Protein AF-A0A409W755-F1 (afdb_monomer_lite)

Sequence (444 aa):
MYPSQPAVRLSIVMVGGGIAGISTAYALGKAGHSVTVLDKGDGNPNAPRAIRSGPNMTKILRQWGLEPTLERISDACERIDWYSRYMDVPLGSMVLTQDVFRDFEADWRLMEQAELWFAIKNLAEEAGVVFRFKAEVSHVDSATGYVSLQDGEHIYGDIIIGADGYSSHLRSLVTGEEERQESEAKYLILSFTVRTDILQEDHDLKALVEKPFVTLPTFSANGSTNPSSTSSSLHYPQIKKNLKQLREGILEMEAKEGSSSEAAKLLRNQYDRMRGMLLEEERAEIPSLDPEPTASSSRSSSPDSIKQPIPTRPSVARDSLLSNPTFAPYTDDPEQGYGVEPPDSHTLLQSQQFIMQEQDQQLDRLSHSISRQHNLSVQINEELDVHHGLLQELDAEVDRIEGRLGRARRKLDQVAKGAKENGSVVAIGVLIFILLILIIRFKT

Secondary structure (DSSP, 8-state):
-PPSS-SS--EEEEE--SHHHHHHHHHHHHTT-EEEEE-SS-S---S--EEEE-HHHHHHHHHTT-HHHHHHHEEE--EEEEE-TT-SSEEEEEE--HHHHHHHTS--EEEEHHHHHHHHHHHHHHTT-EEESS--EEEEETTTTEEEETTS-EEE-SEEEE---TT-SSHHHHH-S--------S-PPP-----HHHHHHSTTTGGGTSS--EEEE---TT----TTS----TTHHHHHHHHHHHHHHHHHHHHHH-TT-HHHHHHHHHHHHHHHTS-HHHHHTS--SSPP---------------PPPPPPPPP---SS----PPPPP-S--------PPPPHHHHHHHHHHHHHHHHHHHHHHHHHHHHHHHHHHHHHHHHHHHHHHHHHHHHHHHHHHHHHHHHHHHHHHHHHHHHHHHHHHHHHHHHHHHHHHHHHHH-

pLDDT: mean 75.88, std 19.52, range [25.94, 98.44]

Radius of gyration: 37.89 Å; chains: 1; bounding box: 80×98×115 Å

Organism: NCBI:txid231916

InterPro domains:
  IPR000727 Target SNARE coiled-coil homology domain [PF05739] (390-440)
  IPR000727 Target SNARE coiled-coil homology domain [PS50192] (353-415)
  IPR000727 Target SNARE coiled-coil homology domain [SM00397] (348-415)
  IPR002938 FAD-binding domain [PF01494] (11-198)
  IPR036188 FAD/NAD(P)-binding domain superfamily [G3DSA:3.50.50.60] (11-275)
  IPR036188 FAD/NAD(P)-binding domain superfamily [SSF51905] (11-177)
  IPR050493 FAD-dependent Monooxygenases in Biosynthesis and Metabolism [PTHR13789] (5-211)

Foldseek 3Di:
DQDDEDPDAWEEEEEALAPVRLLVLLVSLLNPHAYEYFEQAPLFPPDFDKDKDDLVRQVVCVVLVCVVLQVVFKDFAQKEFEDDPVDPDTPDMDGCDVVNCVVSVHTMIMGTSRSSSVSSNVSSVVSVYHYDYSFAFPDADPVQAWTATPVGDIDHTPYYHYPHDDPTPCVCVVVVDDDDPDDPPPDDDDDDDDDLVVQCVDPVSVVVNVDRHDYDHDPPVPPPPPVPDPPCPPCLVVLLVVLQVLLVVLVVCCVVVNCVDPVSVVSLVVSVVSLVVDDPVSNVSRDHSDDDDDDDDDDDDDDDDDDDDDDDDDDDDDDDDDDDDDDDDDDPDPPDDDDDDDPDPVVVVVVVVVVVVVVVVVVVVVVVVVVVVVVVVVVVVVVVVVVVVVVVVVVVVVVVVVVVVVVVVVVVVVVVVVCVVCVVVVVVVVVVVVVVVVCVVVVD

Structure (mmCIF, N/CA/C/O backbone):
data_AF-A0A409W755-F1
#
_entry.id   AF-A0A409W755-F1
#
loop_
_atom_site.group_PDB
_atom_site.id
_atom_site.type_symbol
_atom_site.label_atom_id
_atom_site.label_alt_id
_atom_site.label_comp_id
_atom_site.label_asym_id
_atom_site.label_entity_id
_atom_site.label_seq_id
_atom_site.pdbx_PDB_ins_code
_atom_site.Cartn_x
_atom_site.Cartn_y
_atom_site.Cartn_z
_atom_site.occupancy
_atom_site.B_iso_or_equiv
_atom_site.auth_seq_id
_atom_site.auth_comp_id
_atom_site.auth_asym_id
_atom_site.auth_atom_id
_atom_site.pdbx_PDB_model_num
ATOM 1 N N . MET A 1 1 ? -18.054 2.298 -12.274 1.00 50.19 1 MET A N 1
ATOM 2 C CA . MET A 1 1 ? -18.977 3.361 -11.819 1.00 50.19 1 MET A CA 1
ATOM 3 C C . MET A 1 1 ? -19.516 2.906 -10.472 1.00 50.19 1 MET A C 1
ATOM 5 O O . MET A 1 1 ? -20.090 1.826 -10.432 1.00 50.19 1 MET A O 1
ATOM 9 N N . TYR A 1 2 ? -19.214 3.607 -9.374 1.00 56.06 2 TYR A N 1
ATOM 10 C CA . TYR A 1 2 ? -19.718 3.208 -8.052 1.00 56.06 2 TYR A CA 1
ATOM 11 C C . TYR A 1 2 ? -21.236 3.437 -8.012 1.00 56.06 2 TYR A C 1
ATOM 13 O O . TYR A 1 2 ? -21.684 4.457 -8.544 1.00 56.06 2 TYR A O 1
ATOM 21 N N . PRO A 1 3 ? -22.030 2.504 -7.462 1.00 55.50 3 PRO A N 1
ATOM 22 C CA . PRO A 1 3 ? -23.470 2.690 -7.363 1.00 55.50 3 PRO A CA 1
ATOM 23 C C . PRO A 1 3 ? -23.790 3.939 -6.533 1.00 55.50 3 PRO A C 1
ATOM 25 O O . PRO A 1 3 ? -23.117 4.246 -5.550 1.00 55.50 3 PRO A O 1
ATOM 28 N N . SER A 1 4 ? -24.819 4.672 -6.955 1.00 66.69 4 SER A N 1
ATOM 29 C CA . SER A 1 4 ? -25.429 5.748 -6.174 1.00 66.69 4 SER A CA 1
ATOM 30 C C . SER A 1 4 ? -25.937 5.194 -4.843 1.00 66.69 4 SER A C 1
ATOM 32 O O . SER A 1 4 ? -26.647 4.197 -4.887 1.00 66.69 4 SER A O 1
ATOM 34 N N . GLN A 1 5 ? -25.555 5.856 -3.739 1.00 69.19 5 GLN A N 1
ATOM 35 C CA . GLN A 1 5 ? -25.896 5.651 -2.315 1.00 69.19 5 GLN A CA 1
ATOM 36 C C . GLN A 1 5 ? -26.368 4.246 -1.875 1.00 69.19 5 GLN A C 1
ATOM 38 O O . GLN A 1 5 ? -27.356 3.717 -2.382 1.00 69.19 5 GLN A O 1
ATOM 43 N N . PRO A 1 6 ? -25.740 3.657 -0.842 1.00 78.69 6 PRO A N 1
ATOM 44 C CA . PRO A 1 6 ? -26.070 2.309 -0.421 1.00 78.69 6 PRO A CA 1
ATOM 45 C C . PRO A 1 6 ? -27.458 2.294 0.230 1.00 78.69 6 PRO A C 1
ATOM 47 O O . PRO A 1 6 ? -27.836 3.231 0.933 1.00 78.69 6 PRO A O 1
ATOM 50 N N . ALA A 1 7 ? -28.207 1.204 0.041 1.00 82.56 7 ALA A N 1
ATOM 51 C CA . ALA A 1 7 ? -29.516 1.026 0.678 1.00 82.56 7 ALA A CA 1
ATOM 52 C C . ALA A 1 7 ? -29.431 1.060 2.218 1.00 82.56 7 ALA A C 1
ATOM 54 O O . ALA A 1 7 ? -30.387 1.452 2.882 1.00 82.56 7 ALA A O 1
ATOM 55 N N . VAL A 1 8 ? -28.277 0.672 2.775 1.00 89.25 8 VAL A N 1
ATOM 56 C CA . VAL A 1 8 ? -27.956 0.758 4.203 1.00 89.25 8 VAL A CA 1
ATOM 57 C C . VAL A 1 8 ? -26.577 1.388 4.368 1.00 89.25 8 VAL A C 1
ATOM 59 O O . VAL A 1 8 ? -25.593 0.937 3.777 1.00 89.25 8 VAL A O 1
ATOM 62 N N . ARG A 1 9 ? -26.494 2.426 5.201 1.00 94.31 9 ARG A N 1
ATOM 63 C CA . ARG A 1 9 ? -25.231 3.078 5.545 1.00 94.31 9 ARG A CA 1
ATOM 64 C C . ARG A 1 9 ? -24.604 2.400 6.763 1.00 94.31 9 ARG A C 1
ATOM 66 O O . ARG A 1 9 ? -25.050 2.631 7.877 1.00 94.31 9 ARG A O 1
ATOM 73 N N . LEU A 1 10 ? -23.568 1.601 6.523 1.00 95.75 10 LEU A N 1
ATOM 74 C CA . LEU A 1 10 ? -22.755 0.965 7.565 1.00 95.75 10 LEU A CA 1
ATOM 75 C C . LEU A 1 10 ? -21.751 1.938 8.207 1.00 95.75 10 LEU A C 1
ATOM 77 O O . LEU A 1 10 ? -21.224 2.826 7.526 1.00 95.75 10 LEU A O 1
ATOM 81 N N . SER A 1 11 ? -21.470 1.721 9.491 1.00 96.56 11 SER A N 1
ATOM 82 C CA . SER A 1 11 ? -20.330 2.257 10.237 1.00 96.56 11 SER A CA 1
ATOM 83 C C . SER A 1 11 ? -19.158 1.282 10.151 1.00 96.56 11 SER A C 1
ATOM 85 O O . SER A 1 11 ? -19.260 0.141 10.592 1.00 96.56 11 SER A O 1
ATOM 87 N N . ILE A 1 12 ? -18.042 1.709 9.568 1.00 97.25 12 ILE A N 1
ATOM 88 C CA . ILE A 1 12 ? -16.880 0.862 9.302 1.00 97.25 12 ILE A CA 1
ATOM 89 C C . ILE A 1 12 ? -15.665 1.427 10.029 1.00 97.25 12 ILE A C 1
ATOM 91 O O . ILE A 1 12 ? -15.307 2.595 9.856 1.00 97.25 12 ILE A O 1
ATOM 95 N N . VAL A 1 13 ? -15.005 0.578 10.811 1.00 97.62 13 VAL A N 1
ATOM 96 C CA . VAL A 1 13 ? -13.760 0.901 11.508 1.00 97.62 13 VAL A CA 1
ATOM 97 C C . VAL A 1 13 ? -12.595 0.254 10.765 1.00 97.62 13 VAL A C 1
ATOM 99 O O . VAL A 1 13 ? -12.500 -0.965 10.657 1.00 97.62 13 VAL A O 1
ATOM 102 N N . MET A 1 14 ? -11.698 1.080 10.242 1.00 97.50 14 MET A N 1
ATOM 103 C CA . MET A 1 14 ? -10.464 0.655 9.588 1.00 97.50 14 MET A CA 1
ATOM 104 C C . MET A 1 14 ? -9.319 0.710 10.600 1.00 97.50 14 MET A C 1
ATOM 106 O O . MET A 1 14 ? -9.053 1.772 11.163 1.00 97.50 14 MET A O 1
ATOM 110 N N . VAL A 1 15 ? -8.614 -0.401 10.807 1.00 96.88 15 VAL A N 1
ATOM 111 C CA . VAL A 1 15 ? -7.428 -0.459 11.672 1.00 96.88 15 VAL A CA 1
ATOM 112 C C . VAL A 1 15 ? -6.179 -0.475 10.802 1.00 96.88 15 VAL A C 1
ATOM 114 O O . VAL A 1 15 ? -5.882 -1.478 10.163 1.00 96.88 15 VAL A O 1
ATOM 117 N N . GLY A 1 16 ? -5.452 0.637 10.772 1.00 95.69 16 GLY A N 1
ATOM 118 C CA . GLY A 1 16 ? -4.284 0.847 9.924 1.00 95.69 16 GLY A CA 1
ATOM 119 C C . GLY A 1 16 ? -4.552 1.851 8.803 1.00 95.69 16 GLY A C 1
ATOM 120 O O . GLY A 1 16 ? -5.389 1.653 7.923 1.00 95.69 16 GLY A O 1
ATOM 121 N N . GLY A 1 17 ? -3.782 2.931 8.816 1.00 95.19 17 GLY A N 1
ATOM 122 C CA . GLY A 1 17 ? -3.787 4.034 7.865 1.00 95.19 17 GLY A CA 1
ATOM 123 C C . GLY A 1 17 ? -2.644 3.959 6.856 1.00 95.19 17 GLY A C 1
ATOM 124 O O . GLY A 1 17 ? -2.209 4.991 6.361 1.00 95.19 17 GLY A O 1
ATOM 125 N N . GLY A 1 18 ? -2.132 2.770 6.525 1.00 93.94 18 GLY A N 1
ATOM 126 C CA . GLY A 1 18 ? -1.210 2.591 5.394 1.00 93.94 18 GLY A CA 1
ATOM 127 C C . GLY A 1 18 ? -1.908 2.769 4.035 1.00 93.94 18 GLY A C 1
ATOM 128 O O . GLY A 1 18 ? -3.129 2.891 3.981 1.00 93.94 18 GLY A O 1
ATOM 129 N N . ILE A 1 19 ? -1.160 2.716 2.920 1.00 94.25 19 ILE A N 1
ATOM 130 C CA . ILE A 1 19 ? -1.710 2.898 1.552 1.00 94.25 19 ILE A CA 1
ATOM 131 C C . ILE A 1 19 ? -2.950 2.026 1.307 1.00 94.25 19 ILE A C 1
ATOM 133 O O . ILE A 1 19 ? -3.956 2.527 0.811 1.00 94.25 19 ILE A O 1
ATOM 137 N N . ALA A 1 20 ? -2.901 0.742 1.673 1.00 94.38 20 ALA A N 1
ATOM 138 C CA . ALA A 1 20 ? -4.031 -0.170 1.497 1.00 94.38 20 ALA A CA 1
ATOM 139 C C . ALA A 1 20 ? -5.250 0.241 2.342 1.00 94.38 20 ALA A C 1
ATOM 141 O O . ALA A 1 20 ? -6.369 0.278 1.829 1.00 94.38 20 ALA A O 1
ATOM 142 N N . GLY A 1 21 ? -5.033 0.605 3.610 1.00 96.31 21 GLY A N 1
ATOM 143 C CA . GLY A 1 21 ? -6.088 1.039 4.525 1.00 96.31 21 GLY A CA 1
ATOM 144 C C . GLY A 1 21 ? -6.788 2.306 4.042 1.00 96.31 21 GLY A C 1
ATOM 145 O O . GLY A 1 21 ? -8.008 2.316 3.900 1.00 96.31 21 GLY A O 1
ATOM 146 N N . ILE A 1 22 ? -6.027 3.343 3.677 1.00 96.94 22 ILE A N 1
ATOM 147 C CA . ILE A 1 22 ? -6.601 4.610 3.193 1.00 96.94 22 ILE A CA 1
ATOM 148 C C . ILE A 1 22 ? -7.274 4.469 1.822 1.00 96.94 22 ILE A C 1
ATOM 150 O O . ILE A 1 22 ? -8.302 5.092 1.575 1.00 96.94 22 ILE A O 1
ATOM 154 N N . SER A 1 23 ? -6.745 3.602 0.951 1.00 97.38 23 SER A N 1
ATOM 155 C CA . SER A 1 23 ? -7.352 3.286 -0.349 1.00 97.38 23 SER A CA 1
ATOM 156 C C . SER A 1 23 ? -8.708 2.604 -0.175 1.00 97.38 23 SER A C 1
ATOM 158 O O . SER A 1 23 ? -9.682 2.951 -0.842 1.00 97.38 23 SER A O 1
ATOM 160 N N . THR A 1 24 ? -8.779 1.655 0.761 1.00 97.69 24 THR A N 1
ATOM 161 C CA . THR A 1 24 ? -10.020 0.956 1.115 1.00 97.69 24 THR A CA 1
ATOM 162 C C . THR A 1 24 ? -11.018 1.927 1.739 1.00 97.69 24 THR A C 1
ATOM 164 O O . THR A 1 24 ? -12.182 1.951 1.344 1.00 97.69 24 THR A O 1
ATOM 167 N N . ALA A 1 25 ? -10.552 2.786 2.649 1.00 98.06 25 ALA A N 1
ATOM 168 C CA . ALA A 1 25 ? -11.381 3.793 3.293 1.00 98.06 25 ALA A CA 1
ATOM 169 C C . ALA A 1 25 ? -11.986 4.775 2.280 1.00 98.06 25 ALA A C 1
ATOM 171 O O . ALA A 1 25 ? -13.189 5.018 2.324 1.00 98.06 25 ALA A O 1
ATOM 172 N N . TYR A 1 26 ? -11.192 5.268 1.320 1.00 97.81 26 TYR A N 1
ATOM 173 C CA . TYR A 1 26 ? -11.694 6.093 0.219 1.00 97.81 26 TYR A CA 1
ATOM 174 C C . TYR A 1 26 ? -12.782 5.374 -0.582 1.00 97.81 26 TYR A C 1
ATOM 176 O O . TYR A 1 26 ? -13.849 5.940 -0.811 1.00 97.81 26 TYR A O 1
ATOM 184 N N . ALA A 1 27 ? -12.541 4.126 -0.996 1.00 96.38 27 ALA A N 1
ATOM 185 C CA . ALA A 1 27 ? -13.507 3.376 -1.794 1.00 96.38 27 ALA A CA 1
ATOM 186 C C . ALA A 1 27 ? -14.840 3.175 -1.048 1.00 96.38 27 ALA A C 1
ATOM 188 O O . ALA A 1 27 ? -15.906 3.338 -1.643 1.00 96.38 27 ALA A O 1
ATOM 189 N N . LEU A 1 28 ? -14.784 2.875 0.252 1.00 96.31 28 LEU A N 1
ATOM 190 C CA . LEU A 1 28 ? -15.959 2.705 1.111 1.00 96.31 28 LEU A CA 1
ATOM 191 C C . LEU A 1 28 ? -16.681 4.031 1.392 1.00 96.31 28 LEU A C 1
ATOM 193 O O . LEU A 1 28 ? -17.909 4.087 1.322 1.00 96.31 28 LEU A O 1
ATOM 197 N N . GLY A 1 29 ? -15.935 5.107 1.654 1.00 96.31 29 GLY A N 1
ATOM 198 C CA . GLY A 1 29 ? -16.486 6.452 1.834 1.00 96.31 29 GLY A CA 1
ATOM 199 C C . GLY A 1 29 ? -17.179 6.949 0.565 1.00 96.31 29 GLY A C 1
ATOM 200 O O . GLY A 1 29 ? -18.329 7.382 0.604 1.00 96.31 29 GLY A O 1
ATOM 201 N N . LYS A 1 30 ? -16.545 6.760 -0.600 1.00 94.62 30 LYS A N 1
ATOM 202 C CA . LYS A 1 30 ? -17.124 7.073 -1.916 1.00 94.62 30 LYS A CA 1
ATOM 203 C C . LYS A 1 30 ? -18.373 6.246 -2.221 1.00 94.62 30 LYS A C 1
ATOM 205 O O . LYS A 1 30 ? -19.275 6.733 -2.899 1.00 94.62 30 LYS A O 1
ATOM 210 N N . ALA A 1 31 ? -18.443 5.017 -1.712 1.00 93.88 31 ALA A N 1
ATOM 211 C CA . ALA A 1 31 ? -19.637 4.181 -1.778 1.00 93.88 31 ALA A CA 1
ATOM 212 C C . ALA A 1 31 ? -20.747 4.619 -0.800 1.00 93.88 31 ALA A C 1
ATOM 214 O O . ALA A 1 31 ? -21.829 4.047 -0.838 1.00 93.88 31 ALA A O 1
ATOM 215 N N . GLY A 1 32 ? -20.518 5.638 0.040 1.00 94.81 32 GLY A N 1
ATOM 216 C CA . GLY A 1 32 ? -21.509 6.256 0.926 1.00 94.81 32 GLY A CA 1
ATOM 217 C C . GLY A 1 32 ? -21.520 5.735 2.367 1.00 94.81 32 GLY A C 1
ATOM 218 O O . GLY A 1 32 ? -22.416 6.100 3.133 1.00 94.81 32 GLY A O 1
ATOM 219 N N . HIS A 1 33 ? -20.558 4.900 2.762 1.00 96.69 33 HIS A N 1
ATOM 220 C CA . HIS A 1 33 ? -20.453 4.383 4.131 1.00 96.69 33 HIS A CA 1
ATOM 221 C C . HIS A 1 33 ? -19.845 5.413 5.096 1.00 96.69 33 HIS A C 1
ATOM 223 O O . HIS A 1 33 ? -19.205 6.378 4.685 1.00 96.69 33 HIS A O 1
ATOM 229 N N . SER A 1 34 ? -20.082 5.244 6.399 1.00 97.31 34 SER A N 1
ATOM 230 C CA . SER A 1 34 ? -19.401 6.024 7.437 1.00 97.31 34 SER A CA 1
ATOM 231 C C . SER A 1 34 ? -18.117 5.299 7.811 1.00 97.31 34 SER A C 1
ATOM 233 O O . SER A 1 34 ? -18.192 4.186 8.317 1.00 97.31 34 SER A O 1
ATOM 235 N N . VAL A 1 35 ? -16.954 5.892 7.547 1.00 98.38 35 VAL A N 1
ATOM 236 C CA . VAL A 1 35 ? -15.664 5.213 7.730 1.00 98.38 35 VAL A CA 1
ATOM 237 C C . VAL A 1 35 ? -14.775 6.006 8.678 1.00 98.38 35 VAL A C 1
ATOM 239 O O . VAL A 1 35 ? -14.534 7.192 8.452 1.00 98.38 35 VAL A O 1
ATOM 242 N N . THR A 1 36 ? -14.250 5.327 9.696 1.00 98.38 36 THR A N 1
ATOM 243 C CA . THR A 1 36 ? -13.246 5.866 10.620 1.00 98.38 36 THR A CA 1
ATOM 244 C C . THR A 1 36 ? -11.960 5.059 10.493 1.00 98.38 36 THR A C 1
ATOM 246 O O . THR A 1 36 ? -11.971 3.847 10.690 1.00 98.38 36 THR A O 1
ATOM 249 N N . VAL A 1 37 ? -10.848 5.722 10.183 1.00 98.44 37 VAL A N 1
ATOM 250 C CA . VAL A 1 37 ? -9.507 5.132 10.118 1.00 98.44 37 VAL A CA 1
ATOM 251 C C . VAL A 1 37 ? -8.762 5.414 11.410 1.00 98.44 37 VAL A C 1
ATOM 253 O O . VAL A 1 37 ? -8.592 6.571 11.788 1.00 98.44 37 VAL A O 1
ATOM 256 N N . LEU A 1 38 ? -8.304 4.354 12.067 1.00 97.88 38 LEU A N 1
ATOM 257 C CA . LEU A 1 38 ? -7.482 4.395 13.270 1.00 97.88 38 LEU A CA 1
ATOM 258 C C . LEU A 1 38 ? -6.056 4.016 12.887 1.00 97.88 38 LEU A C 1
ATOM 260 O O . LEU A 1 38 ? -5.830 2.937 12.338 1.00 97.88 38 LEU A O 1
ATOM 264 N N . ASP A 1 39 ? -5.097 4.892 13.155 1.00 96.06 39 ASP A N 1
ATOM 265 C CA . ASP A 1 39 ? -3.688 4.615 12.900 1.00 96.06 39 ASP A CA 1
ATOM 266 C C . ASP A 1 39 ? -2.828 5.019 14.098 1.00 96.06 39 ASP A C 1
ATOM 268 O O . ASP A 1 39 ? -3.023 6.075 14.705 1.00 96.06 39 ASP A O 1
ATOM 272 N N . LYS A 1 40 ? -1.856 4.168 14.433 1.00 94.50 40 LYS A N 1
ATOM 273 C CA . LYS A 1 40 ? -0.910 4.411 15.530 1.00 94.50 40 LYS A CA 1
ATOM 274 C C . LYS A 1 40 ? 0.100 5.518 15.216 1.00 94.50 40 LYS A C 1
ATOM 276 O O . LYS A 1 40 ? 0.643 6.130 16.131 1.00 94.50 40 LYS A O 1
ATOM 281 N N . GLY A 1 41 ? 0.371 5.759 13.936 1.00 92.56 41 GLY A N 1
ATOM 282 C CA . GLY A 1 41 ? 1.226 6.836 13.465 1.00 92.56 41 GLY A CA 1
ATOM 283 C C . GLY A 1 41 ? 0.600 8.207 13.694 1.00 92.56 41 GLY A C 1
ATOM 284 O O . GLY A 1 41 ? -0.565 8.347 14.058 1.00 92.56 41 GLY A O 1
ATOM 285 N N . ASP A 1 42 ? 1.390 9.249 13.473 1.00 92.69 42 ASP A N 1
ATOM 286 C CA . ASP A 1 42 ? 1.013 10.650 13.675 1.00 92.69 42 ASP A CA 1
ATOM 287 C C . ASP A 1 42 ? 0.359 11.302 12.444 1.00 92.69 42 ASP A C 1
ATOM 289 O O . ASP A 1 42 ? 0.065 12.496 12.466 1.00 92.69 42 ASP A O 1
ATOM 293 N N . GLY A 1 43 ? 0.119 10.525 11.385 1.00 89.94 43 GLY A N 1
ATOM 294 C CA . GLY A 1 43 ? -0.394 11.020 10.109 1.00 89.94 43 GLY A CA 1
ATOM 295 C C . GLY A 1 43 ? 0.678 11.598 9.189 1.00 89.94 43 GLY A C 1
ATOM 296 O O . GLY A 1 43 ? 0.329 12.222 8.188 1.00 89.94 43 GLY A O 1
ATOM 297 N N . ASN A 1 44 ? 1.961 11.376 9.497 1.00 87.88 44 ASN A N 1
ATOM 298 C CA . ASN A 1 44 ? 3.074 11.730 8.633 1.00 87.88 44 ASN A CA 1
ATOM 299 C C . ASN A 1 44 ? 3.916 10.485 8.282 1.00 87.88 44 ASN A C 1
ATOM 301 O O . ASN A 1 44 ? 4.590 9.918 9.147 1.00 87.88 44 ASN A O 1
ATOM 305 N N . PRO A 1 45 ? 3.901 10.009 7.024 1.00 82.88 45 PRO A N 1
ATOM 306 C CA . PRO A 1 45 ? 4.759 8.907 6.599 1.00 82.88 45 PRO A CA 1
ATOM 307 C C . PRO A 1 45 ? 6.240 9.342 6.591 1.00 82.88 45 PRO A C 1
ATOM 309 O O . PRO A 1 45 ? 6.773 9.799 5.588 1.00 82.88 45 PRO A O 1
ATOM 312 N N . ASN A 1 46 ? 6.919 9.168 7.730 1.00 63.88 46 ASN A N 1
ATOM 313 C CA . ASN A 1 46 ? 8.245 9.729 8.036 1.00 63.88 46 ASN A CA 1
ATOM 314 C C . ASN A 1 46 ? 9.447 9.132 7.263 1.00 63.88 46 ASN A C 1
ATOM 316 O O . ASN A 1 46 ? 10.577 9.565 7.483 1.00 63.88 46 ASN A O 1
ATOM 320 N N . ALA A 1 47 ? 9.259 8.135 6.391 1.00 68.44 47 ALA A N 1
ATOM 321 C CA . ALA A 1 47 ? 10.369 7.456 5.713 1.00 68.44 47 ALA A CA 1
ATOM 322 C C . ALA A 1 47 ? 10.400 7.775 4.206 1.00 68.44 47 ALA A C 1
ATOM 324 O O . ALA A 1 47 ? 9.452 7.396 3.509 1.00 68.44 47 ALA A O 1
ATOM 325 N N . PRO A 1 48 ? 11.484 8.384 3.674 1.00 69.38 48 PRO A N 1
ATOM 326 C CA . PRO A 1 48 ? 11.644 8.607 2.241 1.00 69.38 48 PRO A CA 1
ATOM 327 C C . PRO A 1 48 ? 11.774 7.255 1.540 1.00 69.38 48 PRO A C 1
ATOM 329 O O . PRO A 1 48 ? 12.812 6.589 1.553 1.00 69.38 48 PRO A O 1
ATOM 332 N N . ARG A 1 49 ? 10.663 6.818 0.961 1.00 82.62 49 ARG A N 1
ATOM 333 C CA . ARG A 1 49 ? 10.545 5.549 0.256 1.00 82.62 49 ARG A CA 1
ATOM 334 C C . ARG A 1 49 ? 10.017 5.817 -1.132 1.00 82.62 49 ARG A C 1
ATOM 336 O O . ARG A 1 49 ? 8.972 6.440 -1.278 1.00 82.62 49 ARG A O 1
ATOM 343 N N . ALA A 1 50 ? 10.690 5.281 -2.138 1.00 85.31 50 ALA A N 1
ATOM 344 C CA . ALA A 1 50 ? 10.120 5.226 -3.470 1.00 85.31 50 ALA A CA 1
ATOM 345 C C . ALA A 1 50 ? 9.036 4.140 -3.526 1.00 85.31 50 ALA A C 1
ATOM 347 O O . ALA A 1 50 ? 9.167 3.064 -2.930 1.00 85.31 50 ALA A O 1
ATOM 348 N N . ILE A 1 51 ? 7.971 4.407 -4.273 1.00 88.75 51 ILE A N 1
ATOM 349 C CA . ILE A 1 51 ? 6.990 3.409 -4.676 1.00 88.75 51 ILE A CA 1
ATOM 350 C C . ILE A 1 51 ? 6.906 3.362 -6.198 1.00 88.75 51 ILE A C 1
ATOM 352 O O . ILE A 1 51 ? 6.987 4.374 -6.893 1.00 88.75 51 ILE A O 1
ATOM 356 N N . ARG A 1 52 ? 6.754 2.144 -6.712 1.00 90.19 52 ARG A N 1
ATOM 357 C CA . ARG A 1 52 ? 6.548 1.877 -8.131 1.00 90.19 52 ARG A CA 1
ATOM 358 C C . ARG A 1 52 ? 5.079 1.557 -8.336 1.00 90.19 52 ARG A C 1
ATOM 360 O O . ARG A 1 52 ? 4.572 0.615 -7.730 1.00 90.19 52 ARG A O 1
ATOM 367 N N . SER A 1 53 ? 4.427 2.317 -9.199 1.00 92.38 53 SER A N 1
ATOM 368 C CA . SER A 1 53 ? 3.052 2.090 -9.609 1.00 92.38 53 SER A CA 1
ATOM 369 C C . SER A 1 53 ? 3.016 1.427 -10.966 1.00 92.38 53 SER A C 1
ATOM 371 O O . SER A 1 53 ? 3.205 2.082 -11.986 1.00 92.38 53 SER A O 1
ATOM 373 N N . GLY A 1 54 ? 2.785 0.115 -10.970 1.00 91.31 54 GLY A N 1
ATOM 374 C CA . GLY A 1 54 ? 2.484 -0.603 -12.202 1.00 91.31 54 GLY A CA 1
ATOM 375 C C . GLY A 1 54 ? 1.141 -0.164 -12.801 1.00 91.31 54 GLY A C 1
ATOM 376 O O . GLY A 1 54 ? 0.319 0.431 -12.093 1.00 91.31 54 GLY A O 1
ATOM 377 N N . PRO A 1 55 ? 0.878 -0.489 -14.080 1.00 91.56 55 PRO A N 1
ATOM 378 C CA . PRO A 1 55 ? -0.344 -0.081 -14.770 1.00 91.56 55 PRO A CA 1
ATOM 379 C C . PRO A 1 55 ? -1.633 -0.459 -14.035 1.00 91.56 55 PRO A C 1
ATOM 381 O O . PRO A 1 55 ? -2.589 0.310 -14.027 1.00 91.56 55 PRO A O 1
ATOM 384 N N . ASN A 1 56 ? -1.650 -1.605 -13.351 1.00 93.31 56 ASN A N 1
ATOM 385 C CA . ASN A 1 56 ? -2.783 -2.057 -12.545 1.00 93.31 56 ASN A CA 1
ATOM 386 C C . ASN A 1 56 ? -3.155 -1.070 -11.424 1.00 93.31 56 ASN A C 1
ATOM 388 O O . ASN A 1 56 ? -4.337 -0.807 -11.216 1.00 93.31 56 ASN A O 1
ATOM 392 N N . MET A 1 57 ? -2.168 -0.496 -10.731 1.00 95.00 57 MET A N 1
ATOM 393 C CA . MET A 1 57 ? -2.413 0.519 -9.707 1.00 95.00 57 MET A CA 1
ATOM 394 C C . MET A 1 57 ? -2.679 1.884 -10.345 1.00 95.00 57 MET A C 1
ATOM 396 O O . MET A 1 57 ? -3.658 2.541 -9.992 1.00 95.00 57 MET A O 1
ATOM 400 N N . THR A 1 58 ? -1.868 2.290 -11.326 1.00 94.62 58 THR A N 1
ATOM 401 C CA . THR A 1 58 ? -2.004 3.593 -11.993 1.00 94.62 58 THR A CA 1
ATOM 402 C C . THR A 1 58 ? -3.393 3.767 -12.610 1.00 94.62 58 THR A C 1
ATOM 404 O O . THR A 1 58 ? -4.014 4.817 -12.446 1.00 94.62 58 THR A O 1
ATOM 407 N N . LYS A 1 59 ? -3.928 2.722 -13.254 1.00 94.88 59 LYS A N 1
ATOM 408 C CA . LYS A 1 59 ? -5.277 2.715 -13.831 1.00 94.88 59 LYS A CA 1
ATOM 409 C C . LYS A 1 59 ? -6.350 3.040 -12.788 1.00 94.88 59 LYS A C 1
ATOM 411 O O . LYS A 1 59 ? -7.225 3.860 -13.052 1.00 94.88 59 LYS A O 1
ATOM 416 N N . ILE A 1 60 ? -6.270 2.441 -11.598 1.00 95.50 60 ILE A N 1
ATOM 417 C CA . ILE A 1 60 ? -7.225 2.683 -10.504 1.00 95.50 60 ILE A CA 1
ATOM 418 C C . ILE A 1 60 ? -7.111 4.126 -10.001 1.00 95.50 60 ILE A C 1
ATOM 420 O O . ILE A 1 60 ? -8.121 4.814 -9.869 1.00 95.50 60 ILE A O 1
ATOM 424 N N . LEU A 1 61 ? -5.888 4.614 -9.784 1.00 95.81 61 LEU A N 1
ATOM 425 C CA . LEU A 1 61 ? -5.654 5.979 -9.305 1.00 95.81 61 LEU A CA 1
ATOM 426 C C . LEU A 1 61 ? -6.186 7.029 -10.297 1.00 95.81 61 LEU A C 1
ATOM 428 O O . LEU A 1 61 ? -6.830 7.997 -9.889 1.00 95.81 61 LEU A O 1
ATOM 432 N N . ARG A 1 62 ? -6.007 6.814 -11.608 1.00 94.62 62 ARG A N 1
ATOM 433 C CA . ARG A 1 62 ? -6.592 7.679 -12.647 1.00 94.62 62 ARG A CA 1
ATOM 434 C C . ARG A 1 62 ? -8.119 7.644 -12.640 1.00 94.62 62 ARG A C 1
ATOM 436 O O . ARG A 1 62 ? -8.748 8.695 -12.695 1.00 94.62 62 ARG A O 1
ATOM 443 N N . GLN A 1 63 ? -8.730 6.468 -12.481 1.00 94.19 63 GLN A N 1
ATOM 444 C CA . GLN A 1 63 ? -10.191 6.342 -12.339 1.00 94.19 63 GLN A CA 1
ATOM 445 C C . GLN A 1 63 ? -10.743 7.057 -11.097 1.00 94.19 63 GLN A C 1
ATOM 447 O O . GLN A 1 63 ? -11.922 7.416 -11.051 1.00 94.19 63 GLN A O 1
ATOM 452 N N . TRP A 1 64 ? -9.911 7.265 -10.078 1.00 95.69 64 TRP A N 1
ATOM 453 C CA . TRP A 1 64 ? -10.253 8.053 -8.896 1.00 95.69 64 TRP A CA 1
ATOM 454 C C . TRP A 1 64 ? -10.082 9.561 -9.091 1.00 95.69 64 TRP A C 1
ATOM 456 O O . TRP A 1 64 ? -10.473 10.321 -8.210 1.00 95.69 64 TRP A O 1
ATOM 466 N N . GLY A 1 65 ? -9.582 9.993 -10.251 1.00 95.25 65 GLY A N 1
ATOM 467 C CA . GLY A 1 65 ? -9.365 11.398 -10.588 1.00 95.25 65 GLY A CA 1
ATOM 468 C C . GLY A 1 65 ? -7.987 11.926 -10.195 1.00 95.25 65 GLY A C 1
ATOM 469 O O . GLY A 1 65 ? -7.766 13.128 -10.271 1.00 95.25 65 GLY A O 1
ATOM 470 N N . LEU A 1 66 ? -7.043 11.060 -9.802 1.00 96.06 66 LEU A N 1
ATOM 471 C CA . LEU A 1 66 ? -5.699 11.488 -9.394 1.00 96.06 66 LEU A CA 1
ATOM 472 C C . LEU A 1 66 ? -4.752 11.782 -10.558 1.00 96.06 66 LEU A C 1
ATOM 474 O O . LEU A 1 66 ? -3.594 12.084 -10.301 1.00 96.06 66 LEU A O 1
ATOM 478 N N . GLU A 1 67 ? -5.190 11.706 -11.815 1.00 94.44 67 GLU A N 1
ATOM 479 C CA . GLU A 1 67 ? -4.305 11.896 -12.974 1.00 94.44 67 GLU A CA 1
ATOM 480 C C . GLU A 1 67 ? -3.485 13.205 -12.914 1.00 94.44 67 GLU A C 1
ATOM 482 O O . GLU A 1 67 ? -2.258 13.102 -12.959 1.00 94.44 67 GLU A O 1
ATOM 487 N N . PRO A 1 68 ? -4.071 14.394 -12.652 1.00 95.69 68 PRO A N 1
ATOM 488 C CA . PRO A 1 68 ? -3.286 15.630 -12.536 1.00 95.69 68 PRO A CA 1
ATOM 489 C C . PRO A 1 68 ? -2.310 15.616 -11.353 1.00 95.69 68 PRO A C 1
ATOM 491 O O . PRO A 1 68 ? -1.214 16.170 -11.415 1.00 95.69 68 PRO A O 1
ATOM 494 N N . THR A 1 69 ? -2.697 14.972 -10.249 1.00 96.12 69 THR A N 1
ATOM 495 C CA . THR A 1 69 ? -1.831 14.832 -9.074 1.00 96.12 69 THR A CA 1
ATOM 496 C C . THR A 1 69 ? -0.650 13.926 -9.390 1.00 96.12 69 THR A C 1
ATOM 498 O O . THR A 1 69 ? 0.479 14.286 -9.071 1.00 96.12 69 THR A O 1
ATOM 501 N N . LEU A 1 70 ? -0.889 12.792 -10.054 1.00 94.44 70 LEU A N 1
ATOM 502 C CA . LEU A 1 70 ? 0.148 11.854 -10.475 1.00 94.44 70 LEU A CA 1
ATOM 503 C C . LEU A 1 70 ? 1.132 12.504 -11.444 1.00 94.44 70 LEU A C 1
ATOM 505 O O . LEU A 1 70 ? 2.330 12.310 -11.284 1.00 94.44 70 LEU A O 1
ATOM 509 N N . GLU A 1 71 ? 0.674 13.310 -12.399 1.00 92.69 71 GLU A N 1
ATOM 510 C CA . GLU A 1 71 ? 1.568 14.059 -13.295 1.00 92.69 71 GLU A CA 1
ATOM 511 C C . GLU A 1 71 ? 2.505 15.020 -12.553 1.00 92.69 71 GLU A C 1
ATOM 513 O O . GLU A 1 71 ? 3.609 15.276 -13.021 1.00 92.69 71 GLU A O 1
ATOM 518 N N . ARG A 1 72 ? 2.091 15.525 -11.385 1.00 94.88 72 ARG A N 1
ATOM 519 C CA . ARG A 1 72 ? 2.898 16.433 -10.562 1.00 94.88 72 ARG A CA 1
ATOM 520 C C . ARG A 1 72 ? 3.880 15.709 -9.639 1.00 94.88 72 ARG A C 1
ATOM 522 O O . ARG A 1 72 ? 4.962 16.232 -9.396 1.00 94.88 72 ARG A O 1
ATOM 529 N N . ILE A 1 73 ? 3.481 14.575 -9.060 1.00 91.88 73 ILE A N 1
ATOM 530 C CA . ILE A 1 73 ? 4.246 13.893 -7.996 1.00 91.88 73 ILE A CA 1
ATOM 531 C C . ILE A 1 73 ? 5.026 12.671 -8.483 1.00 91.88 73 ILE A C 1
ATOM 533 O O . ILE A 1 73 ? 5.675 12.008 -7.673 1.00 91.88 73 ILE A O 1
ATOM 537 N N . SER A 1 74 ? 4.896 12.309 -9.762 1.00 91.56 74 SER A N 1
ATOM 538 C CA . SER A 1 74 ? 5.462 11.074 -10.296 1.00 91.56 74 SER A CA 1
ATOM 539 C C . SER A 1 74 ? 6.046 11.220 -11.691 1.00 91.56 74 SER A C 1
ATOM 541 O O . SER A 1 74 ? 5.507 11.939 -12.531 1.00 91.56 74 SER A O 1
ATOM 543 N N . ASP A 1 75 ? 7.068 10.415 -11.959 1.00 87.69 75 ASP A N 1
ATOM 544 C CA . ASP A 1 75 ? 7.679 10.271 -13.274 1.00 87.69 75 ASP A CA 1
ATOM 545 C C . ASP A 1 75 ? 7.163 9.018 -13.987 1.00 87.69 75 ASP A C 1
ATOM 547 O O . ASP A 1 75 ? 6.946 7.966 -13.373 1.00 87.69 75 ASP A O 1
ATOM 551 N N . ALA A 1 76 ? 6.981 9.114 -15.304 1.00 86.19 76 ALA A N 1
ATOM 552 C CA . ALA A 1 76 ? 6.707 7.959 -16.148 1.00 86.19 76 ALA A CA 1
ATOM 553 C C . ALA A 1 76 ? 7.984 7.138 -16.367 1.00 86.19 76 ALA A C 1
ATOM 555 O O . ALA A 1 76 ? 9.034 7.659 -16.733 1.00 86.19 76 ALA A O 1
ATOM 556 N N . CYS A 1 77 ? 7.887 5.829 -16.156 1.00 86.00 77 CYS A N 1
ATOM 557 C CA . CYS A 1 77 ? 8.973 4.900 -16.428 1.00 86.00 77 CYS A CA 1
ATOM 558 C C . CYS A 1 77 ? 8.918 4.473 -17.898 1.00 86.00 77 CYS A C 1
ATOM 560 O O . CYS A 1 77 ? 8.040 3.707 -18.286 1.00 86.00 77 CYS A O 1
ATOM 562 N N . GLU A 1 78 ? 9.878 4.919 -18.705 1.00 83.31 78 GLU A N 1
ATOM 563 C CA . GLU A 1 78 ? 9.949 4.591 -20.138 1.00 83.31 78 GLU A CA 1
ATOM 564 C C . GLU A 1 78 ? 10.767 3.327 -20.423 1.00 83.31 78 GLU A C 1
ATOM 566 O O . GLU A 1 78 ? 10.621 2.687 -21.467 1.00 83.31 78 GLU A O 1
ATOM 571 N N . ARG A 1 79 ? 11.659 2.955 -19.502 1.00 82.88 79 ARG A N 1
ATOM 572 C CA . ARG A 1 79 ? 12.568 1.825 -19.683 1.00 82.88 79 ARG A CA 1
ATOM 573 C C . ARG A 1 79 ? 12.976 1.211 -18.355 1.00 82.88 79 ARG A C 1
ATOM 575 O O . ARG A 1 79 ? 13.200 1.926 -17.380 1.00 82.88 79 ARG A O 1
ATOM 582 N N . ILE A 1 80 ? 13.108 -0.110 -18.354 1.00 83.75 80 ILE A N 1
ATOM 583 C CA . ILE A 1 80 ? 13.706 -0.883 -17.273 1.00 83.75 80 ILE A CA 1
ATOM 584 C C . ILE A 1 80 ? 14.995 -1.516 -17.787 1.00 83.75 80 ILE A C 1
ATOM 586 O O . ILE A 1 80 ? 14.952 -2.308 -18.726 1.00 83.75 80 ILE A O 1
ATOM 590 N N . ASP A 1 81 ? 16.117 -1.186 -17.156 1.00 81.50 81 ASP A N 1
ATOM 591 C CA . ASP A 1 81 ? 17.426 -1.747 -17.480 1.00 81.50 81 ASP A CA 1
ATOM 592 C C . ASP A 1 81 ? 17.884 -2.691 -16.357 1.00 81.50 81 ASP A C 1
ATOM 594 O O . ASP A 1 81 ? 17.810 -2.358 -15.168 1.00 81.50 81 ASP A O 1
ATOM 598 N N . TRP A 1 82 ? 18.360 -3.879 -16.735 1.00 83.50 82 TRP A N 1
ATOM 599 C CA . TRP A 1 82 ? 18.920 -4.867 -15.812 1.00 83.50 82 TRP A CA 1
ATOM 600 C C . TRP A 1 82 ? 20.430 -4.908 -15.956 1.00 83.50 82 TRP A C 1
ATOM 602 O O . TRP A 1 82 ? 20.940 -5.121 -17.051 1.00 83.50 82 TRP A O 1
ATOM 612 N N . TYR A 1 83 ? 21.149 -4.779 -14.846 1.00 78.69 83 TYR A N 1
ATOM 613 C CA . TYR A 1 83 ? 22.609 -4.837 -14.817 1.00 78.69 83 TYR A CA 1
ATOM 614 C C . TYR A 1 83 ? 23.095 -6.057 -14.041 1.00 78.69 83 TYR A C 1
ATOM 616 O O . TYR A 1 83 ? 22.442 -6.529 -13.104 1.00 78.69 83 TYR A O 1
ATOM 624 N N . SER A 1 84 ? 24.265 -6.558 -14.433 1.00 78.94 84 SER A N 1
ATOM 625 C CA . SER A 1 84 ? 25.052 -7.463 -13.599 1.00 78.94 84 SER A CA 1
ATOM 626 C C . SER A 1 84 ? 25.864 -6.636 -12.611 1.00 78.94 84 SER A C 1
ATOM 628 O O . SER A 1 84 ? 26.321 -5.550 -12.948 1.00 78.94 84 SER A O 1
ATOM 630 N N . ARG A 1 85 ? 26.140 -7.179 -11.422 1.00 73.62 85 ARG A N 1
ATOM 631 C CA . ARG A 1 85 ? 27.086 -6.558 -10.478 1.00 73.62 85 ARG A CA 1
ATOM 632 C C . ARG A 1 85 ? 28.491 -6.384 -11.077 1.00 73.62 85 ARG A C 1
ATOM 634 O O . ARG A 1 85 ? 29.245 -5.544 -10.606 1.00 73.62 85 ARG A O 1
ATOM 641 N N . TYR A 1 86 ? 28.851 -7.207 -12.059 1.00 77.44 86 TYR A N 1
ATOM 642 C CA . TYR A 1 86 ? 30.215 -7.302 -12.587 1.00 77.44 86 TYR A CA 1
ATOM 643 C C . TYR A 1 86 ? 30.408 -6.614 -13.942 1.00 77.44 86 TYR A C 1
ATOM 645 O O . TYR A 1 86 ? 31.507 -6.671 -14.484 1.00 77.44 86 TYR A O 1
ATOM 653 N N . MET A 1 87 ? 29.352 -6.043 -14.528 1.00 71.25 87 MET A N 1
ATOM 654 C CA . MET A 1 87 ? 29.408 -5.464 -15.870 1.00 71.25 87 MET A CA 1
ATOM 655 C C . MET A 1 87 ? 28.753 -4.088 -15.896 1.00 71.25 87 MET A C 1
ATOM 657 O O . MET A 1 87 ? 27.635 -3.926 -15.415 1.00 71.25 87 MET A O 1
ATOM 661 N N . ASP A 1 88 ? 29.414 -3.146 -16.565 1.00 70.69 88 ASP A N 1
ATOM 662 C CA . ASP A 1 88 ? 28.921 -1.775 -16.770 1.00 70.69 88 ASP A CA 1
ATOM 663 C C . ASP A 1 88 ? 27.975 -1.652 -17.979 1.00 70.69 88 ASP A C 1
ATOM 665 O O . ASP A 1 88 ? 27.536 -0.563 -18.349 1.00 70.69 88 ASP A O 1
ATOM 669 N N . VAL A 1 89 ? 27.641 -2.782 -18.609 1.00 76.69 89 VAL A N 1
ATOM 670 C CA . VAL A 1 89 ? 26.645 -2.876 -19.679 1.00 76.69 89 VAL A CA 1
ATOM 671 C C . VAL A 1 89 ? 25.389 -3.588 -19.171 1.00 76.69 89 VAL A C 1
ATOM 673 O O . VAL A 1 89 ? 25.501 -4.549 -18.400 1.00 76.69 89 VAL A O 1
ATOM 676 N N . PRO A 1 90 ? 24.188 -3.151 -19.595 1.00 75.00 90 PRO A N 1
ATOM 677 C CA . PRO A 1 90 ? 22.961 -3.825 -19.209 1.00 75.00 90 PRO A CA 1
ATOM 678 C C . PRO A 1 90 ? 22.939 -5.248 -19.783 1.00 75.00 90 PRO A C 1
ATOM 680 O O . PRO A 1 90 ? 23.242 -5.473 -20.954 1.00 75.00 90 PRO A O 1
ATOM 683 N N . LEU A 1 91 ? 22.542 -6.210 -18.951 1.00 85.56 91 LEU A N 1
ATOM 684 C CA . LEU A 1 91 ? 22.218 -7.583 -19.346 1.00 85.56 91 LEU A CA 1
ATOM 685 C C . LEU A 1 91 ? 21.040 -7.619 -20.322 1.00 85.56 91 LEU A C 1
ATOM 687 O O . LEU A 1 91 ? 20.956 -8.493 -21.180 1.00 85.56 91 LEU A O 1
ATOM 691 N N . GLY A 1 92 ? 20.121 -6.673 -20.162 1.00 84.19 92 GLY A N 1
ATOM 692 C CA . GLY A 1 92 ? 18.961 -6.505 -21.011 1.00 84.19 92 GLY A CA 1
ATOM 693 C C . GLY A 1 92 ? 18.206 -5.236 -20.649 1.00 84.19 92 GLY A C 1
ATOM 694 O O . GLY A 1 92 ? 18.392 -4.668 -19.570 1.00 84.19 92 GLY A O 1
ATOM 695 N N . SER A 1 93 ? 17.330 -4.829 -21.558 1.00 83.88 93 SER A N 1
ATOM 696 C CA . SER A 1 93 ? 16.478 -3.656 -21.407 1.00 83.88 93 SER A CA 1
ATOM 697 C C . SER A 1 93 ? 15.065 -3.991 -21.857 1.00 83.88 93 SER A C 1
ATOM 699 O O . SER A 1 93 ? 14.869 -4.618 -22.898 1.00 83.88 93 SER A O 1
ATOM 701 N N . MET A 1 94 ? 14.076 -3.533 -21.100 1.00 84.44 94 MET A N 1
ATOM 702 C CA . MET A 1 94 ? 12.674 -3.537 -21.494 1.00 84.44 94 MET A CA 1
ATOM 703 C C . MET A 1 94 ? 12.232 -2.098 -21.703 1.00 84.44 94 MET A C 1
ATOM 705 O O . MET A 1 94 ? 12.129 -1.324 -20.753 1.00 84.44 94 MET A O 1
ATOM 709 N N . VAL A 1 95 ? 11.974 -1.745 -22.959 1.00 84.25 95 VAL A N 1
ATOM 710 C CA . VAL A 1 95 ? 11.398 -0.448 -23.317 1.00 84.25 95 VAL A CA 1
ATOM 711 C C . VAL A 1 95 ? 9.887 -0.537 -23.153 1.00 84.25 95 VAL A C 1
ATOM 713 O O . VAL A 1 95 ? 9.234 -1.375 -23.774 1.00 84.25 95 VAL A O 1
ATOM 716 N N . LEU A 1 96 ? 9.336 0.332 -22.317 1.00 83.25 96 LEU A N 1
ATOM 717 C CA . LEU A 1 96 ? 7.907 0.452 -22.089 1.00 83.25 96 LEU A CA 1
ATOM 718 C C . LEU A 1 96 ? 7.343 1.447 -23.108 1.00 83.25 96 LEU A C 1
ATOM 720 O O . LEU A 1 96 ? 7.259 2.649 -22.868 1.00 83.25 96 LEU A O 1
ATOM 724 N N . THR A 1 97 ? 7.035 0.940 -24.302 1.00 78.06 97 THR A N 1
ATOM 725 C CA . THR A 1 97 ? 6.519 1.763 -25.402 1.00 78.06 97 THR A CA 1
ATOM 726 C C . THR A 1 97 ? 5.070 2.187 -25.157 1.00 78.06 97 THR A C 1
ATOM 728 O O . THR A 1 97 ? 4.337 1.576 -24.378 1.00 78.06 97 THR A O 1
ATOM 731 N N . GLN A 1 98 ? 4.606 3.202 -25.893 1.00 76.81 98 GLN A N 1
ATOM 732 C CA . GLN A 1 98 ? 3.198 3.612 -25.842 1.00 76.81 98 GLN A CA 1
ATOM 733 C C . GLN A 1 98 ? 2.224 2.484 -26.216 1.00 76.81 98 GLN A C 1
ATOM 735 O O . GLN A 1 98 ? 1.113 2.453 -25.695 1.00 76.81 98 GLN A O 1
ATOM 740 N N . ASP A 1 99 ? 2.630 1.539 -27.072 1.00 78.69 99 ASP A N 1
ATOM 741 C CA . ASP A 1 99 ? 1.812 0.363 -27.393 1.00 78.69 99 ASP A CA 1
ATOM 742 C C . ASP A 1 99 ? 1.591 -0.527 -26.163 1.00 78.69 99 ASP A C 1
ATOM 744 O O . ASP A 1 99 ? 0.465 -0.954 -25.918 1.00 78.69 99 ASP A O 1
ATOM 748 N N . VAL A 1 100 ? 2.632 -0.732 -25.347 1.00 78.56 100 VAL A N 1
ATOM 749 C CA . VAL A 1 100 ? 2.539 -1.486 -24.087 1.00 78.56 100 VAL A CA 1
ATOM 750 C C . VAL A 1 100 ? 1.579 -0.790 -23.118 1.00 78.56 100 VAL A C 1
ATOM 752 O O . VAL A 1 100 ? 0.715 -1.433 -22.526 1.00 78.56 100 VAL A O 1
ATOM 755 N N . PHE A 1 101 ? 1.669 0.536 -22.988 1.00 80.44 101 PHE A N 1
ATOM 756 C CA . PHE A 1 101 ? 0.763 1.297 -22.120 1.00 80.44 101 PHE A CA 1
ATOM 757 C C . PHE A 1 101 ? -0.678 1.324 -22.620 1.00 80.44 101 PHE A C 1
ATOM 759 O O . PHE A 1 101 ? -1.599 1.331 -21.806 1.00 80.44 101 PHE A O 1
ATOM 766 N N . ARG A 1 102 ? -0.892 1.308 -23.940 1.00 82.62 102 ARG A N 1
ATOM 767 C CA . ARG A 1 102 ? -2.232 1.186 -24.520 1.00 82.62 102 ARG A CA 1
ATOM 768 C C . ARG A 1 102 ? -2.864 -0.150 -24.143 1.00 82.62 102 ARG A C 1
ATOM 770 O O . ARG A 1 102 ? -4.026 -0.161 -23.751 1.00 82.62 102 ARG A O 1
ATOM 777 N N . ASP A 1 103 ? -2.108 -1.241 -24.223 1.00 84.69 103 ASP A N 1
ATOM 778 C CA . ASP A 1 103 ? -2.614 -2.579 -23.905 1.00 84.69 103 ASP A CA 1
ATOM 779 C C . ASP A 1 103 ? -2.932 -2.732 -22.406 1.00 84.69 103 ASP A C 1
ATOM 781 O O . ASP A 1 103 ? -3.897 -3.404 -22.043 1.00 84.69 103 ASP A O 1
ATOM 785 N N . PHE A 1 104 ? -2.180 -2.057 -21.530 1.00 85.06 104 PHE A N 1
ATOM 786 C CA . PHE A 1 104 ? -2.463 -2.014 -20.091 1.00 85.06 104 PHE A CA 1
ATOM 787 C C . PHE A 1 104 ? -3.433 -0.899 -19.656 1.00 85.06 104 PHE A C 1
ATOM 789 O O . PHE A 1 104 ? -3.814 -0.843 -18.484 1.00 85.06 104 PHE A O 1
ATOM 796 N N . GLU A 1 105 ? -3.836 -0.020 -20.578 1.00 87.69 105 GLU A N 1
ATOM 797 C CA . GLU A 1 105 ? -4.648 1.189 -20.351 1.00 87.69 105 GLU A CA 1
ATOM 798 C C . GLU A 1 105 ? -4.056 2.207 -19.352 1.00 87.69 105 GLU A C 1
ATOM 800 O O . GLU A 1 105 ? -4.738 3.144 -18.935 1.00 87.69 105 GLU A O 1
ATOM 805 N N . ALA A 1 106 ? -2.800 2.035 -18.942 1.00 89.75 106 ALA A N 1
ATOM 806 C CA . ALA A 1 106 ? -2.096 2.930 -18.032 1.00 89.75 106 ALA A CA 1
ATOM 807 C C . ALA A 1 106 ? -0.577 2.733 -18.129 1.00 89.75 106 ALA A C 1
ATOM 809 O O . ALA A 1 106 ? -0.088 1.687 -18.558 1.00 89.75 106 ALA A O 1
ATOM 810 N N . ASP A 1 107 ? 0.170 3.746 -17.694 1.00 88.44 107 ASP A N 1
ATOM 811 C CA . ASP A 1 107 ? 1.628 3.735 -17.649 1.00 88.44 107 ASP A CA 1
ATOM 812 C C . ASP A 1 107 ? 2.180 3.311 -16.282 1.00 88.44 107 ASP A C 1
ATOM 814 O O . ASP A 1 107 ? 1.483 3.243 -15.260 1.00 88.44 107 ASP A O 1
ATOM 818 N N . TRP A 1 108 ? 3.472 2.994 -16.281 1.00 89.81 108 TRP A N 1
ATOM 819 C CA . TRP A 1 108 ? 4.217 2.705 -15.066 1.00 89.81 108 TRP A CA 1
ATOM 820 C C . TRP A 1 108 ? 4.750 4.017 -14.483 1.00 89.81 108 TRP A C 1
ATOM 822 O O . TRP A 1 108 ? 5.429 4.765 -15.183 1.00 89.81 108 TRP A O 1
ATOM 832 N N . ARG A 1 109 ? 4.454 4.303 -13.213 1.00 90.25 109 ARG A N 1
ATOM 833 C CA . ARG A 1 109 ? 4.834 5.555 -12.537 1.00 90.25 109 ARG A CA 1
ATOM 834 C C . ARG A 1 109 ? 5.762 5.319 -11.352 1.00 90.25 109 ARG A C 1
ATOM 836 O O . ARG A 1 109 ? 5.673 4.289 -10.682 1.00 90.25 109 ARG A O 1
ATOM 843 N N . LEU A 1 110 ? 6.631 6.281 -11.075 1.00 89.56 110 LEU A N 1
ATOM 844 C CA . LEU A 1 110 ? 7.582 6.278 -9.963 1.00 89.56 110 LEU A CA 1
ATOM 845 C C . LEU A 1 110 ? 7.356 7.525 -9.128 1.00 89.56 110 LEU A C 1
ATOM 847 O O . LEU A 1 110 ? 7.274 8.612 -9.683 1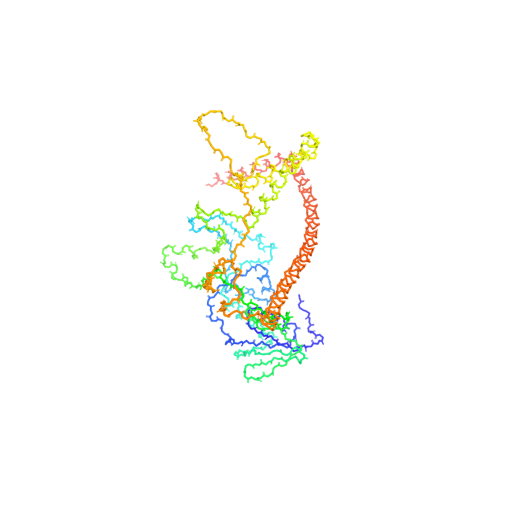.00 89.56 110 LEU A O 1
ATOM 851 N N . MET A 1 111 ? 7.243 7.377 -7.816 1.00 90.75 111 MET A N 1
ATOM 852 C CA . MET A 1 111 ? 6.988 8.512 -6.930 1.00 90.75 111 MET A CA 1
ATOM 853 C C . MET A 1 111 ? 7.459 8.230 -5.516 1.00 90.75 111 MET A C 1
ATOM 855 O O . MET A 1 111 ? 7.739 7.084 -5.149 1.00 90.75 111 MET A O 1
ATOM 859 N N . GLU A 1 112 ? 7.481 9.271 -4.696 1.00 90.25 112 GLU A N 1
ATOM 860 C CA . GLU A 1 112 ? 7.607 9.104 -3.259 1.00 90.25 112 GLU A CA 1
ATOM 861 C C . GLU A 1 112 ? 6.320 8.515 -2.677 1.00 90.25 112 GLU A C 1
ATOM 863 O O . GLU A 1 112 ? 5.198 8.918 -2.990 1.00 90.25 112 GLU A O 1
ATOM 868 N N . GLN A 1 113 ? 6.483 7.535 -1.796 1.00 91.44 113 GLN A N 1
ATOM 869 C CA . GLN A 1 113 ? 5.375 6.865 -1.137 1.00 91.44 113 GLN A CA 1
ATOM 870 C C . GLN A 1 113 ? 4.541 7.848 -0.302 1.00 91.44 113 GLN A C 1
ATOM 872 O O . GLN A 1 113 ? 3.320 7.707 -0.247 1.00 91.44 113 GLN A O 1
ATOM 877 N N . ALA A 1 114 ? 5.191 8.828 0.334 1.00 93.12 114 ALA A N 1
ATOM 878 C CA . ALA A 1 114 ? 4.531 9.859 1.126 1.00 93.12 114 ALA A CA 1
ATOM 879 C C . ALA A 1 114 ? 3.573 10.706 0.274 1.00 93.12 114 ALA A C 1
ATOM 881 O O . ALA A 1 114 ? 2.416 10.877 0.649 1.00 93.12 114 ALA A O 1
ATOM 882 N N . GLU A 1 115 ? 4.008 11.152 -0.908 1.00 93.44 115 GLU A N 1
ATOM 883 C CA . GLU A 1 115 ? 3.177 11.930 -1.837 1.00 93.44 115 GLU A CA 1
ATOM 884 C C . GLU A 1 115 ? 1.939 11.143 -2.293 1.00 93.44 115 GLU A C 1
ATOM 886 O O . GLU A 1 115 ? 0.822 11.663 -2.262 1.00 93.44 115 GLU A O 1
ATOM 891 N N . LEU A 1 116 ? 2.106 9.861 -2.649 1.00 95.31 116 LEU A N 1
ATOM 892 C CA . LEU A 1 116 ? 0.972 9.000 -3.000 1.00 95.31 116 LEU A CA 1
ATOM 893 C C . LEU A 1 116 ? 0.009 8.825 -1.818 1.00 95.31 116 LEU A C 1
ATOM 895 O O . LEU A 1 116 ? -1.210 8.841 -1.993 1.00 95.31 116 LEU A O 1
ATOM 899 N N . TRP A 1 117 ? 0.553 8.658 -0.613 1.00 96.12 117 TRP A N 1
ATOM 900 C CA . TRP A 1 117 ? -0.240 8.521 0.600 1.00 96.12 117 TRP A CA 1
ATOM 901 C C . TRP A 1 117 ? -1.084 9.774 0.862 1.00 96.12 117 TRP A C 1
ATOM 903 O O . TRP A 1 117 ? -2.292 9.652 1.060 1.00 96.12 117 TRP A O 1
ATOM 913 N N . PHE A 1 118 ? -0.495 10.972 0.776 1.00 96.25 118 PHE A N 1
ATOM 914 C CA . PHE A 1 118 ? -1.229 12.232 0.928 1.00 96.25 118 PHE A CA 1
ATOM 915 C C . PHE A 1 118 ? -2.286 12.421 -0.164 1.00 96.25 118 PHE A C 1
ATOM 917 O O . PHE A 1 118 ? -3.404 12.831 0.140 1.00 96.25 118 PHE A O 1
ATOM 924 N N . ALA A 1 119 ? -1.981 12.066 -1.417 1.00 96.75 119 ALA A N 1
ATOM 925 C CA . ALA A 1 119 ? -2.942 12.147 -2.515 1.00 96.75 119 ALA A CA 1
ATOM 926 C C . ALA A 1 119 ? -4.199 11.296 -2.253 1.00 96.75 119 ALA A C 1
ATOM 928 O O . ALA A 1 119 ? -5.321 11.770 -2.434 1.00 96.75 119 ALA A O 1
ATOM 929 N N . ILE A 1 120 ? -4.025 10.054 -1.787 1.00 97.50 120 ILE A N 1
ATOM 930 C CA . ILE A 1 120 ? -5.149 9.157 -1.477 1.00 97.50 120 ILE A CA 1
ATOM 931 C C . ILE A 1 120 ? -5.861 9.588 -0.189 1.00 97.50 120 ILE A C 1
ATOM 933 O O . ILE A 1 120 ? -7.088 9.527 -0.125 1.00 97.50 120 ILE A O 1
ATOM 937 N N . LYS A 1 121 ? -5.126 10.057 0.827 1.00 97.44 121 LYS A N 1
ATOM 938 C CA . LYS A 1 121 ? -5.722 10.574 2.065 1.00 97.44 121 LYS A CA 1
ATOM 939 C C . LYS A 1 121 ? -6.648 11.757 1.782 1.00 97.44 121 LYS A C 1
ATOM 941 O O . LYS A 1 121 ? -7.769 11.757 2.276 1.00 97.44 121 LYS A O 1
ATOM 946 N N . ASN A 1 122 ? -6.208 12.721 0.976 1.00 97.38 122 ASN A N 1
ATOM 947 C CA . ASN A 1 122 ? -7.022 13.889 0.639 1.00 97.38 122 ASN A CA 1
ATOM 948 C C . ASN A 1 122 ? -8.323 13.465 -0.060 1.00 97.38 122 ASN A C 1
ATOM 950 O O . ASN A 1 122 ? -9.399 13.913 0.321 1.00 97.38 122 ASN A O 1
ATOM 954 N N . LEU A 1 123 ? -8.246 12.514 -1.000 1.00 97.19 123 LEU A N 1
ATOM 955 C CA . LEU A 1 123 ? -9.439 11.930 -1.618 1.00 97.19 123 LEU A CA 1
ATOM 956 C C . LEU A 1 123 ? -10.369 11.252 -0.604 1.00 97.19 123 LEU A C 1
ATOM 958 O O . LEU A 1 123 ? -11.590 11.358 -0.713 1.00 97.19 123 LEU A O 1
ATOM 962 N N . ALA A 1 124 ? -9.812 10.522 0.363 1.00 97.94 124 ALA A N 1
ATOM 963 C CA . ALA A 1 124 ? -10.591 9.883 1.417 1.00 97.94 124 ALA A CA 1
ATOM 964 C C . ALA A 1 124 ? -11.313 10.922 2.293 1.00 97.94 124 ALA A C 1
ATOM 966 O O . ALA A 1 124 ? -12.497 10.757 2.582 1.00 97.94 124 ALA A O 1
ATOM 967 N N . GLU A 1 125 ? -10.641 12.011 2.670 1.00 97.88 125 GLU A N 1
ATOM 968 C CA . GLU A 1 125 ? -11.244 13.108 3.440 1.00 97.88 125 GLU A CA 1
ATOM 969 C C . GLU A 1 125 ? -12.358 13.814 2.660 1.00 97.88 125 GLU A C 1
ATOM 971 O O . GLU A 1 125 ? -13.430 14.060 3.210 1.00 97.88 125 GLU A O 1
ATOM 976 N N . GLU A 1 126 ? -12.158 14.062 1.363 1.00 97.19 126 GLU A N 1
ATOM 977 C CA . GLU A 1 126 ? -13.199 14.594 0.471 1.00 97.19 126 GLU A CA 1
ATOM 978 C C . GLU A 1 126 ? -14.419 13.661 0.377 1.00 97.19 126 GLU A C 1
ATOM 980 O O . GLU A 1 126 ? -15.551 14.122 0.228 1.00 97.19 126 GLU A O 1
ATOM 985 N N . ALA A 1 127 ? -14.209 12.349 0.518 1.00 96.38 127 ALA A N 1
ATOM 986 C CA . ALA A 1 127 ? -15.271 11.348 0.595 1.00 96.38 127 ALA A CA 1
ATOM 987 C C . ALA A 1 127 ? -15.913 11.224 1.997 1.00 96.38 127 ALA A C 1
ATOM 989 O O . ALA A 1 127 ? -16.780 10.373 2.197 1.00 96.38 127 ALA A O 1
ATOM 990 N N . GLY A 1 128 ? -15.515 12.057 2.965 1.00 97.19 128 GLY A N 1
ATOM 991 C CA . GLY A 1 128 ? -16.072 12.087 4.320 1.00 97.19 128 GLY A CA 1
ATOM 992 C C . GLY A 1 128 ? -15.492 11.045 5.280 1.00 97.19 128 GLY A C 1
ATOM 993 O O . GLY A 1 128 ? -16.099 10.779 6.319 1.00 97.19 128 GLY A O 1
ATOM 994 N N . VAL A 1 129 ? -14.346 10.441 4.950 1.00 98.44 129 VAL A N 1
ATOM 995 C CA . VAL A 1 129 ? -13.625 9.525 5.846 1.00 98.44 129 VAL A CA 1
ATOM 996 C C . VAL A 1 129 ? -13.007 10.309 7.004 1.00 98.44 129 VAL A C 1
ATOM 998 O O . VAL A 1 129 ? -12.358 11.333 6.797 1.00 98.44 129 VAL A O 1
ATOM 1001 N N . VAL A 1 130 ? -13.166 9.801 8.226 1.00 98.31 130 VAL A N 1
ATOM 1002 C CA . VAL A 1 130 ? -12.580 10.389 9.438 1.00 98.31 130 VAL A CA 1
ATOM 1003 C C . VAL A 1 130 ? -11.275 9.680 9.777 1.00 98.31 130 VAL A C 1
ATOM 1005 O O . VAL A 1 130 ? -11.240 8.458 9.872 1.00 98.31 130 VAL A O 1
ATOM 1008 N N . PHE A 1 131 ? -10.209 10.439 10.020 1.00 98.12 131 PHE A N 1
ATOM 1009 C CA . PHE A 1 131 ? -8.913 9.905 10.438 1.00 98.12 131 PHE A CA 1
ATOM 1010 C C . PHE A 1 131 ? -8.644 10.213 11.911 1.00 98.12 131 PHE A C 1
ATOM 1012 O O . PHE A 1 131 ? -8.763 11.358 12.347 1.00 98.12 131 PHE A O 1
ATOM 1019 N N . ARG A 1 132 ? -8.229 9.197 12.669 1.00 97.50 132 ARG A N 1
ATOM 1020 C CA . ARG A 1 132 ? -7.723 9.321 14.037 1.00 97.50 132 ARG A CA 1
ATOM 1021 C C . ARG A 1 132 ? -6.306 8.771 14.090 1.00 97.50 132 ARG A C 1
ATOM 1023 O O . ARG A 1 132 ? -6.087 7.563 14.052 1.00 97.50 132 ARG A O 1
ATOM 1030 N N . PHE A 1 133 ? -5.355 9.688 14.164 1.00 96.38 133 PHE A N 1
ATOM 1031 C CA . PHE A 1 133 ? -3.939 9.387 14.343 1.00 96.38 133 PHE A CA 1
ATOM 1032 C C . PHE A 1 133 ? -3.594 9.264 15.824 1.00 96.38 133 PHE A C 1
ATOM 1034 O O . PHE A 1 133 ? -4.339 9.747 16.679 1.00 96.38 133 PHE A O 1
ATOM 1041 N N . LYS A 1 134 ? -2.451 8.640 16.121 1.00 95.62 134 LYS A N 1
ATOM 1042 C CA . LYS A 1 134 ? -2.030 8.270 17.481 1.00 95.62 134 LYS A CA 1
ATOM 1043 C C . LYS A 1 134 ? -3.083 7.413 18.198 1.00 95.62 134 LYS A C 1
ATOM 1045 O O . LYS A 1 134 ? -3.200 7.461 19.417 1.00 95.62 134 LYS A O 1
ATOM 1050 N N . ALA A 1 135 ? -3.853 6.649 17.427 1.00 96.50 135 ALA A N 1
ATOM 1051 C CA . ALA A 1 135 ? -4.899 5.755 17.895 1.00 96.50 135 ALA A CA 1
ATOM 1052 C C . ALA A 1 135 ? -4.438 4.312 17.668 1.00 96.50 135 ALA A C 1
ATOM 1054 O O . ALA A 1 135 ? -4.772 3.677 16.666 1.00 96.50 135 ALA A O 1
ATOM 1055 N N . GLU A 1 136 ? -3.606 3.808 18.579 1.00 95.81 136 GLU A N 1
ATOM 1056 C CA . GLU A 1 136 ? -3.153 2.420 18.535 1.00 95.81 136 GLU A CA 1
ATOM 1057 C C . GLU A 1 136 ? -4.261 1.490 19.033 1.00 95.81 136 GLU A C 1
ATOM 1059 O O . GLU A 1 136 ? -4.712 1.604 20.172 1.00 95.81 136 GLU A O 1
ATOM 1064 N N . VAL A 1 137 ? -4.699 0.572 18.170 1.00 96.06 137 VAL A N 1
ATOM 1065 C CA . VAL A 1 137 ? -5.673 -0.466 18.522 1.00 96.06 137 VAL A CA 1
ATOM 1066 C C . VAL A 1 137 ? -4.952 -1.589 19.258 1.00 96.06 137 VAL A C 1
ATOM 1068 O O . VAL A 1 137 ? -4.019 -2.186 18.726 1.00 96.06 137 VAL A O 1
ATOM 1071 N N . SER A 1 138 ? -5.395 -1.873 20.479 1.00 94.19 138 SER A N 1
ATOM 1072 C CA . SER A 1 138 ? -4.826 -2.895 21.363 1.00 94.19 138 SER A CA 1
ATOM 1073 C C . SER A 1 138 ? -5.609 -4.209 21.329 1.00 94.19 138 SER A C 1
ATOM 1075 O O . SER A 1 138 ? -5.043 -5.273 21.568 1.00 94.19 138 SER A O 1
ATOM 1077 N N . HIS A 1 139 ? -6.909 -4.148 21.033 1.00 92.62 139 HIS A N 1
ATOM 1078 C CA . HIS A 1 139 ? -7.794 -5.308 21.026 1.00 92.62 139 HIS A CA 1
ATOM 1079 C C . HIS A 1 139 ? -8.965 -5.110 20.060 1.00 92.62 139 HIS A C 1
ATOM 1081 O O . HIS A 1 139 ? -9.414 -3.985 19.837 1.00 92.62 139 HIS A O 1
ATOM 1087 N N . VAL A 1 140 ? -9.478 -6.212 19.515 1.00 93.94 140 VAL A N 1
ATOM 1088 C CA . VAL A 1 140 ? -10.671 -6.241 18.667 1.00 93.94 140 VAL A CA 1
ATOM 1089 C C . VAL A 1 140 ? -11.588 -7.349 19.160 1.00 93.94 140 VAL A C 1
ATOM 1091 O O . VAL A 1 140 ? -11.168 -8.502 19.238 1.00 93.94 140 VAL A O 1
ATOM 1094 N N . ASP A 1 141 ? -12.837 -6.992 19.450 1.00 90.19 141 ASP A N 1
ATOM 1095 C CA . ASP A 1 141 ? -13.902 -7.936 19.764 1.00 90.19 141 ASP A CA 1
ATOM 1096 C C . ASP A 1 141 ? -14.850 -8.032 18.563 1.00 90.19 141 ASP A C 1
ATOM 1098 O O . ASP A 1 141 ? -15.656 -7.139 18.283 1.00 90.19 141 ASP A O 1
ATOM 1102 N N . SER A 1 142 ? -14.735 -9.138 17.830 1.00 82.62 142 SER A N 1
ATOM 1103 C CA . SER A 1 142 ? -15.558 -9.410 16.652 1.00 82.62 142 SER A CA 1
ATOM 1104 C C . SER A 1 142 ? -16.992 -9.820 16.992 1.00 82.62 142 SER A C 1
ATOM 1106 O O . SER A 1 142 ? -17.862 -9.700 16.132 1.00 82.62 142 SER A O 1
ATOM 1108 N N . ALA A 1 143 ? -17.263 -10.287 18.215 1.00 84.50 143 ALA A N 1
ATOM 1109 C CA . ALA A 1 143 ? -18.600 -10.711 18.622 1.00 84.50 143 ALA A CA 1
ATOM 1110 C C . ALA A 1 143 ? -19.498 -9.510 18.935 1.00 84.50 143 ALA A C 1
ATOM 1112 O O . ALA A 1 143 ? -20.692 -9.529 18.637 1.00 84.50 143 ALA A O 1
ATOM 1113 N N . THR A 1 144 ? -18.926 -8.464 19.529 1.00 85.56 144 THR A N 1
ATOM 1114 C CA . THR A 1 144 ? -19.645 -7.233 19.883 1.00 85.56 144 THR A CA 1
ATOM 1115 C C . THR A 1 144 ? -19.450 -6.103 18.870 1.00 85.56 144 THR A C 1
ATOM 1117 O O . THR A 1 144 ? -20.252 -5.170 18.851 1.00 85.56 144 THR A O 1
ATOM 1120 N N . GLY A 1 145 ? -18.430 -6.185 18.008 1.00 87.31 145 GLY A N 1
ATOM 1121 C CA . GLY A 1 145 ? -18.182 -5.212 16.942 1.00 87.31 145 GLY A CA 1
ATOM 1122 C C . GLY A 1 145 ? -17.481 -3.940 17.419 1.00 87.31 145 GLY A C 1
ATOM 1123 O O . GLY A 1 145 ? -17.740 -2.860 16.885 1.00 87.31 145 GLY A O 1
ATOM 1124 N N . TYR A 1 146 ? -16.598 -4.029 18.420 1.00 92.81 146 TYR A N 1
ATOM 1125 C CA . TYR A 1 146 ? -15.777 -2.888 18.838 1.00 92.81 146 TYR A CA 1
ATOM 1126 C C . TYR A 1 146 ? -14.278 -3.165 18.776 1.00 92.81 146 TYR A C 1
ATOM 1128 O O . TYR A 1 146 ? -13.803 -4.300 18.823 1.00 92.81 146 TYR A O 1
ATOM 1136 N N . VAL A 1 147 ? -13.520 -2.075 18.709 1.00 96.12 147 VAL A N 1
ATOM 1137 C CA . VAL A 1 147 ? -12.069 -2.061 18.888 1.00 96.12 147 VAL A CA 1
ATOM 1138 C C . VAL A 1 147 ? -11.714 -1.257 20.135 1.00 96.12 147 VAL A C 1
ATOM 1140 O O . VAL A 1 147 ? -12.339 -0.233 20.415 1.00 96.12 147 VAL A O 1
ATOM 1143 N N . SER A 1 148 ? -10.729 -1.723 20.897 1.00 96.31 148 SER A N 1
ATOM 1144 C CA . SER A 1 148 ? -10.159 -0.992 22.030 1.00 96.31 148 SER A CA 1
ATOM 1145 C C . SER A 1 148 ? -8.899 -0.270 21.589 1.00 96.31 148 SER A C 1
ATOM 1147 O O . SER A 1 148 ? -8.007 -0.876 20.990 1.00 96.31 148 SER A O 1
ATOM 1149 N N . LEU A 1 149 ? -8.801 1.009 21.925 1.00 96.56 149 LEU A N 1
ATOM 1150 C CA . LEU A 1 149 ? -7.566 1.767 21.824 1.00 96.56 149 LEU A CA 1
ATOM 1151 C C . LEU A 1 149 ? -6.666 1.512 23.041 1.00 96.56 149 LEU A C 1
ATOM 1153 O O . LEU A 1 149 ? -7.094 0.998 24.077 1.00 96.56 149 LEU A O 1
ATOM 1157 N N . GLN A 1 150 ? -5.387 1.857 22.921 1.00 94.44 150 GLN A N 1
ATOM 1158 C CA . GLN A 1 150 ? -4.405 1.729 24.000 1.00 94.44 150 GLN A CA 1
ATOM 1159 C C . GLN A 1 150 ? -4.728 2.612 25.221 1.00 94.44 150 GLN A C 1
ATOM 1161 O O . GLN A 1 150 ? -4.361 2.264 26.340 1.00 94.44 150 GLN A O 1
ATOM 1166 N N . ASP A 1 151 ? -5.441 3.723 25.025 1.00 93.50 151 ASP A N 1
ATOM 1167 C CA . ASP A 1 151 ? -5.921 4.607 26.096 1.00 93.50 151 ASP A CA 1
ATOM 1168 C C . ASP A 1 151 ? -7.189 4.088 26.808 1.00 93.50 151 ASP A C 1
ATOM 1170 O O . ASP A 1 151 ? -7.642 4.691 27.782 1.00 93.50 151 ASP A O 1
ATOM 1174 N N . GLY A 1 152 ? -7.734 2.952 26.358 1.00 93.94 152 GLY A N 1
ATOM 1175 C CA . GLY A 1 152 ? -8.931 2.321 26.906 1.00 93.94 152 GLY A CA 1
ATOM 1176 C C . GLY A 1 152 ? -10.243 2.769 26.257 1.00 93.94 152 GLY A C 1
ATOM 1177 O O . GLY A 1 152 ? -11.297 2.272 26.648 1.00 93.94 152 GLY A O 1
ATOM 1178 N N . GLU A 1 153 ? -10.220 3.674 25.273 1.00 96.38 153 GLU A N 1
ATOM 1179 C CA . GLU A 1 153 ? -11.426 4.036 24.526 1.00 96.38 153 GLU A CA 1
ATOM 1180 C C . GLU A 1 153 ? -11.925 2.857 23.672 1.00 96.38 153 GLU A C 1
ATOM 1182 O O . GLU A 1 153 ? -11.144 2.175 23.007 1.00 96.38 153 GLU A O 1
ATOM 1187 N N . HIS A 1 154 ? -13.245 2.648 23.645 1.00 96.12 154 HIS A N 1
ATOM 1188 C CA . HIS A 1 154 ? -13.892 1.678 22.762 1.00 96.12 154 HIS A CA 1
ATOM 1189 C C . HIS A 1 154 ? -14.584 2.372 21.590 1.00 96.12 154 HIS A C 1
ATOM 1191 O O . HIS A 1 154 ? -15.395 3.280 21.781 1.00 96.12 154 HIS A O 1
ATOM 1197 N N . ILE A 1 155 ? -14.305 1.896 20.378 1.00 96.25 155 ILE A N 1
ATOM 1198 C CA . ILE A 1 155 ? -14.896 2.403 19.138 1.00 96.25 155 ILE A CA 1
ATOM 1199 C C . ILE A 1 155 ? -15.689 1.280 18.480 1.00 96.25 155 ILE A C 1
ATOM 1201 O O . ILE A 1 155 ? -15.144 0.218 18.190 1.00 96.25 155 ILE A O 1
ATOM 1205 N N . TYR A 1 156 ? -16.969 1.535 18.225 1.00 95.88 156 TYR A N 1
ATOM 1206 C CA . TYR A 1 156 ? -17.913 0.559 17.686 1.00 95.88 156 TYR A CA 1
ATOM 1207 C C . TYR A 1 156 ? -18.091 0.728 16.173 1.00 95.88 156 TYR A C 1
ATOM 1209 O O . TYR A 1 156 ? -18.139 1.853 15.663 1.00 95.88 156 TYR A O 1
ATOM 1217 N N . GLY A 1 157 ? -18.239 -0.387 15.462 1.00 94.88 157 GLY A N 1
ATOM 1218 C CA . GLY A 1 157 ? -18.543 -0.427 14.036 1.00 94.88 157 GLY A CA 1
ATOM 1219 C C . GLY A 1 157 ? -19.341 -1.672 13.659 1.00 94.88 157 GLY A C 1
ATOM 1220 O O . GLY A 1 157 ? -19.230 -2.710 14.298 1.00 94.88 157 GLY A O 1
ATOM 1221 N N . ASP A 1 158 ? -20.119 -1.574 12.584 1.00 94.69 158 ASP A N 1
ATOM 1222 C CA . ASP A 1 158 ? -20.810 -2.724 11.992 1.00 94.69 158 ASP A CA 1
ATOM 1223 C C . ASP A 1 158 ? -19.807 -3.688 11.338 1.00 94.69 158 ASP A C 1
ATOM 1225 O O . ASP A 1 158 ? -20.033 -4.894 11.277 1.00 94.69 158 ASP A O 1
ATOM 1229 N N . ILE A 1 159 ? -18.697 -3.145 10.823 1.00 93.81 159 ILE A N 1
ATOM 1230 C CA . ILE A 1 159 ? -17.597 -3.900 10.218 1.00 93.81 159 ILE A CA 1
ATOM 1231 C C . ILE A 1 159 ? -16.268 -3.329 10.708 1.00 93.81 159 ILE A C 1
ATOM 1233 O O . ILE A 1 159 ? -16.060 -2.114 10.702 1.00 93.81 159 ILE A O 1
ATOM 1237 N N . ILE A 1 160 ? -15.343 -4.220 11.061 1.00 95.19 160 ILE A N 1
ATOM 1238 C CA . ILE A 1 160 ? -13.954 -3.886 11.375 1.00 95.19 160 ILE A CA 1
ATOM 1239 C C . ILE A 1 160 ? -13.062 -4.483 10.288 1.00 95.19 160 ILE A C 1
ATOM 1241 O O . ILE A 1 160 ? -13.160 -5.669 9.978 1.00 95.19 160 ILE A O 1
ATOM 1245 N N . ILE A 1 161 ? -12.195 -3.662 9.698 1.00 95.88 161 ILE A N 1
ATOM 1246 C CA . ILE A 1 161 ? -11.264 -4.081 8.647 1.00 95.88 161 ILE A CA 1
ATOM 1247 C C . ILE A 1 161 ? -9.835 -3.899 9.153 1.00 95.88 161 ILE A C 1
ATOM 1249 O O . ILE A 1 161 ? -9.390 -2.776 9.396 1.00 95.88 161 ILE A O 1
ATOM 1253 N N . GLY A 1 162 ? -9.109 -5.011 9.279 1.00 95.06 162 GLY A N 1
ATOM 1254 C CA . GLY A 1 162 ? -7.687 -5.016 9.611 1.00 95.06 162 GLY A CA 1
ATOM 1255 C C . GLY A 1 162 ? -6.816 -4.731 8.388 1.00 95.06 162 GLY A C 1
ATOM 1256 O O . GLY A 1 162 ? -6.766 -5.523 7.451 1.00 95.06 162 GLY A O 1
ATOM 1257 N N . ALA A 1 163 ? -6.122 -3.597 8.408 1.00 95.50 163 ALA A N 1
ATOM 1258 C CA . ALA A 1 163 ? -5.156 -3.148 7.407 1.00 95.50 163 ALA A CA 1
ATOM 1259 C C . ALA A 1 163 ? -3.843 -2.672 8.076 1.00 95.50 163 ALA A C 1
ATOM 1261 O O . ALA A 1 163 ? -3.192 -1.732 7.614 1.00 95.50 163 ALA A O 1
ATOM 1262 N N . ASP A 1 164 ? -3.446 -3.335 9.166 1.00 92.56 164 ASP A N 1
ATOM 1263 C CA . ASP A 1 164 ? -2.348 -2.980 10.078 1.00 92.56 164 ASP A CA 1
ATOM 1264 C C . ASP A 1 164 ? -0.956 -3.483 9.635 1.00 92.56 164 ASP A C 1
ATOM 1266 O O . ASP A 1 164 ? 0.043 -3.292 10.329 1.00 92.56 164 ASP A O 1
ATOM 1270 N N . GLY A 1 165 ? -0.859 -4.039 8.424 1.00 89.62 165 GLY A N 1
ATOM 1271 C CA . GLY A 1 165 ? 0.401 -4.252 7.712 1.00 89.62 165 GLY A CA 1
ATOM 1272 C C . GLY A 1 165 ? 1.050 -5.622 7.921 1.00 89.62 165 GLY A C 1
ATOM 1273 O O . GLY A 1 165 ? 0.393 -6.614 8.229 1.00 89.62 165 GLY A O 1
ATOM 1274 N N . TYR A 1 166 ? 2.361 -5.692 7.664 1.00 87.19 166 TYR A N 1
ATOM 1275 C CA . TYR A 1 166 ? 3.117 -6.952 7.672 1.00 87.19 166 TYR A CA 1
ATOM 1276 C C . TYR A 1 166 ? 3.087 -7.632 9.044 1.00 87.19 166 TYR A C 1
ATOM 1278 O O . TYR A 1 166 ? 2.753 -8.809 9.122 1.00 87.19 166 TYR A O 1
ATOM 1286 N N . SER A 1 167 ? 3.356 -6.870 10.106 1.00 87.00 167 SER A N 1
ATOM 1287 C CA . SER A 1 167 ? 3.322 -7.311 11.505 1.00 87.00 167 SER A CA 1
ATOM 1288 C C . SER A 1 167 ? 1.911 -7.194 12.097 1.00 87.00 167 SER A C 1
ATOM 1290 O O . SER A 1 167 ? 1.729 -6.566 13.141 1.00 87.00 167 SER A O 1
ATOM 1292 N N . SER A 1 168 ? 0.907 -7.665 11.359 1.00 89.88 168 SER A N 1
ATOM 1293 C CA . SER A 1 168 ? -0.495 -7.525 11.749 1.00 89.88 168 SER A CA 1
ATOM 1294 C C . SER A 1 168 ? -0.775 -8.316 13.022 1.00 89.88 168 SER A C 1
ATOM 1296 O O . SER A 1 168 ? -0.555 -9.523 13.058 1.00 89.88 168 SER A O 1
ATOM 1298 N N . HIS A 1 169 ? -1.313 -7.650 14.041 1.00 86.50 169 HIS A N 1
ATOM 1299 C CA . HIS A 1 169 ? -1.763 -8.320 15.266 1.00 86.50 169 HIS A CA 1
ATOM 1300 C C . HIS A 1 169 ? -3.215 -8.789 15.138 1.00 86.50 169 HIS A C 1
ATOM 1302 O O . HIS A 1 169 ? -3.661 -9.640 15.900 1.00 86.50 169 HIS A O 1
ATOM 1308 N N . LEU A 1 170 ? -3.956 -8.254 14.161 1.00 89.44 170 LEU A N 1
ATOM 1309 C CA . LEU A 1 170 ? -5.336 -8.657 13.891 1.00 89.44 170 LEU A CA 1
ATOM 1310 C C . LEU A 1 170 ? -5.432 -9.942 13.067 1.00 89.44 170 LEU A C 1
ATOM 1312 O O . LEU A 1 170 ? -6.475 -10.592 13.068 1.00 89.44 170 LEU A O 1
ATOM 1316 N N . ARG A 1 171 ? -4.357 -10.327 12.369 1.00 90.06 171 ARG A N 1
ATOM 1317 C CA . ARG A 1 171 ? -4.338 -11.511 11.501 1.00 90.06 171 ARG A CA 1
ATOM 1318 C C . ARG A 1 171 ? -4.685 -12.794 12.253 1.00 90.06 171 ARG A C 1
ATOM 1320 O O . ARG A 1 171 ? -5.510 -13.561 11.762 1.00 90.06 171 ARG A O 1
ATOM 1327 N N . SER A 1 172 ? -4.123 -12.989 13.446 1.00 88.44 172 SER A N 1
ATOM 1328 C CA . SER A 1 172 ? -4.364 -14.180 14.273 1.00 88.44 172 SER A CA 1
ATOM 1329 C C . SER A 1 172 ? -5.818 -14.310 14.731 1.00 88.44 172 SER A C 1
ATOM 1331 O O . SER A 1 172 ? -6.301 -15.425 14.906 1.00 88.44 172 SER A O 1
ATOM 1333 N N . LEU A 1 173 ? -6.554 -13.198 14.857 1.00 87.44 173 LEU A N 1
ATOM 1334 C CA . LEU A 1 173 ? -7.985 -13.219 15.188 1.00 87.44 173 LEU A CA 1
ATOM 1335 C C . LEU A 1 173 ? -8.833 -13.836 14.067 1.00 87.44 173 LEU A C 1
ATOM 1337 O O . LEU A 1 173 ? -9.919 -14.344 14.332 1.00 87.44 173 LEU A O 1
ATOM 1341 N N . VAL A 1 174 ? -8.348 -13.779 12.822 1.00 88.25 174 VAL A N 1
ATOM 1342 C CA . VAL A 1 174 ? -9.024 -14.347 11.648 1.00 88.25 174 VAL A CA 1
ATOM 1343 C C . VAL A 1 174 ? -8.519 -15.757 11.351 1.00 88.25 174 VAL A C 1
ATOM 1345 O O . VAL A 1 174 ? -9.322 -16.638 11.058 1.00 88.25 174 VAL A O 1
ATOM 1348 N N . THR A 1 175 ? -7.203 -15.983 11.413 1.00 88.81 175 THR A N 1
ATOM 1349 C CA . THR A 1 175 ? -6.607 -17.286 11.076 1.00 88.81 175 THR A CA 1
ATOM 1350 C C . THR A 1 175 ? -6.675 -18.294 12.222 1.00 88.81 175 THR A C 1
ATOM 1352 O O . THR A 1 175 ? -6.587 -19.491 11.973 1.00 88.81 175 THR A O 1
ATOM 1355 N N . GLY A 1 176 ? -6.818 -17.836 13.470 1.00 83.12 176 GLY A N 1
ATOM 1356 C CA . GLY A 1 176 ? -6.739 -18.679 14.668 1.00 83.12 176 GLY A CA 1
ATOM 1357 C C . GLY A 1 176 ? -5.323 -19.175 14.990 1.00 83.12 176 GLY A C 1
ATOM 1358 O O . GLY A 1 176 ? -5.140 -19.923 15.947 1.00 83.12 176 GLY A O 1
ATOM 1359 N N . GLU A 1 177 ? -4.323 -18.762 14.211 1.00 77.44 177 GLU A N 1
ATOM 1360 C CA . GLU A 1 177 ? -2.929 -19.166 14.366 1.00 77.44 177 GLU A CA 1
ATOM 1361 C C . GLU A 1 177 ? -2.096 -17.982 14.863 1.00 77.44 177 GLU A C 1
ATOM 1363 O O . GLU A 1 177 ? -2.120 -16.897 14.273 1.00 77.44 177 GLU A O 1
ATOM 1368 N N . GLU A 1 178 ? -1.333 -18.189 15.938 1.00 67.12 178 GLU A N 1
ATOM 1369 C CA . GLU A 1 178 ? -0.263 -17.262 16.298 1.00 67.12 178 GLU A CA 1
ATOM 1370 C C . GLU A 1 178 ? 0.830 -17.344 15.231 1.00 67.12 178 GLU A C 1
ATOM 1372 O O . GLU A 1 178 ? 1.413 -18.402 14.979 1.00 67.12 178 GLU A O 1
ATOM 1377 N N . GLU A 1 179 ? 1.089 -16.215 14.577 1.00 58.72 179 GLU A N 1
ATOM 1378 C CA . GLU A 1 179 ? 2.098 -16.126 13.534 1.00 58.72 179 GLU A CA 1
ATOM 1379 C C . GLU A 1 179 ? 3.479 -16.432 14.137 1.00 58.72 179 GLU A C 1
ATOM 1381 O O . GLU A 1 179 ? 4.017 -15.662 14.937 1.00 58.72 179 GLU A O 1
ATOM 1386 N N . ARG A 1 180 ? 4.079 -17.566 13.748 1.00 54.06 180 ARG A N 1
ATOM 1387 C CA . ARG A 1 180 ? 5.503 -17.810 13.994 1.00 54.06 180 ARG A CA 1
ATOM 1388 C C . ARG A 1 180 ? 6.279 -16.727 13.251 1.00 54.06 180 ARG A C 1
ATOM 1390 O O . ARG A 1 180 ? 6.328 -16.745 12.023 1.00 54.06 180 ARG A O 1
ATOM 1397 N N . GLN A 1 181 ? 6.905 -15.804 13.980 1.00 55.25 181 GLN A N 1
ATOM 1398 C CA . GLN A 1 181 ? 7.912 -14.899 13.422 1.00 55.25 181 GLN A CA 1
ATOM 1399 C C . GLN A 1 181 ? 9.160 -15.699 13.011 1.00 55.25 181 GLN A C 1
ATOM 1401 O O . GLN A 1 181 ? 10.205 -15.618 13.642 1.00 55.25 181 GLN A O 1
ATOM 1406 N N . GLU A 1 182 ? 9.066 -16.486 11.945 1.00 56.94 182 GLU A N 1
ATOM 1407 C CA . GLU A 1 182 ? 10.217 -17.097 11.289 1.00 56.94 182 GLU A CA 1
ATOM 1408 C C . GLU A 1 182 ? 10.314 -16.570 9.864 1.00 56.94 182 GLU A C 1
ATOM 1410 O O . GLU A 1 182 ? 9.846 -17.152 8.891 1.00 56.94 182 GLU A O 1
ATOM 1415 N N . SER A 1 183 ? 10.980 -15.429 9.747 1.00 57.03 183 SER A N 1
ATOM 1416 C CA . SER A 1 183 ? 11.724 -15.098 8.543 1.00 57.03 183 SER A CA 1
ATOM 1417 C C . SER A 1 183 ? 12.978 -14.370 8.995 1.00 57.03 183 SER A C 1
ATOM 1419 O O . SER A 1 183 ? 12.959 -13.152 9.173 1.00 57.03 183 SER A O 1
ATOM 1421 N N . GLU A 1 184 ? 14.082 -15.102 9.162 1.00 62.56 184 GLU A N 1
ATOM 1422 C CA . GLU A 1 184 ? 15.403 -14.483 9.065 1.00 62.56 184 GLU A CA 1
ATOM 1423 C C . GLU A 1 184 ? 15.461 -13.797 7.699 1.00 62.56 184 GLU A C 1
ATOM 1425 O O . GLU A 1 184 ? 15.553 -14.449 6.655 1.00 62.56 184 GLU A O 1
ATOM 1430 N N . ALA A 1 185 ? 15.306 -12.473 7.689 1.00 65.69 185 ALA A N 1
ATOM 1431 C CA . ALA A 1 185 ? 15.391 -11.695 6.470 1.00 65.69 185 ALA A CA 1
ATOM 1432 C C . ALA A 1 185 ? 16.788 -11.910 5.878 1.00 65.69 185 ALA A C 1
ATOM 1434 O O . ALA A 1 185 ? 17.778 -11.366 6.361 1.00 65.69 185 ALA A O 1
ATOM 1435 N N . LYS A 1 186 ? 16.872 -12.726 4.822 1.00 79.94 186 LYS A N 1
ATOM 1436 C CA . LYS A 1 186 ? 18.143 -13.072 4.164 1.00 79.94 186 LYS A CA 1
ATOM 1437 C C . LYS A 1 186 ? 18.811 -11.867 3.498 1.00 79.94 186 LYS A C 1
ATOM 1439 O O . LYS A 1 186 ? 19.985 -11.930 3.145 1.00 79.94 186 LYS A O 1
ATOM 1444 N N . TYR A 1 187 ? 18.058 -10.784 3.314 1.00 77.06 187 TYR A N 1
ATOM 1445 C CA . TYR A 1 187 ? 18.494 -9.577 2.632 1.00 77.06 187 TYR A CA 1
ATOM 1446 C C . TYR A 1 187 ? 18.006 -8.332 3.370 1.00 77.06 187 TYR A C 1
ATOM 1448 O O . TYR A 1 187 ? 16.859 -8.262 3.809 1.00 77.06 187 TYR A O 1
ATOM 1456 N N . LEU A 1 188 ? 18.880 -7.328 3.438 1.00 80.81 188 LEU A N 1
ATOM 1457 C CA . LEU A 1 188 ? 18.555 -5.974 3.867 1.00 80.81 188 LEU A CA 1
ATOM 1458 C C . LEU A 1 188 ? 18.431 -5.086 2.627 1.00 80.81 188 LEU A C 1
ATOM 1460 O O . LEU A 1 188 ? 19.360 -5.007 1.824 1.00 80.81 188 LEU A O 1
ATOM 1464 N N . ILE A 1 189 ? 17.294 -4.406 2.483 1.00 79.56 189 ILE A N 1
ATOM 1465 C CA . ILE A 1 189 ? 17.084 -3.413 1.426 1.00 79.56 189 ILE A CA 1
ATOM 1466 C C . ILE A 1 189 ? 17.320 -2.029 2.026 1.00 79.56 189 ILE A C 1
ATOM 1468 O O . ILE A 1 189 ? 16.623 -1.625 2.955 1.00 79.56 189 ILE A O 1
ATOM 1472 N N . LEU A 1 190 ? 18.290 -1.301 1.476 1.00 82.62 190 LEU A N 1
ATOM 1473 C CA . LEU A 1 190 ? 18.546 0.097 1.810 1.00 82.62 190 LEU A CA 1
ATOM 1474 C C . LEU A 1 190 ? 17.880 0.988 0.761 1.00 82.62 190 LEU A C 1
ATOM 1476 O O . LEU A 1 190 ? 18.067 0.786 -0.437 1.00 82.62 190 LEU A O 1
ATOM 1480 N N . SER A 1 191 ? 17.105 1.965 1.221 1.00 80.19 191 SER A N 1
ATOM 1481 C CA . SER A 1 191 ? 16.428 2.951 0.379 1.00 80.19 191 SER A CA 1
ATOM 1482 C C . SER A 1 191 ? 16.757 4.341 0.894 1.00 80.19 191 SER A C 1
ATOM 1484 O O . SER A 1 191 ? 16.684 4.590 2.095 1.00 80.19 191 SER A O 1
ATOM 1486 N N . PHE A 1 192 ? 17.094 5.242 -0.016 1.00 83.44 192 PHE A N 1
ATOM 1487 C CA . PHE A 1 192 ? 17.317 6.654 0.257 1.00 83.44 192 PHE A CA 1
ATOM 1488 C C . PHE A 1 192 ? 17.007 7.452 -1.007 1.00 83.44 192 PHE A C 1
ATOM 1490 O O . PHE A 1 192 ? 16.998 6.909 -2.112 1.00 83.44 192 PHE A O 1
ATOM 1497 N N . THR A 1 193 ? 16.749 8.740 -0.833 1.00 81.94 193 THR A N 1
ATOM 1498 C CA . THR A 1 193 ? 16.592 9.695 -1.927 1.00 81.94 193 THR A CA 1
ATOM 1499 C C . THR A 1 193 ? 17.828 10.584 -1.989 1.00 81.94 193 THR A C 1
ATOM 1501 O O . THR A 1 193 ? 18.418 10.930 -0.963 1.00 81.94 193 THR A O 1
ATOM 1504 N N . VAL A 1 194 ? 18.255 10.929 -3.202 1.00 85.44 194 VAL A N 1
ATOM 1505 C CA . VAL A 1 194 ? 19.349 11.876 -3.441 1.00 85.44 194 VAL A CA 1
ATOM 1506 C C . VAL A 1 194 ? 18.756 13.077 -4.151 1.00 85.44 194 VAL A C 1
ATOM 1508 O O . VAL A 1 194 ? 17.930 12.914 -5.047 1.00 85.44 194 VAL A O 1
ATOM 1511 N N . ARG A 1 195 ? 19.149 14.285 -3.745 1.00 87.12 195 ARG A N 1
ATOM 1512 C CA . ARG A 1 195 ? 18.645 15.489 -4.400 1.00 87.12 195 ARG A CA 1
ATOM 1513 C C . ARG A 1 195 ? 19.147 15.562 -5.838 1.00 87.12 195 ARG A C 1
ATOM 1515 O O . ARG A 1 195 ? 20.336 15.396 -6.105 1.00 87.12 195 ARG A O 1
ATOM 1522 N N . THR A 1 196 ? 18.225 15.866 -6.739 1.00 87.06 196 THR A N 1
ATOM 1523 C CA . THR A 1 196 ? 18.480 15.936 -8.176 1.00 87.06 196 THR A CA 1
ATOM 1524 C C . THR A 1 196 ? 19.506 17.004 -8.546 1.00 87.06 196 THR A C 1
ATOM 1526 O O . THR A 1 196 ? 20.312 16.776 -9.440 1.00 87.06 196 THR A O 1
ATOM 1529 N N . ASP A 1 197 ? 19.521 18.144 -7.854 1.00 90.25 197 ASP A N 1
ATOM 1530 C CA . ASP A 1 197 ? 20.477 19.223 -8.122 1.00 90.25 197 ASP A CA 1
ATOM 1531 C C . ASP A 1 197 ? 21.923 18.813 -7.812 1.00 90.25 197 ASP A C 1
ATOM 1533 O O . ASP A 1 197 ? 22.813 19.066 -8.616 1.00 90.25 197 ASP A O 1
ATOM 1537 N N . ILE A 1 198 ? 22.137 18.062 -6.728 1.00 90.75 198 ILE A N 1
ATOM 1538 C CA . ILE A 1 198 ? 23.450 17.487 -6.394 1.00 90.75 198 ILE A CA 1
ATOM 1539 C C . ILE A 1 198 ? 23.919 16.520 -7.493 1.00 90.75 198 ILE A C 1
ATOM 1541 O O . ILE A 1 198 ? 25.080 16.553 -7.890 1.00 90.75 198 ILE A O 1
ATOM 1545 N N . LEU A 1 199 ? 23.022 15.672 -8.012 1.00 89.75 199 LEU A N 1
ATOM 1546 C CA . LEU A 1 199 ? 23.359 14.734 -9.090 1.00 89.75 199 LEU A CA 1
ATOM 1547 C C . LEU A 1 199 ? 23.656 15.442 -10.420 1.00 89.75 199 LEU A C 1
ATOM 1549 O O . LEU A 1 199 ? 24.450 14.940 -11.207 1.00 89.75 199 LEU A O 1
ATOM 1553 N N . GLN A 1 200 ? 23.019 16.585 -10.690 1.00 88.44 200 GLN A N 1
ATOM 1554 C CA . GLN A 1 200 ? 23.226 17.354 -11.922 1.00 88.44 200 GLN A CA 1
ATOM 1555 C C . GLN A 1 200 ? 24.570 18.089 -11.958 1.00 88.44 200 GLN A C 1
ATOM 1557 O O . GLN A 1 200 ? 25.112 18.300 -13.045 1.00 88.44 200 GLN A O 1
ATOM 1562 N N . GLU A 1 201 ? 25.081 18.501 -10.796 1.00 90.75 201 GLU A N 1
ATOM 1563 C CA . GLU A 1 201 ? 26.377 19.175 -10.662 1.00 90.75 201 GLU A CA 1
ATOM 1564 C C . GLU A 1 201 ? 27.566 18.209 -10.811 1.00 90.75 201 GLU A C 1
ATOM 1566 O O . GLU A 1 201 ? 28.659 18.633 -11.191 1.00 90.75 201 GLU A O 1
ATOM 1571 N N . ASP A 1 202 ? 27.359 16.916 -10.555 1.00 90.88 202 ASP A N 1
ATOM 1572 C CA . ASP A 1 202 ? 28.385 15.880 -10.660 1.00 90.88 202 ASP A CA 1
ATOM 1573 C C . ASP A 1 202 ? 28.501 15.337 -12.095 1.00 90.88 202 ASP A C 1
ATOM 1575 O O . ASP A 1 202 ? 27.535 14.842 -12.678 1.00 90.88 202 ASP A O 1
ATOM 1579 N N . HIS A 1 203 ? 29.703 15.407 -12.673 1.00 88.31 203 HIS A N 1
ATOM 1580 C CA . HIS A 1 203 ? 29.965 15.002 -14.057 1.00 88.31 203 HIS A CA 1
ATOM 1581 C C . HIS A 1 203 ? 29.609 13.532 -14.345 1.00 88.31 203 HIS A C 1
ATOM 1583 O O . HIS A 1 203 ? 29.118 13.228 -15.434 1.00 88.31 203 HIS A O 1
ATOM 1589 N N . ASP A 1 204 ? 29.833 12.634 -13.386 1.00 85.19 204 ASP A N 1
ATOM 1590 C CA . ASP A 1 204 ? 29.654 11.195 -13.576 1.00 85.19 204 ASP A CA 1
ATOM 1591 C C . ASP A 1 204 ? 28.204 10.771 -13.302 1.00 85.19 204 ASP A C 1
ATOM 1593 O O . ASP A 1 204 ? 27.696 9.828 -13.914 1.00 85.19 204 ASP A O 1
ATOM 1597 N N . LEU A 1 205 ? 27.504 11.493 -12.421 1.00 84.88 205 LEU A N 1
ATOM 1598 C CA . LEU A 1 205 ? 26.128 11.173 -12.028 1.00 84.88 205 LEU A CA 1
ATOM 1599 C C . LEU A 1 205 ? 25.063 11.918 -12.836 1.00 84.88 205 LEU A C 1
ATOM 1601 O O . LEU A 1 205 ? 23.915 11.468 -12.877 1.00 84.88 205 LEU A O 1
ATOM 1605 N N . LYS A 1 206 ? 25.419 12.999 -13.537 1.00 83.88 206 LYS A N 1
ATOM 1606 C CA . LYS A 1 206 ? 24.479 13.801 -14.334 1.00 83.88 206 LYS A CA 1
ATOM 1607 C C . LYS A 1 206 ? 23.678 12.966 -15.336 1.00 83.88 206 LYS A C 1
ATOM 1609 O O . LYS A 1 206 ? 22.482 13.195 -15.527 1.00 83.88 206 LYS A O 1
ATOM 1614 N N . ALA A 1 207 ? 24.303 11.945 -15.924 1.00 80.38 207 ALA A N 1
ATOM 1615 C CA . ALA A 1 207 ? 23.657 11.037 -16.872 1.00 80.38 207 ALA A CA 1
ATOM 1616 C C . ALA A 1 207 ? 22.471 10.250 -16.270 1.00 80.38 207 ALA A C 1
ATOM 1618 O O . ALA A 1 207 ? 21.581 9.838 -17.017 1.00 80.38 207 ALA A O 1
ATOM 1619 N N . LEU A 1 208 ? 22.433 10.060 -14.943 1.00 77.94 208 LEU A N 1
ATOM 1620 C CA . LEU A 1 208 ? 21.324 9.406 -14.233 1.00 77.94 208 LEU A CA 1
ATOM 1621 C C . LEU A 1 208 ? 20.067 10.282 -14.165 1.00 77.94 208 LEU A C 1
ATOM 1623 O O . LEU A 1 208 ? 18.979 9.766 -13.941 1.00 77.94 208 LEU A O 1
ATOM 1627 N N . VAL A 1 209 ? 20.214 11.594 -14.359 1.00 79.44 209 VAL A N 1
ATOM 1628 C CA . VAL A 1 209 ? 19.116 12.570 -14.299 1.00 79.44 209 VAL A CA 1
ATOM 1629 C C . VAL A 1 209 ? 18.636 12.971 -15.695 1.00 79.44 209 VAL A C 1
ATOM 1631 O O . VAL A 1 209 ? 17.485 13.352 -15.878 1.00 79.44 209 VAL A O 1
ATOM 1634 N N . GLU A 1 210 ? 19.500 12.879 -16.706 1.00 73.44 210 GLU A N 1
ATOM 1635 C CA . GLU A 1 210 ? 19.184 13.287 -18.082 1.00 73.44 210 GLU A CA 1
ATOM 1636 C C . GLU A 1 210 ? 18.235 12.325 -18.821 1.00 73.44 210 GLU A C 1
ATOM 1638 O O . GLU A 1 210 ? 17.705 12.683 -19.875 1.00 73.44 210 GLU A O 1
ATOM 1643 N N . LYS A 1 211 ? 18.015 11.104 -18.312 1.00 64.69 211 LYS A N 1
ATOM 1644 C CA . LYS A 1 211 ? 17.143 10.101 -18.945 1.00 64.69 211 LYS A CA 1
ATOM 1645 C C . LYS A 1 211 ? 16.184 9.475 -17.922 1.00 64.69 211 LYS A C 1
ATOM 1647 O O . LYS A 1 211 ? 16.659 8.963 -16.912 1.00 64.69 211 LYS A O 1
ATOM 1652 N N . PRO A 1 212 ? 14.869 9.411 -18.199 1.00 61.44 212 PRO A N 1
ATOM 1653 C CA . PRO A 1 212 ? 13.906 8.751 -17.320 1.00 61.44 212 PRO A CA 1
ATOM 1654 C C . PRO A 1 212 ? 13.960 7.226 -17.512 1.00 61.44 212 PRO A C 1
ATOM 1656 O O . PRO A 1 212 ? 13.229 6.651 -18.318 1.00 61.44 212 PRO A O 1
ATOM 1659 N N . PHE A 1 213 ? 14.849 6.535 -16.797 1.00 64.12 213 PHE A N 1
ATOM 1660 C CA . PHE A 1 213 ? 14.873 5.068 -16.773 1.00 64.12 213 PHE A CA 1
ATOM 1661 C C . PHE A 1 213 ? 14.925 4.529 -15.346 1.00 64.12 213 PHE A C 1
ATOM 1663 O O . PHE A 1 213 ? 15.476 5.146 -14.438 1.00 64.12 213 PHE A O 1
ATOM 1670 N N . VAL A 1 214 ? 14.340 3.347 -15.154 1.00 62.81 214 VAL A N 1
ATOM 1671 C CA . VAL A 1 214 ? 14.441 2.589 -13.910 1.00 62.81 214 VAL A CA 1
ATOM 1672 C C . VAL A 1 214 ? 15.538 1.561 -14.063 1.00 62.81 214 VAL A C 1
ATOM 1674 O O . VAL A 1 214 ? 15.434 0.635 -14.867 1.00 62.81 214 VAL A O 1
ATOM 1677 N N . THR A 1 215 ? 16.549 1.657 -13.215 1.00 60.16 215 THR A N 1
ATOM 1678 C CA . THR A 1 215 ? 17.461 0.539 -13.005 1.00 60.16 215 THR A CA 1
ATOM 1679 C C . THR A 1 215 ? 16.847 -0.390 -11.971 1.00 60.16 215 THR A C 1
ATOM 1681 O O . THR A 1 215 ? 16.653 -0.005 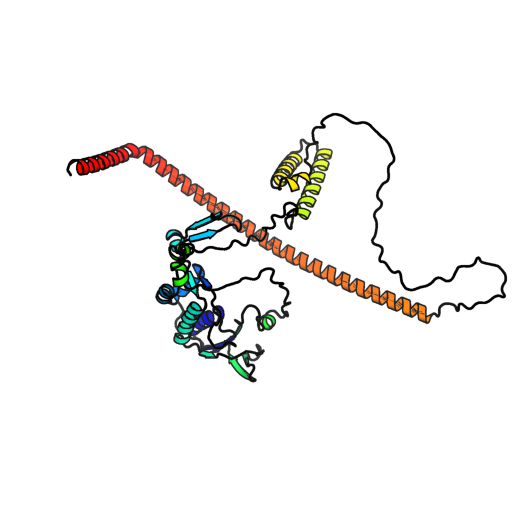-10.815 1.00 60.16 215 THR A O 1
ATOM 1684 N N . LEU A 1 216 ? 16.530 -1.623 -12.366 1.00 53.31 216 LEU A N 1
ATOM 1685 C CA . LEU A 1 216 ? 16.195 -2.658 -11.395 1.00 53.31 216 LEU A CA 1
ATOM 1686 C C . LEU A 1 216 ? 17.479 -3.392 -11.014 1.00 53.31 216 LEU A C 1
ATOM 1688 O O . LEU A 1 216 ? 18.085 -4.030 -11.879 1.00 53.31 216 LEU A O 1
ATOM 1692 N N . PRO A 1 217 ? 17.903 -3.368 -9.738 1.00 49.06 217 PRO A N 1
ATOM 1693 C CA . PRO A 1 217 ? 18.908 -4.313 -9.297 1.00 49.06 217 PRO A CA 1
ATOM 1694 C C . PRO A 1 217 ? 18.313 -5.717 -9.425 1.00 49.06 217 PRO A C 1
ATOM 1696 O O . PRO A 1 217 ? 17.361 -6.081 -8.730 1.00 49.06 217 PRO A O 1
ATOM 1699 N N . THR A 1 218 ? 18.860 -6.509 -10.344 1.00 42.88 218 THR A N 1
ATOM 1700 C CA . THR A 1 218 ? 18.545 -7.932 -10.424 1.00 42.88 218 THR A CA 1
ATOM 1701 C C . THR A 1 218 ? 19.218 -8.610 -9.242 1.00 42.88 218 THR A C 1
ATOM 1703 O O . THR A 1 218 ? 20.421 -8.868 -9.256 1.00 42.88 218 THR A O 1
ATOM 1706 N N . PHE A 1 219 ? 18.452 -8.919 -8.201 1.00 46.94 219 PHE A N 1
ATOM 1707 C CA . PHE A 1 219 ? 18.882 -9.907 -7.221 1.00 46.94 219 PHE A CA 1
ATOM 1708 C C . PHE A 1 219 ? 18.671 -11.284 -7.845 1.00 46.94 219 PHE A C 1
ATOM 1710 O O . PHE A 1 219 ? 17.617 -11.895 -7.691 1.00 46.94 219 PHE A O 1
ATOM 1717 N N . SER A 1 220 ? 19.662 -11.774 -8.591 1.00 38.94 220 SER A N 1
ATOM 1718 C CA . SER A 1 220 ? 19.721 -13.211 -8.839 1.00 38.94 220 SER A CA 1
ATOM 1719 C C . SER A 1 220 ? 20.046 -13.875 -7.505 1.00 38.94 220 SER A C 1
ATOM 1721 O O . SER A 1 220 ? 21.150 -13.720 -6.982 1.00 38.94 220 SER A O 1
ATOM 1723 N N . ALA A 1 221 ? 19.086 -14.614 -6.949 1.00 39.94 221 ALA A N 1
ATOM 1724 C CA . ALA A 1 221 ? 19.299 -15.437 -5.760 1.00 39.94 221 ALA A CA 1
ATOM 1725 C C . ALA A 1 221 ? 20.354 -16.547 -5.981 1.00 39.94 221 ALA A C 1
ATOM 1727 O O . ALA A 1 221 ? 20.749 -17.197 -5.022 1.00 39.94 221 ALA A O 1
ATOM 1728 N N . ASN A 1 222 ? 20.876 -16.712 -7.205 1.00 36.84 222 ASN A N 1
ATOM 1729 C CA . ASN A 1 222 ? 21.901 -17.695 -7.561 1.00 36.84 222 ASN A CA 1
ATOM 1730 C C . ASN A 1 222 ? 23.154 -17.028 -8.156 1.00 36.84 222 ASN A C 1
ATOM 1732 O O . ASN A 1 222 ? 23.561 -17.316 -9.277 1.00 36.84 222 ASN A O 1
ATOM 1736 N N . GLY A 1 223 ? 23.758 -16.107 -7.404 1.00 36.12 223 GLY A N 1
ATOM 1737 C CA . GLY A 1 223 ? 25.006 -15.423 -7.763 1.00 36.12 223 GLY A CA 1
ATOM 1738 C C . GLY A 1 223 ? 26.236 -15.862 -6.961 1.00 36.12 223 GLY A C 1
ATOM 1739 O O . GLY A 1 223 ? 27.172 -15.078 -6.838 1.00 36.12 223 GLY A O 1
ATOM 1740 N N . SER A 1 224 ? 26.248 -17.066 -6.377 1.00 32.09 224 SER A N 1
ATOM 1741 C CA . SER A 1 224 ? 27.486 -17.653 -5.846 1.00 32.09 224 SER A CA 1
ATOM 1742 C C . SER A 1 224 ? 28.308 -18.200 -7.008 1.00 32.09 224 SER A C 1
ATOM 1744 O O . SER A 1 224 ? 28.275 -19.391 -7.299 1.00 32.09 224 SER A O 1
ATOM 1746 N N . THR A 1 225 ? 29.073 -17.341 -7.677 1.00 36.41 225 THR A N 1
ATOM 1747 C CA . THR A 1 225 ? 30.226 -17.794 -8.461 1.00 36.41 225 TH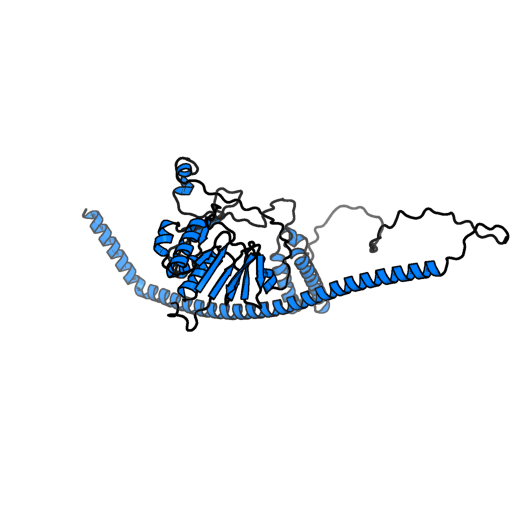R A CA 1
ATOM 1748 C C . THR A 1 225 ? 31.392 -18.037 -7.505 1.00 36.41 225 THR A C 1
ATOM 1750 O O . THR A 1 225 ? 32.402 -17.338 -7.540 1.00 36.41 225 THR A O 1
ATOM 1753 N N . ASN A 1 226 ? 31.227 -19.009 -6.607 1.00 32.91 226 ASN A N 1
ATOM 1754 C CA . ASN A 1 226 ? 32.361 -19.724 -6.047 1.00 32.91 226 ASN A CA 1
ATOM 1755 C C . ASN A 1 226 ? 32.630 -20.873 -7.028 1.00 32.91 226 ASN A C 1
ATOM 1757 O O . ASN A 1 226 ? 31.777 -21.753 -7.143 1.00 32.91 226 ASN A O 1
ATOM 1761 N N . PRO A 1 227 ? 33.777 -20.916 -7.728 1.00 38.84 227 PRO A N 1
ATOM 1762 C CA . PRO A 1 227 ? 34.096 -21.987 -8.680 1.00 38.84 227 PRO A CA 1
ATOM 1763 C C . PRO A 1 227 ? 34.308 -23.363 -8.008 1.00 38.84 227 PRO A C 1
ATOM 1765 O O . PRO A 1 227 ? 34.787 -24.296 -8.639 1.00 38.84 227 PRO A O 1
ATOM 1768 N N . SER A 1 228 ? 33.974 -23.492 -6.721 1.00 39.44 228 SER A N 1
ATOM 1769 C CA . SER A 1 228 ? 34.067 -24.709 -5.915 1.00 39.44 228 SER A CA 1
ATOM 1770 C C . SER A 1 228 ? 32.762 -25.091 -5.205 1.00 39.44 228 SER A C 1
ATOM 1772 O O . SER A 1 228 ? 32.740 -26.100 -4.502 1.00 39.44 228 SER A O 1
ATOM 1774 N N . SER A 1 229 ? 31.671 -24.329 -5.364 1.00 36.88 229 SER A N 1
ATOM 1775 C CA . SER A 1 229 ? 30.361 -24.714 -4.830 1.00 36.88 229 SER A CA 1
ATOM 1776 C C . SER A 1 229 ? 29.478 -25.199 -5.971 1.00 36.88 229 SER A C 1
ATOM 1778 O O . SER A 1 229 ? 28.877 -24.390 -6.675 1.00 36.88 229 SER A O 1
ATOM 1780 N N . THR A 1 230 ? 29.416 -26.516 -6.147 1.00 40.47 230 THR A N 1
ATOM 1781 C CA . THR A 1 230 ? 28.432 -27.201 -6.986 1.00 40.47 230 THR A CA 1
ATOM 1782 C C . THR A 1 230 ? 27.041 -26.651 -6.685 1.00 40.47 230 THR A C 1
ATOM 1784 O O . THR A 1 230 ? 26.494 -26.845 -5.598 1.00 40.47 230 THR A O 1
ATOM 1787 N N . SER A 1 231 ? 26.463 -25.920 -7.639 1.00 43.66 231 SER A N 1
ATOM 1788 C CA . SER A 1 231 ? 25.079 -25.472 -7.565 1.00 43.66 231 SER A CA 1
ATOM 1789 C C . SER A 1 231 ? 24.171 -26.681 -7.774 1.00 43.66 231 SER A C 1
ATOM 1791 O O . SER A 1 231 ? 23.654 -26.898 -8.865 1.00 43.66 231 SER A O 1
ATOM 1793 N N . SER A 1 232 ? 23.981 -27.505 -6.745 1.00 48.00 232 SER A N 1
ATOM 1794 C CA . SER A 1 232 ? 22.928 -28.509 -6.791 1.00 48.00 232 SER A CA 1
ATOM 1795 C C . SER A 1 232 ? 21.607 -27.752 -6.811 1.00 48.00 232 SER A C 1
ATOM 1797 O O . SER A 1 232 ? 21.245 -27.121 -5.813 1.00 48.00 232 SER A O 1
ATOM 1799 N N . SER A 1 233 ? 20.885 -27.785 -7.933 1.00 55.38 233 SER A N 1
ATOM 1800 C CA . SER A 1 233 ? 19.481 -27.374 -7.923 1.00 55.38 233 SER A CA 1
ATOM 1801 C C . SER A 1 233 ? 18.781 -28.088 -6.756 1.00 55.38 233 SER A C 1
ATOM 1803 O O . SER A 1 233 ? 19.117 -29.233 -6.443 1.00 55.38 233 SER A O 1
ATOM 1805 N N . LEU A 1 234 ? 17.832 -27.433 -6.081 1.00 53.41 234 LEU A N 1
ATOM 1806 C CA . LEU A 1 234 ? 17.134 -27.992 -4.905 1.00 53.41 234 LEU A CA 1
ATOM 1807 C C . LEU A 1 234 ? 16.536 -29.394 -5.169 1.00 53.41 234 LEU A C 1
ATOM 1809 O O . LEU A 1 234 ? 16.308 -30.163 -4.239 1.00 53.41 234 LEU A O 1
ATOM 1813 N N . HIS A 1 235 ? 16.345 -29.745 -6.446 1.00 64.75 235 HIS A N 1
ATOM 1814 C CA . HIS A 1 235 ? 15.818 -31.021 -6.917 1.00 64.75 235 HIS A CA 1
ATOM 1815 C C . HIS A 1 235 ? 16.863 -31.951 -7.560 1.00 64.75 235 HIS A C 1
ATOM 1817 O O . HIS A 1 235 ? 16.527 -33.094 -7.869 1.00 64.75 235 HIS A O 1
ATOM 1823 N N . TYR A 1 236 ? 18.124 -31.533 -7.728 1.00 75.31 236 TYR A N 1
ATOM 1824 C CA . TYR A 1 236 ? 19.177 -32.342 -8.355 1.00 75.31 236 TYR A CA 1
ATOM 1825 C C . TYR A 1 236 ? 19.361 -33.725 -7.703 1.00 75.31 236 TYR A C 1
ATOM 1827 O O . TYR A 1 236 ? 19.394 -34.716 -8.436 1.00 75.31 236 TYR A O 1
ATOM 1835 N N . PRO A 1 237 ? 19.383 -33.870 -6.358 1.00 76.69 237 PRO A N 1
ATOM 1836 C CA . PRO A 1 237 ? 19.488 -35.190 -5.731 1.00 76.69 237 PRO A CA 1
ATOM 1837 C C . PRO A 1 237 ? 18.338 -36.131 -6.119 1.00 76.69 237 PRO A C 1
ATOM 1839 O O . PRO A 1 237 ? 18.551 -37.328 -6.328 1.00 76.69 237 PRO A O 1
ATOM 1842 N N . GLN A 1 238 ? 17.126 -35.586 -6.263 1.00 77.06 238 GLN A N 1
ATOM 1843 C CA . GLN A 1 238 ? 15.941 -36.343 -6.656 1.00 77.06 238 GLN A CA 1
ATOM 1844 C C . GLN A 1 238 ? 15.962 -36.685 -8.152 1.00 77.06 238 GLN A C 1
ATOM 1846 O O . GLN A 1 238 ? 15.701 -37.829 -8.517 1.00 77.06 238 GLN A O 1
ATOM 1851 N N . ILE A 1 239 ? 16.337 -35.733 -9.013 1.00 78.44 239 ILE A N 1
ATOM 1852 C CA . ILE A 1 239 ? 16.488 -35.941 -10.462 1.00 78.44 239 ILE A CA 1
ATOM 1853 C C . ILE A 1 239 ? 17.549 -37.015 -10.733 1.00 78.44 239 ILE A C 1
ATOM 1855 O O . ILE A 1 239 ? 17.303 -37.952 -11.492 1.00 78.44 239 ILE A O 1
ATOM 1859 N N . LYS A 1 240 ? 18.691 -36.949 -10.040 1.00 83.12 240 LYS A N 1
ATOM 1860 C CA . LYS A 1 240 ? 19.765 -37.948 -10.105 1.00 83.12 240 LYS A CA 1
ATOM 1861 C C . LYS A 1 240 ? 19.282 -39.336 -9.688 1.00 83.12 240 LYS A C 1
ATOM 1863 O O . LYS A 1 240 ? 19.586 -40.317 -10.366 1.00 83.12 240 LYS A O 1
ATOM 1868 N N . LYS A 1 241 ? 18.523 -39.437 -8.591 1.00 82.56 241 LYS A N 1
ATOM 1869 C CA . LYS A 1 241 ? 17.941 -40.707 -8.129 1.00 82.56 241 LYS A CA 1
ATOM 1870 C C . LYS A 1 241 ? 16.968 -41.284 -9.162 1.00 82.56 241 LYS A C 1
ATOM 1872 O O . LYS A 1 241 ? 17.093 -42.455 -9.513 1.00 82.56 241 LYS A O 1
ATOM 1877 N N . ASN A 1 242 ? 16.059 -40.460 -9.679 1.00 84.88 242 ASN A N 1
ATOM 1878 C CA .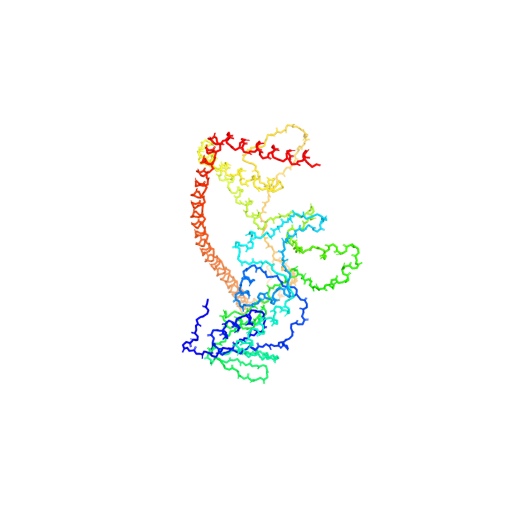 ASN A 1 242 ? 15.052 -40.876 -10.655 1.00 84.88 242 ASN A CA 1
ATOM 1879 C C . ASN A 1 242 ? 15.695 -41.327 -11.975 1.00 84.88 242 ASN A C 1
ATOM 1881 O O . ASN A 1 242 ? 15.314 -42.360 -12.518 1.00 84.88 242 ASN A O 1
ATOM 1885 N N . LEU A 1 243 ? 16.708 -40.607 -12.470 1.00 86.75 243 LEU A N 1
ATOM 1886 C CA . LEU A 1 243 ? 17.429 -40.991 -13.686 1.00 86.75 243 LEU A CA 1
ATOM 1887 C C . LEU A 1 243 ? 18.204 -42.302 -13.509 1.00 86.75 243 LEU A C 1
ATOM 1889 O O . LEU A 1 243 ? 18.185 -43.137 -14.409 1.00 86.75 243 LEU A O 1
ATOM 1893 N N . LYS A 1 244 ? 18.830 -42.540 -12.349 1.00 87.19 244 LYS A N 1
ATOM 1894 C CA . LYS A 1 244 ? 19.478 -43.834 -12.068 1.00 87.19 244 LYS A CA 1
ATOM 1895 C C . LYS A 1 244 ? 18.479 -44.992 -12.065 1.00 87.19 244 LYS A C 1
ATOM 1897 O O . LYS A 1 244 ? 18.744 -46.007 -12.701 1.00 87.19 244 LYS A O 1
ATOM 1902 N N . GLN A 1 245 ? 17.324 -44.811 -11.426 1.00 85.00 245 GLN A N 1
ATOM 1903 C CA . GLN A 1 245 ? 16.256 -45.816 -11.418 1.00 85.00 245 GLN A CA 1
ATOM 1904 C C . GLN A 1 245 ? 15.693 -46.068 -12.822 1.00 85.00 245 GLN A C 1
ATOM 1906 O O . GLN A 1 245 ? 15.505 -47.217 -13.213 1.00 85.00 245 GLN A O 1
ATOM 1911 N N . LEU A 1 246 ? 15.482 -45.009 -13.609 1.00 85.56 246 LEU A N 1
ATOM 1912 C CA . LEU A 1 246 ? 15.033 -45.127 -14.995 1.00 85.56 246 LEU A CA 1
ATOM 1913 C C . LEU A 1 246 ? 16.052 -45.898 -15.847 1.00 85.56 246 LEU A C 1
ATOM 1915 O O . LEU A 1 246 ? 15.667 -46.773 -16.615 1.00 85.56 246 LEU A O 1
ATOM 1919 N N . ARG A 1 247 ? 17.352 -45.628 -15.674 1.00 87.25 247 ARG A N 1
ATOM 1920 C CA . ARG A 1 247 ? 18.431 -46.357 -16.355 1.00 87.25 247 ARG A CA 1
ATOM 1921 C C . ARG A 1 247 ? 18.416 -47.845 -16.017 1.00 87.25 247 ARG A C 1
ATOM 1923 O O . ARG A 1 247 ? 18.505 -48.670 -16.920 1.00 87.25 247 ARG A O 1
ATOM 1930 N N . GLU A 1 248 ? 18.331 -48.184 -14.733 1.00 86.50 248 GLU A N 1
ATOM 1931 C CA . GLU A 1 248 ? 18.275 -49.577 -14.272 1.00 86.50 248 GLU A CA 1
ATOM 1932 C C . GLU A 1 248 ? 17.055 -50.302 -14.854 1.00 86.50 248 GLU A C 1
ATOM 1934 O O . GLU A 1 248 ? 17.204 -51.395 -15.396 1.00 86.50 248 GLU A O 1
ATOM 1939 N N . GLY A 1 249 ? 15.886 -49.651 -14.855 1.00 84.19 249 GLY A N 1
ATOM 1940 C CA . GLY A 1 249 ? 14.668 -50.194 -15.457 1.00 84.19 249 GLY A CA 1
ATOM 1941 C C . GLY A 1 249 ? 14.771 -50.401 -16.972 1.00 84.19 249 GLY A C 1
ATOM 1942 O O . GLY A 1 249 ? 14.315 -51.424 -17.478 1.00 84.19 249 GLY A O 1
ATOM 1943 N N . ILE A 1 250 ? 15.415 -49.480 -17.701 1.00 85.06 250 ILE A N 1
ATOM 1944 C CA . ILE A 1 250 ? 15.662 -49.632 -19.145 1.00 85.06 250 ILE A CA 1
ATOM 1945 C C . ILE A 1 250 ? 16.585 -50.824 -19.409 1.00 85.06 250 ILE A C 1
ATOM 1947 O O . ILE A 1 250 ? 16.281 -51.642 -20.270 1.00 85.06 250 ILE A O 1
ATOM 1951 N N . LEU A 1 251 ? 17.683 -50.960 -18.658 1.00 85.12 251 LEU A N 1
ATOM 1952 C CA . LEU A 1 251 ? 18.625 -52.072 -18.829 1.00 85.12 251 LEU A CA 1
ATOM 1953 C C . LEU A 1 251 ? 17.986 -53.427 -18.496 1.00 85.12 251 LEU A C 1
ATOM 1955 O O . LEU A 1 251 ? 18.214 -54.405 -19.205 1.00 85.12 251 LEU A O 1
ATOM 1959 N N . GLU A 1 252 ? 17.161 -53.490 -17.449 1.00 84.00 252 GLU A N 1
ATOM 1960 C CA . GLU A 1 252 ? 16.423 -54.704 -17.093 1.00 84.00 252 GLU A CA 1
ATOM 1961 C C . GLU A 1 252 ? 15.377 -55.069 -18.159 1.00 84.00 252 GLU A C 1
ATOM 1963 O O . GLU A 1 252 ? 15.222 -56.242 -18.506 1.00 84.00 252 GLU A O 1
ATOM 1968 N N . MET A 1 253 ? 14.689 -54.074 -18.722 1.00 80.38 253 MET A N 1
ATOM 1969 C CA . MET A 1 253 ? 13.719 -54.270 -19.800 1.00 80.38 253 MET A CA 1
ATOM 1970 C C . MET A 1 253 ? 14.397 -54.711 -21.102 1.00 80.38 253 MET A C 1
ATOM 1972 O O . MET A 1 253 ? 13.937 -55.660 -21.733 1.00 80.38 253 MET A O 1
ATOM 1976 N N . GLU A 1 254 ? 15.524 -54.100 -21.475 1.00 82.81 254 GLU A N 1
ATOM 1977 C CA . GLU A 1 254 ? 16.322 -54.529 -22.629 1.00 82.81 254 GLU A CA 1
ATOM 1978 C C . GLU A 1 254 ? 16.866 -55.956 -22.447 1.00 82.81 254 GLU A C 1
ATOM 1980 O O . GLU A 1 254 ? 16.936 -56.708 -23.420 1.00 82.81 254 GLU A O 1
ATOM 1985 N N . ALA A 1 255 ? 17.185 -56.366 -21.214 1.00 80.38 255 ALA A N 1
ATOM 1986 C CA . ALA A 1 255 ? 17.605 -57.732 -20.906 1.00 80.38 255 ALA A CA 1
ATOM 1987 C C . ALA A 1 255 ? 16.458 -58.760 -20.992 1.00 80.38 255 ALA A C 1
ATOM 1989 O O . ALA A 1 255 ? 16.708 -59.912 -21.347 1.00 80.38 255 ALA A O 1
ATOM 1990 N N . LYS A 1 256 ? 15.213 -58.370 -20.675 1.00 80.25 256 LYS A N 1
ATOM 1991 C CA . LYS A 1 256 ? 14.036 -59.263 -20.687 1.00 80.25 256 LYS A CA 1
ATOM 1992 C C . LYS A 1 256 ? 13.335 -59.343 -22.045 1.00 80.25 256 LYS A C 1
ATOM 1994 O O . LYS A 1 256 ? 12.950 -60.430 -22.462 1.00 80.25 256 LYS A O 1
ATOM 1999 N N . GLU A 1 257 ? 13.157 -58.212 -22.723 1.00 74.50 257 GLU A N 1
ATOM 2000 C CA . GLU A 1 257 ? 12.369 -58.092 -23.963 1.00 74.50 257 GLU A CA 1
ATOM 2001 C C . GLU A 1 257 ? 13.236 -57.869 -25.215 1.00 74.50 257 GLU A C 1
ATOM 2003 O O . GLU A 1 257 ? 12.734 -57.874 -26.341 1.00 74.50 257 GLU A O 1
ATOM 2008 N N . GLY A 1 258 ? 14.548 -57.697 -25.031 1.00 70.94 258 GLY A N 1
ATOM 2009 C CA . GLY A 1 258 ? 15.505 -57.374 -26.083 1.00 70.94 258 GLY A CA 1
ATOM 2010 C C . GLY A 1 258 ? 15.510 -55.883 -26.438 1.00 70.94 258 GLY A C 1
ATOM 2011 O O . GLY A 1 258 ? 14.467 -55.232 -26.514 1.00 70.94 258 GLY A O 1
ATOM 2012 N N . SER A 1 259 ? 16.686 -55.338 -26.774 1.00 63.56 259 SER A N 1
ATOM 2013 C CA . SER A 1 259 ? 16.883 -53.922 -27.159 1.00 63.56 259 SER A CA 1
ATOM 2014 C C . SER A 1 259 ? 16.102 -53.469 -28.412 1.00 63.56 259 SER A C 1
ATOM 2016 O O . SER A 1 259 ? 16.206 -52.324 -28.847 1.00 63.56 259 SER A O 1
ATOM 2018 N N . SER A 1 260 ? 15.322 -54.365 -29.025 1.00 63.78 260 SER A N 1
ATOM 2019 C CA . SER A 1 260 ? 14.477 -54.082 -30.190 1.00 63.78 260 SER A CA 1
ATOM 2020 C C . SER A 1 260 ? 13.052 -53.656 -29.825 1.00 63.78 260 SER A C 1
ATOM 2022 O O . SER A 1 260 ? 12.368 -53.141 -30.715 1.00 63.78 260 SER A O 1
ATOM 2024 N N . SER A 1 261 ? 12.628 -53.849 -28.566 1.00 77.94 261 SER A N 1
ATOM 2025 C CA . SER A 1 261 ? 11.300 -53.468 -28.066 1.00 77.94 261 SER A CA 1
ATOM 2026 C C . SER A 1 261 ? 11.052 -51.970 -28.277 1.00 77.94 261 SER A C 1
ATOM 2028 O O . SER A 1 261 ? 11.905 -51.126 -27.990 1.00 77.94 261 SER A O 1
ATOM 2030 N N . GLU A 1 262 ? 9.886 -51.629 -28.826 1.00 76.12 262 GLU A N 1
ATOM 2031 C CA . GLU A 1 262 ? 9.491 -50.243 -29.104 1.00 76.12 262 GLU A CA 1
ATOM 2032 C C . GLU A 1 262 ? 9.434 -49.412 -27.813 1.00 76.12 262 GLU A C 1
ATOM 2034 O O . GLU A 1 262 ? 9.906 -48.273 -27.783 1.00 76.12 262 GLU A O 1
ATOM 2039 N N . ALA A 1 263 ? 8.973 -50.027 -26.719 1.00 74.31 263 ALA A N 1
ATOM 2040 C CA . ALA A 1 263 ? 8.956 -49.425 -25.390 1.00 74.31 263 ALA A CA 1
ATOM 2041 C C . ALA A 1 263 ? 10.374 -49.103 -24.888 1.00 74.31 263 ALA A C 1
ATOM 2043 O O . ALA A 1 263 ? 10.635 -47.979 -24.451 1.00 74.31 263 ALA A O 1
ATOM 2044 N N . ALA A 1 264 ? 11.319 -50.038 -25.035 1.00 77.38 264 ALA A N 1
ATOM 2045 C CA . ALA A 1 264 ? 12.712 -49.830 -24.638 1.00 77.38 264 ALA A CA 1
ATOM 2046 C C . ALA A 1 264 ? 13.374 -48.682 -25.427 1.00 77.38 264 ALA A C 1
ATOM 2048 O O . ALA A 1 264 ? 14.059 -47.838 -24.848 1.00 77.38 264 ALA A O 1
ATOM 2049 N N . LYS A 1 265 ? 13.100 -48.574 -26.735 1.00 78.62 265 LYS A N 1
ATOM 2050 C CA . LYS A 1 265 ? 13.608 -47.478 -27.584 1.00 78.62 265 LYS A CA 1
ATOM 2051 C C . LYS A 1 265 ? 13.053 -46.111 -27.186 1.00 78.62 265 LYS A C 1
ATOM 2053 O O . LYS A 1 265 ? 13.790 -45.124 -27.186 1.00 78.62 265 LYS A O 1
ATOM 2058 N N . LEU A 1 266 ? 11.764 -46.030 -26.855 1.00 79.88 266 LEU A N 1
ATOM 2059 C CA . LEU A 1 266 ? 11.138 -44.782 -26.411 1.00 79.88 266 LEU A CA 1
ATOM 2060 C C . LEU A 1 266 ? 11.721 -44.313 -25.075 1.00 79.88 266 LEU A C 1
ATOM 2062 O O . LEU A 1 266 ? 12.074 -43.137 -24.948 1.00 79.88 266 LEU A O 1
ATOM 2066 N N . LEU A 1 267 ? 11.886 -45.232 -24.122 1.00 83.25 267 LEU A N 1
ATOM 2067 C CA . LEU A 1 267 ? 12.474 -44.936 -22.816 1.00 83.25 267 LEU A CA 1
ATOM 2068 C C . LEU A 1 267 ? 13.953 -44.543 -22.927 1.00 83.25 267 LEU A C 1
ATOM 2070 O O . LEU A 1 267 ? 14.363 -43.573 -22.296 1.00 83.25 267 LEU A O 1
ATOM 2074 N N . ARG A 1 268 ? 14.733 -45.202 -23.794 1.00 85.69 268 ARG A N 1
ATOM 2075 C CA . ARG A 1 268 ? 16.123 -44.822 -24.109 1.00 85.69 268 ARG A CA 1
ATOM 2076 C C . ARG A 1 268 ? 16.220 -43.392 -24.642 1.00 85.69 268 ARG A C 1
ATOM 2078 O O . ARG A 1 268 ? 16.952 -42.573 -24.096 1.00 85.69 268 ARG A O 1
ATOM 2085 N N . ASN A 1 269 ? 15.395 -43.052 -25.633 1.00 81.50 269 ASN A N 1
ATOM 2086 C CA . ASN A 1 269 ? 15.346 -41.698 -26.189 1.00 81.50 269 ASN A CA 1
ATOM 2087 C C . ASN A 1 269 ? 14.888 -40.648 -25.163 1.00 81.50 269 ASN A C 1
ATOM 2089 O O . ASN A 1 269 ? 15.298 -39.489 -25.228 1.00 81.50 269 ASN A O 1
ATOM 2093 N N . GLN A 1 270 ? 13.987 -41.000 -24.240 1.00 82.19 270 GLN A N 1
ATOM 2094 C CA . GLN A 1 270 ? 13.619 -40.101 -23.144 1.00 82.19 270 GLN A CA 1
ATOM 2095 C C . GLN A 1 270 ? 14.763 -39.919 -22.146 1.00 82.19 270 GLN A C 1
ATOM 2097 O O . GLN A 1 270 ? 15.065 -38.780 -21.797 1.00 82.19 270 GLN A O 1
ATOM 2102 N N . TYR A 1 271 ? 15.442 -40.998 -21.759 1.00 87.19 271 TYR A N 1
ATOM 2103 C CA . TYR A 1 271 ? 16.596 -40.948 -20.867 1.00 87.19 271 TYR A CA 1
ATOM 2104 C C . TYR A 1 271 ? 17.710 -40.048 -21.414 1.00 87.19 271 TYR A C 1
ATOM 2106 O O . TYR A 1 271 ? 18.186 -39.165 -20.703 1.00 87.19 271 TYR A O 1
ATOM 2114 N N . ASP A 1 272 ? 18.077 -40.202 -22.689 1.00 85.44 272 ASP A N 1
ATOM 2115 C CA . ASP A 1 272 ? 19.136 -39.392 -23.304 1.00 85.44 272 ASP A CA 1
ATOM 2116 C C . ASP A 1 272 ? 18.750 -37.913 -23.420 1.00 85.44 272 ASP A C 1
ATOM 2118 O O . ASP A 1 272 ? 19.588 -37.038 -23.195 1.00 85.44 272 ASP A O 1
ATOM 2122 N N . ARG A 1 273 ? 17.472 -37.616 -23.691 1.00 80.38 273 ARG A N 1
ATOM 2123 C CA . ARG A 1 273 ? 16.955 -36.239 -23.677 1.00 80.38 273 ARG A CA 1
ATOM 2124 C C . ARG A 1 273 ? 17.010 -35.623 -22.285 1.00 80.38 273 ARG A C 1
ATOM 2126 O O . ARG A 1 273 ? 17.532 -34.524 -22.145 1.00 80.38 273 ARG A O 1
ATOM 2133 N N . MET A 1 274 ? 16.522 -36.327 -21.264 1.00 78.19 274 MET A N 1
ATOM 2134 C CA . MET A 1 274 ? 16.542 -35.837 -19.881 1.00 78.19 274 MET A CA 1
ATOM 2135 C C . MET A 1 274 ? 17.974 -35.653 -19.370 1.00 78.19 274 MET A C 1
ATOM 2137 O O . MET A 1 274 ? 18.278 -34.653 -18.728 1.00 78.19 274 MET A O 1
ATOM 2141 N N . ARG A 1 275 ? 18.880 -36.575 -19.710 1.00 82.62 275 ARG A N 1
ATOM 2142 C CA . ARG A 1 275 ? 20.310 -36.470 -19.395 1.00 82.62 275 ARG A CA 1
ATOM 2143 C C . ARG A 1 275 ? 20.991 -35.320 -20.146 1.00 82.62 275 ARG A C 1
ATOM 2145 O O . ARG A 1 275 ? 21.923 -34.728 -19.615 1.00 82.62 275 ARG A O 1
ATOM 2152 N N . GLY A 1 276 ? 20.544 -35.004 -21.361 1.00 79.25 276 GLY A N 1
ATOM 2153 C CA . GLY A 1 276 ? 21.037 -33.877 -22.158 1.00 79.25 276 GLY A CA 1
ATOM 2154 C C . GLY A 1 276 ? 20.565 -32.500 -21.680 1.00 79.25 276 GLY A C 1
ATOM 2155 O O . GLY A 1 276 ? 21.157 -31.503 -22.074 1.00 79.25 276 GLY A O 1
ATOM 2156 N N . MET A 1 277 ? 19.533 -32.440 -20.832 1.00 74.62 277 MET A N 1
ATOM 2157 C CA . MET A 1 277 ? 19.060 -31.200 -20.199 1.00 74.62 277 MET A CA 1
ATOM 2158 C C . MET A 1 277 ? 19.863 -30.814 -18.946 1.00 74.62 277 MET A C 1
ATOM 2160 O O . MET A 1 277 ? 19.662 -29.724 -18.416 1.00 74.62 277 MET A O 1
ATOM 2164 N N . LEU A 1 278 ? 20.747 -31.694 -18.462 1.00 76.25 278 LEU A N 1
ATOM 2165 C CA . LEU A 1 278 ? 21.598 -31.446 -17.297 1.00 76.25 278 LEU A CA 1
ATOM 2166 C C . LEU A 1 278 ? 22.871 -30.689 -17.674 1.00 76.25 278 LEU A C 1
ATOM 2168 O O . LEU A 1 278 ? 23.356 -30.784 -18.805 1.00 76.25 278 LEU A O 1
ATOM 2172 N N . LEU A 1 279 ? 23.442 -29.983 -16.696 1.00 76.75 279 LEU A N 1
ATOM 2173 C CA . LEU A 1 279 ? 24.747 -29.342 -16.846 1.00 76.75 279 LEU A CA 1
ATOM 2174 C C . LEU A 1 279 ? 25.849 -30.397 -17.035 1.00 76.75 279 LEU A C 1
ATOM 2176 O O . LEU A 1 279 ? 25.703 -31.559 -16.658 1.00 76.75 279 LEU A O 1
ATOM 2180 N N . GLU A 1 280 ? 26.976 -29.999 -17.621 1.00 72.19 280 GLU A N 1
ATOM 2181 C CA . GLU A 1 280 ? 28.057 -30.922 -17.998 1.00 72.19 280 GLU A CA 1
ATOM 2182 C C . GLU A 1 280 ? 28.641 -31.685 -16.792 1.00 72.19 280 GLU A C 1
ATOM 2184 O O . GLU A 1 280 ? 28.865 -32.894 -16.868 1.00 72.19 280 GLU A O 1
ATOM 2189 N N . GLU A 1 281 ? 28.771 -31.010 -15.647 1.00 73.19 281 GLU A N 1
ATOM 2190 C CA . GLU A 1 281 ? 29.222 -31.592 -14.374 1.00 73.19 281 GLU A CA 1
ATOM 2191 C C . GLU A 1 281 ? 28.215 -32.606 -13.802 1.00 73.19 281 GLU A C 1
ATOM 2193 O O . GLU A 1 281 ? 28.588 -33.683 -13.340 1.00 73.19 281 GLU A O 1
ATOM 2198 N N . GLU A 1 282 ? 26.920 -32.303 -13.894 1.00 77.94 282 GLU A N 1
ATOM 2199 C CA . GLU A 1 282 ? 25.824 -33.159 -13.427 1.00 77.94 282 GLU A CA 1
ATOM 2200 C C . GLU A 1 282 ? 25.662 -34.408 -14.312 1.00 77.94 282 GLU A C 1
ATOM 2202 O O . GLU A 1 282 ? 25.415 -35.524 -13.842 1.00 77.94 282 GLU A O 1
ATOM 2207 N N . ARG A 1 283 ? 25.867 -34.241 -15.623 1.00 77.69 283 ARG A N 1
ATOM 2208 C CA . ARG A 1 283 ? 25.822 -35.317 -16.617 1.00 77.69 283 ARG A CA 1
ATOM 2209 C C . ARG A 1 283 ? 26.938 -36.344 -16.421 1.00 77.69 283 ARG A C 1
ATOM 2211 O O . ARG A 1 283 ? 26.733 -37.513 -16.761 1.00 77.69 283 ARG A O 1
ATOM 2218 N N . ALA A 1 284 ? 28.088 -35.941 -15.878 1.00 73.94 284 ALA A N 1
ATOM 2219 C CA . ALA A 1 284 ? 29.194 -36.846 -15.563 1.00 73.94 284 ALA A CA 1
ATOM 2220 C C . ALA A 1 284 ? 28.850 -37.818 -14.418 1.00 73.94 284 ALA A C 1
ATOM 2222 O O . ALA A 1 284 ? 29.321 -38.954 -14.398 1.00 73.94 284 ALA A O 1
ATOM 2223 N N . GLU A 1 285 ? 27.969 -37.420 -13.495 1.00 77.94 285 GLU A N 1
ATOM 2224 C CA . GLU A 1 285 ? 27.537 -38.263 -12.372 1.00 77.94 285 GLU A CA 1
ATOM 2225 C C . GLU A 1 285 ? 26.429 -39.271 -12.737 1.00 77.94 285 GLU A C 1
ATOM 2227 O O . GLU A 1 285 ? 26.064 -40.131 -11.918 1.00 77.94 285 GLU A O 1
ATOM 2232 N N . ILE A 1 286 ? 25.876 -39.159 -13.950 1.00 81.25 286 ILE A N 1
ATOM 2233 C CA . ILE A 1 286 ? 24.797 -39.993 -14.485 1.00 81.25 286 ILE A CA 1
ATOM 2234 C C . ILE A 1 286 ? 25.313 -40.738 -15.731 1.00 81.25 286 ILE A C 1
ATOM 2236 O O . ILE A 1 286 ? 25.461 -40.133 -16.798 1.00 81.25 286 ILE A O 1
ATOM 2240 N N . PRO A 1 287 ? 25.584 -42.054 -15.634 1.00 79.19 287 PRO A N 1
ATOM 2241 C CA . PRO A 1 287 ? 26.174 -42.823 -16.731 1.00 79.19 287 PRO A CA 1
ATOM 2242 C C . PRO A 1 287 ? 25.306 -42.853 -17.997 1.00 79.19 287 PRO A C 1
ATOM 2244 O O . PRO A 1 287 ? 24.076 -42.836 -17.922 1.00 79.19 287 PRO A O 1
ATOM 2247 N N . SER A 1 288 ? 25.926 -42.961 -19.174 1.00 82.12 288 SER A N 1
ATOM 2248 C CA . SER A 1 288 ? 25.209 -43.288 -20.415 1.00 82.12 288 SER A CA 1
ATOM 2249 C C . SER A 1 288 ? 24.575 -44.684 -20.355 1.00 82.12 288 SER A C 1
ATOM 2251 O O . SER A 1 288 ? 24.919 -45.527 -19.514 1.00 82.12 288 SER A O 1
ATOM 2253 N N . LEU A 1 289 ? 23.619 -44.920 -21.257 1.00 79.12 289 LEU A N 1
ATOM 2254 C CA . LEU A 1 289 ? 23.107 -46.263 -21.537 1.00 79.12 289 LEU A CA 1
ATOM 2255 C C . LEU A 1 289 ? 24.099 -47.079 -22.377 1.00 79.12 289 LEU A C 1
ATOM 2257 O O . LEU A 1 289 ? 24.171 -48.293 -22.214 1.00 79.12 289 LEU A O 1
ATOM 2261 N N . ASP A 1 290 ? 24.910 -46.420 -23.208 1.00 76.62 290 ASP A N 1
ATOM 2262 C CA . ASP A 1 290 ? 25.977 -47.077 -23.961 1.00 76.62 290 ASP A CA 1
ATOM 2263 C C . ASP A 1 290 ? 27.206 -47.347 -23.077 1.00 76.62 290 ASP A C 1
ATOM 2265 O O . ASP A 1 290 ? 27.609 -46.455 -22.315 1.00 76.62 290 ASP A O 1
ATOM 2269 N N . PRO A 1 291 ? 27.829 -48.538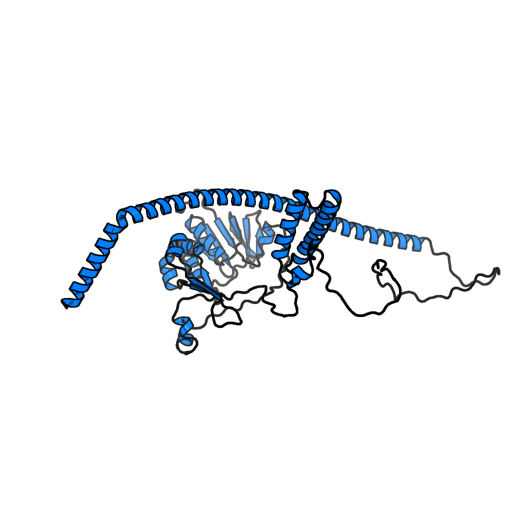 -23.173 1.00 57.81 291 PRO A N 1
ATOM 2270 C CA . PRO A 1 291 ? 29.140 -48.778 -22.584 1.00 57.81 291 PRO A CA 1
ATOM 2271 C C . PRO A 1 291 ? 30.186 -47.907 -23.292 1.00 57.81 291 PRO A C 1
ATOM 2273 O O . PRO A 1 291 ? 30.254 -47.887 -24.521 1.00 57.81 291 PRO A O 1
ATOM 2276 N N . GLU A 1 292 ? 31.003 -47.179 -22.525 1.00 42.22 292 GLU A N 1
ATOM 2277 C CA . GLU A 1 292 ? 32.111 -46.406 -23.095 1.00 42.22 292 GLU A CA 1
ATOM 2278 C C . GLU A 1 292 ? 33.084 -47.317 -23.869 1.00 42.22 292 GLU A C 1
ATOM 2280 O O . GLU A 1 292 ? 33.389 -48.426 -23.414 1.00 42.22 292 GLU A O 1
ATOM 2285 N N . PRO A 1 293 ? 33.616 -46.868 -25.021 1.00 37.06 293 PRO A N 1
ATOM 2286 C CA . PRO A 1 293 ? 34.640 -47.607 -25.739 1.00 37.06 293 PRO A CA 1
ATOM 2287 C C . PRO A 1 293 ? 35.936 -47.627 -24.919 1.00 37.06 293 PRO A C 1
ATOM 2289 O O . PRO A 1 293 ? 36.584 -46.605 -24.700 1.00 37.06 293 PRO A O 1
ATOM 2292 N N . THR A 1 294 ? 36.333 -48.818 -24.478 1.00 33.44 294 THR A N 1
ATOM 2293 C CA . THR A 1 294 ? 37.593 -49.065 -23.773 1.00 33.44 294 THR A CA 1
ATOM 2294 C C . THR A 1 294 ? 38.793 -48.685 -24.643 1.00 33.44 294 THR A C 1
ATOM 2296 O O . THR A 1 294 ? 39.089 -49.368 -25.626 1.00 33.44 294 THR A O 1
ATOM 2299 N N . ALA A 1 295 ? 39.527 -47.640 -24.256 1.00 33.09 295 ALA A N 1
ATOM 2300 C CA . ALA A 1 295 ? 40.880 -47.396 -24.741 1.00 33.09 295 ALA A CA 1
ATOM 2301 C C . ALA A 1 295 ? 41.877 -48.309 -24.002 1.00 33.09 295 ALA A C 1
ATOM 2303 O O . ALA A 1 295 ? 41.874 -48.425 -22.777 1.00 33.09 295 ALA A O 1
ATOM 2304 N N . SER A 1 296 ? 42.716 -48.988 -24.777 1.00 30.19 296 SER A N 1
ATOM 2305 C CA . SER A 1 296 ? 43.673 -50.008 -24.353 1.00 30.19 296 SER A CA 1
ATOM 2306 C C . SER A 1 296 ? 44.991 -49.452 -23.791 1.00 30.19 296 SER A C 1
ATOM 2308 O O . SER A 1 296 ? 45.621 -48.615 -24.431 1.00 30.19 296 SER A O 1
ATOM 2310 N N . SER A 1 297 ? 45.486 -50.112 -22.732 1.00 28.55 297 SER A N 1
ATOM 2311 C CA . SER A 1 297 ? 46.886 -50.179 -22.248 1.00 28.55 297 SER A CA 1
ATOM 2312 C C . SER A 1 297 ? 47.465 -48.884 -21.638 1.00 28.55 297 SER A C 1
ATOM 2314 O O . SER A 1 297 ? 47.317 -47.807 -22.186 1.00 28.55 297 SER A O 1
ATOM 2316 N N . SER A 1 298 ? 48.213 -48.872 -20.535 1.00 26.73 298 SER A N 1
ATOM 2317 C CA . SER A 1 298 ? 48.975 -49.917 -19.854 1.00 26.73 298 SER A CA 1
ATOM 2318 C C . SER A 1 298 ? 49.354 -49.427 -18.447 1.00 26.73 298 SER A C 1
ATOM 2320 O O . SER A 1 298 ? 49.767 -48.281 -18.286 1.00 26.73 298 SER A O 1
ATOM 2322 N N . ARG A 1 299 ? 49.262 -50.300 -17.437 1.00 28.23 299 ARG A N 1
ATOM 2323 C CA . ARG A 1 299 ? 50.327 -50.556 -16.446 1.00 28.23 299 ARG A CA 1
ATOM 2324 C C . ARG A 1 299 ? 49.885 -51.649 -15.480 1.00 28.23 299 ARG A C 1
ATOM 2326 O O . ARG A 1 299 ? 48.877 -51.553 -14.793 1.00 28.23 299 ARG A O 1
ATOM 2333 N N . SER A 1 300 ? 50.683 -52.703 -15.482 1.00 26.28 300 SER A N 1
ATOM 2334 C CA . SER A 1 300 ? 50.641 -53.852 -14.594 1.00 26.28 300 SER A CA 1
ATOM 2335 C C . SER A 1 300 ? 51.086 -53.488 -13.177 1.00 26.28 300 SER A C 1
ATOM 2337 O O . SER A 1 300 ? 52.173 -52.938 -12.999 1.00 26.28 300 SER A O 1
ATOM 2339 N N . SER A 1 301 ? 50.312 -53.882 -12.171 1.00 28.42 301 SER A N 1
ATOM 2340 C CA . SER A 1 301 ? 50.765 -54.770 -11.084 1.00 28.42 301 SER A CA 1
ATOM 2341 C C . SER A 1 301 ? 49.598 -55.058 -10.131 1.00 28.42 301 SER A C 1
ATOM 2343 O O . SER A 1 301 ? 48.936 -54.156 -9.633 1.00 28.42 301 SER A O 1
ATOM 2345 N N . SER A 1 302 ? 49.329 -56.343 -9.922 1.00 26.20 302 SER A N 1
ATOM 2346 C CA . SER A 1 302 ? 48.483 -56.899 -8.854 1.00 26.20 302 SER A CA 1
ATOM 2347 C C . SER A 1 302 ? 49.409 -57.564 -7.813 1.00 26.20 302 SER A C 1
ATOM 2349 O O . SER A 1 302 ? 50.609 -57.648 -8.094 1.00 26.20 302 SER A O 1
ATOM 2351 N N . PRO A 1 303 ? 48.915 -58.169 -6.711 1.00 37.72 303 PRO A N 1
ATOM 2352 C CA . PRO A 1 303 ? 47.566 -58.129 -6.122 1.00 37.72 303 PRO A CA 1
ATOM 2353 C C . PRO A 1 303 ? 47.584 -57.862 -4.596 1.00 37.72 303 PRO A C 1
ATOM 2355 O O . PRO A 1 303 ? 48.562 -58.190 -3.941 1.00 37.72 303 PRO A O 1
ATOM 2358 N N . ASP A 1 304 ? 46.481 -57.389 -3.999 1.00 25.94 304 ASP A N 1
ATOM 2359 C CA . ASP A 1 304 ? 46.005 -58.039 -2.764 1.00 25.94 304 ASP A CA 1
ATOM 2360 C C . ASP A 1 304 ? 44.560 -57.686 -2.353 1.00 25.94 304 ASP A C 1
ATOM 2362 O O . ASP A 1 304 ? 44.212 -56.545 -2.071 1.00 25.94 304 ASP A O 1
ATOM 2366 N N . SER A 1 305 ? 43.753 -58.748 -2.304 1.00 28.69 305 SER A N 1
ATOM 2367 C CA . SER A 1 305 ? 42.797 -59.107 -1.250 1.00 28.69 305 SER A CA 1
ATOM 2368 C C . SER A 1 305 ? 41.607 -58.187 -0.891 1.00 28.69 305 SER A C 1
ATOM 2370 O O . SER A 1 305 ? 41.671 -57.244 -0.110 1.00 28.69 305 SER A O 1
ATOM 2372 N N . ILE A 1 306 ? 40.460 -58.640 -1.406 1.00 30.55 306 ILE A N 1
ATOM 2373 C CA . ILE A 1 306 ? 39.050 -58.462 -1.014 1.00 30.55 306 ILE A CA 1
ATOM 2374 C C . ILE A 1 306 ? 38.826 -58.090 0.467 1.00 30.55 306 ILE A C 1
ATOM 2376 O O . ILE A 1 306 ? 39.128 -58.889 1.353 1.00 30.55 306 ILE A O 1
ATOM 2380 N N . LYS A 1 307 ? 38.113 -56.979 0.723 1.00 30.53 307 LYS A N 1
ATOM 2381 C CA . LYS A 1 307 ? 37.212 -56.827 1.886 1.00 30.53 307 LYS A CA 1
ATOM 2382 C C . LYS A 1 307 ? 35.940 -56.056 1.508 1.00 30.53 307 LYS A C 1
ATOM 2384 O O . LYS A 1 307 ? 36.000 -54.945 0.993 1.00 30.53 307 LYS A O 1
ATOM 2389 N N . GLN A 1 308 ? 34.793 -56.683 1.769 1.00 30.69 308 GLN A N 1
ATOM 2390 C CA . GLN A 1 308 ? 33.447 -56.109 1.670 1.00 30.69 308 GLN A CA 1
ATOM 2391 C C . GLN A 1 308 ? 33.205 -55.056 2.774 1.00 30.69 308 GLN A C 1
ATOM 2393 O O . GLN A 1 308 ? 33.695 -55.257 3.888 1.00 30.69 308 GLN A O 1
ATOM 2398 N N . PRO A 1 309 ? 32.397 -54.002 2.546 1.00 31.69 309 PRO A N 1
ATOM 2399 C CA . PRO A 1 309 ? 31.876 -53.164 3.621 1.00 31.69 309 PRO A CA 1
ATOM 2400 C C . PRO A 1 309 ? 30.531 -53.698 4.144 1.00 31.69 309 PRO A C 1
ATOM 2402 O O . PRO A 1 309 ? 29.565 -53.844 3.396 1.00 31.69 309 PRO A O 1
ATOM 2405 N N . ILE A 1 310 ? 30.486 -53.959 5.450 1.00 34.03 310 ILE A N 1
ATOM 2406 C CA . ILE A 1 310 ? 29.288 -54.251 6.255 1.00 34.03 310 ILE A CA 1
ATOM 2407 C C . ILE A 1 310 ? 28.649 -52.911 6.695 1.00 34.03 310 ILE A C 1
ATOM 2409 O O . ILE A 1 310 ? 29.392 -51.953 6.919 1.00 34.03 310 ILE A O 1
ATOM 2413 N N . PRO A 1 311 ? 27.311 -52.802 6.852 1.00 30.56 311 PRO A N 1
ATOM 2414 C CA . PRO A 1 311 ? 26.641 -51.553 7.221 1.00 30.56 311 PRO A CA 1
ATOM 2415 C C . PRO A 1 311 ? 26.865 -51.194 8.699 1.00 30.56 311 PRO A C 1
ATOM 2417 O O . PRO A 1 311 ? 26.578 -51.996 9.589 1.00 30.56 311 PRO A O 1
ATOM 2420 N N . THR A 1 312 ? 27.316 -49.971 8.975 1.00 30.62 312 THR A N 1
ATOM 2421 C CA . THR A 1 312 ? 27.448 -49.414 10.329 1.00 30.62 312 THR A CA 1
ATOM 2422 C C . THR A 1 312 ? 26.170 -48.691 10.765 1.00 30.62 312 THR A C 1
ATOM 2424 O O . THR A 1 312 ? 25.708 -47.740 10.138 1.00 30.62 312 THR A O 1
ATOM 2427 N N . ARG A 1 313 ? 25.601 -49.164 11.877 1.00 30.69 313 ARG A N 1
ATOM 2428 C CA . ARG A 1 313 ? 24.486 -48.572 12.634 1.00 30.69 313 ARG A CA 1
ATOM 2429 C C . ARG A 1 313 ? 25.040 -47.496 13.595 1.00 30.69 313 ARG A C 1
ATOM 2431 O O . ARG A 1 313 ? 26.151 -47.690 14.087 1.00 30.69 313 ARG A O 1
ATOM 2438 N N . PRO A 1 314 ? 24.322 -46.398 13.907 1.00 32.62 314 PRO A N 1
ATOM 2439 C CA . PRO A 1 314 ? 24.859 -45.338 14.761 1.00 32.62 314 PRO A CA 1
ATOM 2440 C C . PRO A 1 314 ? 24.895 -45.773 16.233 1.00 32.62 314 PRO A C 1
ATOM 2442 O O . PRO A 1 314 ? 23.862 -46.123 16.806 1.00 32.62 314 PRO A O 1
ATOM 2445 N N . SER A 1 315 ? 26.078 -45.732 16.848 1.00 33.16 315 SER A N 1
ATOM 2446 C CA . SER A 1 315 ? 26.281 -45.893 18.289 1.00 33.16 315 SER A CA 1
ATOM 2447 C C . SER A 1 315 ? 26.127 -44.544 18.995 1.00 33.16 315 SER A C 1
ATOM 2449 O O . SER A 1 315 ? 26.908 -43.622 18.759 1.00 33.16 315 SER A O 1
ATOM 2451 N N . VAL A 1 316 ? 25.130 -44.434 19.871 1.00 36.97 316 VAL A N 1
ATOM 2452 C CA . VAL A 1 316 ? 24.985 -43.322 20.818 1.00 36.97 316 VAL A CA 1
ATOM 2453 C C . VAL A 1 316 ? 26.030 -43.497 21.919 1.00 36.97 316 VAL A C 1
ATOM 2455 O O . VAL A 1 316 ? 26.044 -44.517 22.604 1.00 36.97 316 VAL A O 1
ATOM 2458 N N . ALA A 1 317 ? 26.904 -42.505 22.079 1.00 32.28 317 ALA A N 1
ATOM 2459 C CA . ALA A 1 317 ? 27.866 -42.432 23.167 1.00 32.28 317 ALA A CA 1
ATOM 2460 C C . ALA A 1 317 ? 27.132 -42.228 24.506 1.00 32.28 317 ALA A C 1
ATOM 2462 O O . ALA A 1 317 ? 26.603 -41.154 24.785 1.00 32.28 317 ALA A O 1
ATOM 2463 N N . ARG A 1 318 ? 27.101 -43.278 25.330 1.00 34.84 318 ARG A N 1
ATOM 2464 C CA . ARG A 1 318 ? 26.826 -43.225 26.771 1.00 34.84 318 ARG A CA 1
ATOM 2465 C C . ARG A 1 318 ? 28.062 -43.759 27.487 1.00 34.84 318 ARG A C 1
ATOM 2467 O O . ARG A 1 318 ? 28.072 -44.894 27.933 1.00 34.84 318 ARG A O 1
ATOM 2474 N N . ASP A 1 319 ? 29.089 -42.927 27.573 1.00 30.81 319 ASP A N 1
ATOM 2475 C CA . ASP A 1 319 ? 30.204 -43.128 28.493 1.00 30.81 319 ASP A CA 1
ATOM 2476 C C . ASP A 1 319 ? 30.311 -41.864 29.327 1.00 30.81 319 ASP A C 1
ATOM 2478 O O . ASP A 1 319 ? 30.650 -40.814 28.787 1.00 30.81 319 ASP A O 1
ATOM 2482 N N . SER A 1 320 ? 29.950 -41.960 30.608 1.00 34.72 320 SER A N 1
ATOM 2483 C CA . SER A 1 320 ? 30.569 -41.234 31.734 1.00 34.72 320 SER A CA 1
ATOM 2484 C C . SER A 1 320 ? 29.762 -41.387 33.028 1.00 34.72 320 SER A C 1
ATOM 2486 O O . SER A 1 320 ? 29.630 -40.420 33.755 1.00 34.72 320 SER A O 1
ATOM 2488 N N . LEU A 1 321 ? 29.217 -42.561 33.356 1.00 35.00 321 LEU A N 1
ATOM 2489 C CA . LEU A 1 321 ? 28.830 -42.889 34.736 1.00 35.00 321 LEU A CA 1
ATOM 2490 C C . LEU A 1 321 ? 28.808 -44.413 34.864 1.00 35.00 321 LEU A C 1
ATOM 2492 O O . LEU A 1 321 ? 27.828 -45.022 34.457 1.00 35.00 321 LEU A O 1
ATOM 2496 N N . LEU A 1 322 ? 29.905 -44.999 35.358 1.00 35.81 322 LEU A N 1
ATOM 2497 C CA . LEU A 1 322 ? 29.984 -46.188 36.228 1.00 35.81 322 LEU A CA 1
ATOM 2498 C C . LEU A 1 322 ? 31.388 -46.805 36.116 1.00 35.81 322 LEU A C 1
ATOM 2500 O O . LEU A 1 322 ? 31.744 -47.497 35.168 1.00 35.81 322 LEU A O 1
ATOM 2504 N N . SER A 1 323 ? 32.198 -46.505 37.122 1.00 34.09 323 SER A N 1
ATOM 2505 C CA . SER A 1 323 ? 33.445 -47.181 37.462 1.00 34.09 323 SER A CA 1
ATOM 2506 C C . SER A 1 323 ? 33.231 -48.685 37.684 1.00 34.09 323 SER A C 1
ATOM 2508 O O . SER A 1 323 ? 32.340 -49.070 38.440 1.00 34.09 323 SER A O 1
ATOM 2510 N N . ASN A 1 324 ? 34.084 -49.515 37.075 1.00 32.03 324 ASN A N 1
ATOM 2511 C CA . ASN A 1 324 ? 34.193 -50.959 37.319 1.00 32.03 324 ASN A CA 1
ATOM 2512 C C . ASN A 1 324 ? 34.258 -51.311 38.817 1.00 32.03 324 ASN A C 1
ATOM 2514 O O . ASN A 1 324 ? 35.043 -50.699 39.547 1.00 32.03 324 ASN A O 1
ATOM 2518 N N . PRO A 1 325 ? 33.653 -52.445 39.208 1.00 36.12 325 PRO A N 1
ATOM 2519 C CA . PRO A 1 325 ? 34.329 -53.390 40.072 1.00 36.12 325 PRO A CA 1
ATOM 2520 C C . PRO A 1 325 ? 34.649 -54.682 39.311 1.00 36.12 325 PRO A C 1
ATOM 2522 O O . PRO A 1 325 ? 33.864 -55.233 38.544 1.00 36.12 325 PRO A O 1
ATOM 2525 N N . THR A 1 326 ? 35.879 -55.114 39.530 1.00 36.62 326 THR A N 1
ATOM 2526 C CA . THR A 1 326 ? 36.581 -56.280 39.004 1.00 36.62 326 THR A CA 1
ATOM 2527 C C . THR A 1 326 ? 35.808 -57.587 39.223 1.00 36.62 326 THR A C 1
ATOM 2529 O O . THR A 1 326 ? 35.455 -57.913 40.353 1.00 36.62 326 THR A O 1
ATOM 2532 N N . PHE A 1 327 ? 35.592 -58.372 38.163 1.00 35.56 327 PHE A N 1
ATOM 2533 C CA . PHE A 1 327 ? 35.022 -59.721 38.252 1.00 35.56 327 PHE A CA 1
ATOM 2534 C C . PHE A 1 327 ? 36.116 -60.718 38.678 1.00 35.56 327 PHE A C 1
ATOM 2536 O O . PHE A 1 327 ? 37.114 -60.869 37.971 1.00 35.56 327 PHE A O 1
ATOM 2543 N N . ALA A 1 328 ? 35.953 -61.380 39.827 1.00 43.84 328 ALA A N 1
ATOM 2544 C CA . ALA A 1 328 ? 36.828 -62.466 40.276 1.00 43.84 328 ALA A CA 1
ATOM 2545 C C . ALA A 1 328 ? 36.252 -63.843 39.865 1.00 43.84 328 ALA A C 1
ATOM 2547 O O . ALA A 1 328 ? 35.030 -63.984 39.799 1.00 43.84 328 ALA A O 1
ATOM 2548 N N . PRO A 1 329 ? 37.091 -64.861 39.579 1.00 42.41 329 PRO A N 1
ATOM 2549 C CA . PRO A 1 329 ? 36.627 -66.203 39.216 1.00 42.41 329 PRO A CA 1
ATOM 2550 C C . PRO A 1 329 ? 35.902 -66.906 40.374 1.00 42.41 329 PRO A C 1
ATOM 2552 O O . PRO A 1 329 ? 36.290 -66.764 41.529 1.00 42.41 329 PRO A O 1
ATOM 2555 N N . TYR A 1 330 ? 34.876 -67.692 40.042 1.00 45.00 330 TYR A N 1
ATOM 2556 C CA . TYR A 1 330 ? 34.016 -68.420 40.981 1.00 45.00 330 TYR A CA 1
ATOM 2557 C C . TYR A 1 330 ? 34.767 -69.546 41.726 1.00 45.00 330 TYR A C 1
ATOM 2559 O O . TYR A 1 330 ? 35.475 -70.333 41.095 1.00 45.00 330 TYR A O 1
ATOM 2567 N N . THR A 1 331 ? 34.589 -69.638 43.052 1.00 47.66 331 THR A N 1
ATOM 2568 C CA . THR A 1 331 ? 35.171 -70.676 43.927 1.00 47.66 331 THR A CA 1
ATOM 2569 C C . THR A 1 331 ? 34.106 -71.260 44.862 1.00 47.66 331 THR A C 1
ATOM 2571 O O . THR A 1 331 ? 33.339 -70.500 45.447 1.00 47.66 331 THR A O 1
ATOM 2574 N N . ASP A 1 332 ? 34.089 -72.583 45.051 1.00 42.75 332 ASP A N 1
ATOM 2575 C CA . ASP A 1 332 ? 33.117 -73.314 45.889 1.00 42.75 332 ASP A CA 1
ATOM 2576 C C . ASP A 1 332 ? 33.453 -73.289 47.402 1.00 42.75 332 ASP A C 1
ATOM 2578 O O . ASP A 1 332 ? 33.523 -74.337 48.042 1.00 42.75 332 ASP A O 1
ATOM 2582 N N . ASP A 1 333 ? 33.672 -72.108 47.991 1.00 44.47 333 ASP A N 1
ATOM 2583 C CA . ASP A 1 333 ? 33.884 -71.958 49.445 1.00 44.47 333 ASP A CA 1
ATOM 2584 C C . ASP A 1 333 ? 32.850 -70.969 50.036 1.00 44.47 333 ASP A C 1
ATOM 2586 O O . ASP A 1 333 ? 32.846 -69.797 49.646 1.00 44.47 333 ASP A O 1
ATOM 2590 N N . PRO A 1 334 ? 31.913 -71.396 50.910 1.00 48.06 334 PRO A N 1
ATOM 2591 C CA . PRO A 1 334 ? 30.688 -70.640 51.186 1.00 48.06 334 PRO A CA 1
ATOM 2592 C C . PRO A 1 334 ? 30.794 -69.586 52.307 1.00 48.06 334 PRO A C 1
ATOM 2594 O O . PRO A 1 334 ? 29.761 -69.085 52.745 1.00 48.06 334 PRO A O 1
ATOM 2597 N N . GLU A 1 335 ? 31.990 -69.206 52.776 1.00 48.62 335 GLU A N 1
ATOM 2598 C CA . GLU A 1 335 ? 32.140 -68.303 53.939 1.00 48.62 335 GLU A CA 1
ATOM 2599 C C . GLU A 1 335 ? 33.074 -67.088 53.745 1.00 48.62 335 GLU A C 1
ATOM 2601 O O . GLU A 1 335 ? 33.771 -66.672 54.671 1.00 48.62 335 GLU A O 1
ATOM 2606 N N . GLN A 1 336 ? 33.046 -66.417 52.587 1.00 42.28 336 GLN A N 1
ATOM 2607 C CA . GLN A 1 336 ? 33.541 -65.030 52.497 1.00 42.28 336 GLN A CA 1
ATOM 2608 C C . GLN A 1 336 ? 32.548 -64.108 51.791 1.00 42.28 336 GLN A C 1
ATOM 2610 O O . GLN A 1 336 ? 32.514 -63.986 50.570 1.00 42.28 336 GLN A O 1
ATOM 2615 N N . GLY A 1 337 ? 31.737 -63.427 52.598 1.00 40.22 337 GLY A N 1
ATOM 2616 C CA . GLY A 1 337 ? 30.880 -62.344 52.144 1.00 40.22 337 GLY A CA 1
ATOM 2617 C C . GLY A 1 337 ? 31.653 -61.043 51.916 1.00 40.22 337 GLY A C 1
ATOM 2618 O O . GLY A 1 337 ? 32.415 -60.600 52.771 1.00 40.22 337 GLY A O 1
ATOM 2619 N N . TYR A 1 338 ? 31.349 -60.385 50.800 1.00 39.09 338 TYR A N 1
ATOM 2620 C CA . TYR A 1 338 ? 31.204 -58.932 50.739 1.00 39.09 338 TYR A CA 1
ATOM 2621 C C . TYR A 1 338 ? 29.872 -58.641 50.043 1.00 39.09 338 TYR A C 1
ATOM 2623 O O . TYR A 1 338 ? 29.538 -59.252 49.031 1.00 39.09 338 TYR A O 1
ATOM 2631 N N . GLY A 1 339 ? 29.066 -57.789 50.675 1.00 46.78 339 GLY A N 1
ATOM 2632 C CA . GLY A 1 339 ? 27.626 -57.714 50.472 1.00 46.78 339 GLY A CA 1
ATOM 2633 C C . GLY A 1 339 ? 27.198 -57.100 49.145 1.00 46.78 339 GLY A C 1
ATOM 2634 O O . GLY A 1 339 ? 27.378 -55.908 48.911 1.00 46.78 339 GLY A O 1
ATOM 2635 N N . VAL A 1 340 ? 26.525 -57.909 48.333 1.00 42.75 340 VAL A N 1
ATOM 2636 C CA . VAL A 1 340 ? 25.597 -57.428 47.312 1.00 42.75 340 VAL A CA 1
ATOM 2637 C C . VAL A 1 340 ? 24.237 -57.996 47.691 1.00 42.75 340 VAL A C 1
ATOM 2639 O O . VAL A 1 340 ? 23.977 -59.185 47.509 1.00 42.75 340 VAL A O 1
ATOM 2642 N N . GLU A 1 341 ? 23.398 -57.161 48.303 1.00 50.53 341 GLU A N 1
ATOM 2643 C CA . GLU A 1 341 ? 21.977 -57.469 48.441 1.00 50.53 341 GLU A CA 1
ATOM 2644 C C . GLU A 1 341 ? 21.389 -57.728 47.043 1.00 50.53 341 GLU A C 1
ATOM 2646 O O . GLU A 1 341 ? 21.768 -57.045 46.083 1.00 50.53 341 GLU A O 1
ATOM 2651 N N . PRO A 1 342 ? 20.483 -58.711 46.885 1.00 51.50 342 PRO A N 1
ATOM 2652 C CA . PRO A 1 342 ? 19.762 -58.880 45.630 1.00 51.50 342 PRO A CA 1
ATOM 2653 C C . PRO A 1 342 ? 19.053 -57.558 45.293 1.00 51.50 342 PRO A C 1
ATOM 2655 O O . PRO A 1 342 ? 18.529 -56.917 46.206 1.00 51.50 342 PRO A O 1
ATOM 2658 N N . PRO A 1 343 ? 19.044 -57.118 44.020 1.00 54.47 343 PRO A N 1
ATOM 2659 C CA . PRO A 1 343 ? 18.487 -55.822 43.664 1.00 54.47 343 PRO A CA 1
ATOM 2660 C C . PRO A 1 343 ? 17.035 -55.745 44.131 1.00 54.47 343 PRO A C 1
ATOM 2662 O O . PRO A 1 343 ? 16.205 -56.595 43.801 1.00 54.47 343 PRO A O 1
ATOM 2665 N N . ASP A 1 344 ? 16.770 -54.728 44.944 1.00 60.91 344 ASP A N 1
ATOM 2666 C CA . ASP A 1 344 ? 15.508 -54.539 45.632 1.00 60.91 344 ASP A CA 1
ATOM 2667 C C . ASP A 1 344 ? 14.376 -54.407 44.603 1.00 60.91 344 ASP A C 1
ATOM 2669 O O . ASP A 1 344 ? 14.469 -53.614 43.660 1.00 60.91 344 ASP A O 1
ATOM 2673 N N . SER A 1 345 ? 13.314 -55.203 44.744 1.00 62.22 345 SER A N 1
ATOM 2674 C CA . SER A 1 345 ? 12.228 -55.325 43.750 1.00 62.22 345 SER A CA 1
ATOM 2675 C C . SER A 1 345 ? 11.606 -53.976 43.352 1.00 62.22 345 SER A C 1
ATOM 2677 O O . SER A 1 345 ? 11.168 -53.785 42.215 1.00 62.22 345 SER A O 1
ATOM 2679 N N . HIS A 1 346 ? 11.658 -53.005 44.263 1.00 61.75 346 HIS A N 1
ATOM 2680 C CA . HIS A 1 346 ? 11.203 -51.638 44.054 1.00 61.75 346 HIS A CA 1
ATOM 2681 C C . HIS A 1 346 ? 12.075 -50.852 43.056 1.00 61.75 346 HIS A C 1
ATOM 2683 O O . HIS A 1 346 ? 11.559 -50.075 42.252 1.00 61.75 346 HIS A O 1
ATOM 2689 N N . THR A 1 347 ? 13.393 -51.077 43.051 1.00 59.66 347 THR A N 1
ATOM 2690 C CA . THR A 1 347 ? 14.328 -50.415 42.120 1.00 59.66 347 THR A CA 1
ATOM 2691 C C . THR A 1 347 ? 14.147 -50.911 40.685 1.00 59.66 347 THR A C 1
ATOM 2693 O O . THR A 1 347 ? 14.220 -50.135 39.730 1.00 59.66 347 THR A O 1
ATOM 2696 N N . LEU A 1 348 ? 13.819 -52.195 40.530 1.00 69.19 348 LEU A N 1
ATOM 2697 C CA . LEU A 1 348 ? 13.556 -52.814 39.235 1.00 69.19 348 LEU A CA 1
ATOM 2698 C C . LEU A 1 348 ? 12.215 -52.343 38.651 1.00 69.19 348 LEU A C 1
ATOM 2700 O O . LEU A 1 348 ? 12.137 -52.041 37.461 1.00 69.19 348 LEU A O 1
ATOM 2704 N N . LEU A 1 349 ? 11.193 -52.181 39.500 1.00 73.69 349 LEU A N 1
ATOM 2705 C CA . LEU A 1 349 ? 9.899 -51.607 39.119 1.00 73.69 349 LEU A CA 1
ATOM 2706 C C . LEU A 1 349 ? 10.034 -50.146 38.660 1.00 73.69 349 LEU A C 1
ATOM 2708 O O . LEU A 1 349 ? 9.445 -49.750 37.656 1.00 73.69 349 LEU A O 1
ATOM 2712 N N . GLN A 1 350 ? 10.847 -49.353 39.359 1.00 72.00 350 GLN A N 1
ATOM 2713 C CA . GLN A 1 350 ? 11.079 -47.950 39.016 1.00 72.00 350 GLN A CA 1
ATOM 2714 C C . GLN A 1 350 ? 11.836 -47.801 37.687 1.00 72.00 350 GLN A C 1
ATOM 2716 O O . GLN A 1 350 ? 11.497 -46.944 36.871 1.00 72.00 350 GLN A O 1
ATOM 2721 N N . SER A 1 351 ? 12.804 -48.685 37.425 1.00 70.12 351 SER A N 1
ATOM 2722 C CA . SER A 1 351 ? 13.474 -48.781 36.122 1.00 70.12 351 SER A CA 1
ATOM 2723 C C . SER A 1 351 ? 12.490 -49.153 35.006 1.00 70.12 351 SER A C 1
ATOM 2725 O O . SER A 1 351 ? 12.485 -48.538 33.940 1.00 70.12 351 SER A O 1
ATOM 2727 N N . GLN A 1 352 ? 11.585 -50.101 35.268 1.00 65.75 352 GLN A N 1
ATOM 2728 C CA . GLN A 1 352 ? 10.571 -50.516 34.299 1.00 65.75 352 GLN A CA 1
ATOM 2729 C C . GLN A 1 352 ? 9.572 -49.391 33.975 1.00 65.75 352 GLN A C 1
ATOM 2731 O O . GLN A 1 352 ? 9.232 -49.194 32.810 1.00 65.75 352 GLN A O 1
ATOM 2736 N N . GLN A 1 353 ? 9.150 -48.610 34.975 1.00 70.69 353 GLN A N 1
ATOM 2737 C CA . GLN A 1 353 ? 8.283 -47.441 34.778 1.00 70.69 353 GLN A CA 1
ATOM 2738 C C . GLN A 1 353 ? 8.969 -46.342 33.961 1.00 70.69 353 GLN A C 1
ATOM 2740 O O . GLN A 1 353 ? 8.342 -45.744 33.088 1.00 70.69 353 GLN A O 1
ATOM 2745 N N . PHE A 1 354 ? 10.261 -46.109 34.198 1.00 72.25 354 PHE A N 1
ATOM 2746 C CA . PHE A 1 354 ? 11.041 -45.141 33.431 1.00 72.25 354 PHE A CA 1
ATOM 2747 C C . PHE A 1 354 ? 11.177 -45.554 31.956 1.00 72.25 354 PHE A C 1
ATOM 2749 O O . PHE A 1 354 ? 10.972 -44.737 31.061 1.00 72.25 354 PHE A O 1
ATOM 2756 N N . ILE A 1 355 ? 11.444 -46.839 31.694 1.00 70.44 355 ILE A N 1
ATOM 2757 C CA . ILE A 1 355 ? 11.519 -47.388 30.330 1.00 70.44 355 ILE A CA 1
ATOM 2758 C C . ILE A 1 355 ? 10.163 -47.282 29.616 1.00 70.44 355 ILE A C 1
ATOM 2760 O O . ILE A 1 355 ? 10.122 -46.966 28.428 1.00 70.44 355 ILE A O 1
ATOM 2764 N N . MET A 1 356 ? 9.054 -47.506 30.327 1.00 70.00 356 MET A N 1
ATOM 2765 C CA . MET A 1 356 ? 7.707 -47.378 29.762 1.00 70.00 356 MET A CA 1
ATOM 2766 C C . MET A 1 356 ? 7.390 -45.926 29.365 1.00 70.00 356 MET A C 1
ATOM 2768 O O . MET A 1 356 ? 6.906 -45.684 28.264 1.00 70.00 356 MET A O 1
ATOM 2772 N N . GLN A 1 357 ? 7.756 -44.950 30.202 1.00 74.44 357 GLN A N 1
ATOM 2773 C CA . GLN A 1 357 ? 7.586 -43.523 29.891 1.00 74.44 357 GLN A CA 1
ATOM 2774 C C . GLN A 1 357 ? 8.442 -43.064 28.699 1.00 74.44 357 GLN A C 1
ATOM 2776 O O . GLN A 1 357 ? 7.991 -42.252 27.890 1.00 74.44 357 GLN A O 1
ATOM 2781 N N . GLU A 1 358 ? 9.667 -43.583 28.562 1.00 73.75 358 GLU A N 1
ATOM 2782 C CA . GLU A 1 358 ? 10.531 -43.259 27.420 1.00 73.75 358 GLU A CA 1
ATOM 2783 C C . GLU A 1 358 ? 9.952 -43.807 26.103 1.00 73.75 358 GLU A C 1
ATOM 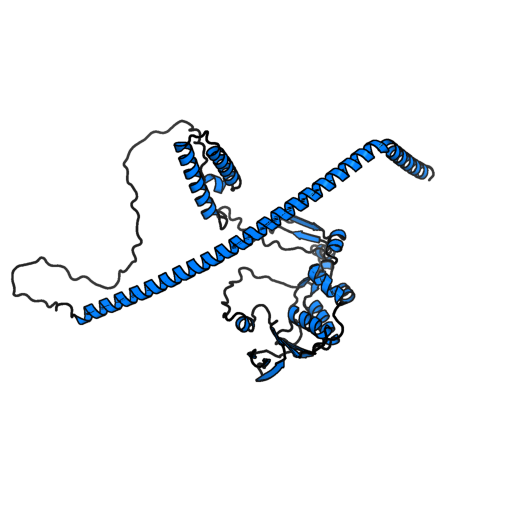2785 O O . GLU A 1 358 ? 10.021 -43.141 25.067 1.00 73.75 358 GLU A O 1
ATOM 2790 N N . GLN A 1 359 ? 9.334 -44.993 26.140 1.00 69.19 359 GLN A N 1
ATOM 2791 C CA . GLN A 1 359 ? 8.661 -45.586 24.982 1.00 69.19 359 GLN A CA 1
ATOM 2792 C C . GLN A 1 359 ? 7.399 -44.817 24.585 1.00 69.19 359 GLN A C 1
ATOM 2794 O O . GLN A 1 359 ? 7.217 -44.545 23.398 1.00 69.19 359 GLN A O 1
ATOM 2799 N N . ASP A 1 360 ? 6.578 -44.394 25.548 1.00 72.69 360 ASP A N 1
ATOM 2800 C CA . ASP A 1 360 ? 5.391 -43.576 25.268 1.00 72.69 360 ASP A CA 1
ATOM 2801 C C . ASP A 1 360 ? 5.780 -42.249 24.598 1.00 72.69 360 ASP A C 1
ATOM 2803 O O . ASP A 1 360 ? 5.215 -41.864 23.574 1.00 72.69 360 ASP A O 1
ATOM 2807 N N . GLN A 1 361 ? 6.855 -41.609 25.065 1.00 75.00 361 GLN A N 1
ATOM 2808 C CA . GLN A 1 361 ? 7.361 -40.381 24.450 1.00 75.00 361 GLN A CA 1
ATOM 2809 C C . GLN A 1 361 ? 7.901 -40.600 23.020 1.00 75.00 361 GLN A C 1
ATOM 2811 O O . GLN A 1 361 ? 7.874 -39.689 22.184 1.00 75.00 361 GLN A O 1
ATOM 2816 N N . GLN A 1 362 ? 8.403 -41.800 22.704 1.00 67.94 362 GLN A N 1
ATOM 2817 C CA . GLN A 1 362 ? 8.797 -42.174 21.341 1.00 67.94 362 GLN A CA 1
ATOM 2818 C C . GLN A 1 362 ? 7.585 -42.442 20.442 1.00 67.94 362 GLN A C 1
ATOM 2820 O O . GLN A 1 362 ? 7.606 -42.050 19.271 1.00 67.94 362 GLN A O 1
ATOM 2825 N N . LEU A 1 363 ? 6.528 -43.056 20.978 1.00 68.31 363 LEU A N 1
ATOM 2826 C CA . LEU A 1 363 ? 5.271 -43.277 20.262 1.00 68.31 363 LEU A CA 1
ATOM 2827 C C . LEU A 1 363 ? 4.580 -41.953 19.918 1.00 68.31 363 LEU A C 1
ATOM 2829 O O . LEU A 1 363 ? 4.130 -41.794 18.783 1.00 68.31 363 LEU A O 1
ATOM 2833 N N . ASP A 1 364 ? 4.603 -40.964 20.813 1.00 76.19 364 ASP A N 1
ATOM 2834 C CA . ASP A 1 364 ? 4.086 -39.617 20.534 1.00 76.19 364 ASP A CA 1
ATOM 2835 C C . ASP A 1 364 ? 4.855 -38.932 19.398 1.00 76.19 364 ASP A C 1
ATOM 2837 O O . ASP A 1 364 ? 4.273 -38.353 18.477 1.00 76.19 364 ASP A O 1
ATOM 2841 N N . ARG A 1 365 ? 6.189 -39.049 19.391 1.00 67.12 365 ARG A N 1
ATOM 2842 C CA . ARG A 1 365 ? 7.024 -38.514 18.300 1.00 67.12 365 ARG A CA 1
ATOM 2843 C C . ARG A 1 365 ? 6.731 -39.196 16.967 1.00 67.12 365 ARG A C 1
ATOM 2845 O O . ARG A 1 365 ? 6.704 -38.520 15.934 1.00 67.12 365 ARG A O 1
ATOM 2852 N N . LEU A 1 366 ? 6.508 -40.509 16.982 1.00 68.44 366 LEU A N 1
ATOM 2853 C CA . LEU A 1 366 ? 6.152 -41.274 15.791 1.00 68.44 366 LEU A CA 1
ATOM 2854 C C . LEU A 1 366 ? 4.761 -40.877 15.282 1.00 68.44 366 LEU A C 1
ATOM 2856 O O . LEU A 1 366 ? 4.605 -40.617 14.092 1.00 68.44 366 LEU A O 1
ATOM 2860 N N . SER A 1 367 ? 3.790 -40.735 16.184 1.00 73.94 367 SER A N 1
ATOM 2861 C CA . SER A 1 367 ? 2.437 -40.253 15.896 1.00 73.94 367 SER A CA 1
ATOM 2862 C C . SER A 1 367 ? 2.456 -38.868 15.246 1.00 73.94 367 SER A C 1
ATOM 2864 O O . SER A 1 367 ? 1.899 -38.679 14.167 1.00 73.94 367 SER A O 1
ATOM 2866 N N . HIS A 1 368 ? 3.213 -37.916 15.802 1.00 70.94 368 HIS A N 1
ATOM 2867 C CA . HIS A 1 368 ? 3.380 -36.598 15.189 1.00 70.94 368 HIS A CA 1
ATOM 2868 C C . HIS A 1 368 ? 4.053 -36.660 13.813 1.00 70.94 368 HIS A C 1
ATOM 2870 O O . HIS A 1 368 ? 3.731 -35.865 12.930 1.00 70.94 368 HIS A O 1
ATOM 2876 N N . SER A 1 369 ? 4.984 -37.594 13.607 1.00 66.19 369 SER A N 1
ATOM 2877 C CA . SER A 1 369 ? 5.620 -37.803 12.304 1.00 66.19 369 SER A CA 1
ATOM 2878 C C . SER A 1 369 ? 4.643 -38.366 11.270 1.00 66.19 369 SER A C 1
ATOM 2880 O O . SER A 1 369 ? 4.636 -37.896 10.134 1.00 66.19 369 SER A O 1
ATOM 2882 N N . ILE A 1 370 ? 3.792 -39.316 11.666 1.00 68.06 370 ILE A N 1
ATOM 2883 C CA . ILE A 1 370 ? 2.753 -39.900 10.809 1.00 68.06 370 ILE A CA 1
ATOM 2884 C C . ILE A 1 370 ? 1.692 -38.850 10.467 1.00 68.06 370 ILE A C 1
ATOM 2886 O O . ILE A 1 370 ? 1.345 -38.711 9.299 1.00 68.06 370 ILE A O 1
ATOM 2890 N N . SER A 1 371 ? 1.247 -38.042 11.434 1.00 67.44 371 SER A N 1
ATOM 2891 C CA . SER A 1 371 ? 0.291 -36.952 11.188 1.00 67.44 371 SER A CA 1
ATOM 2892 C C . SER A 1 371 ? 0.853 -35.893 10.237 1.00 67.44 371 SER A C 1
ATOM 2894 O O . SER A 1 371 ? 0.157 -35.451 9.326 1.00 67.44 371 SER A O 1
ATOM 2896 N N . ARG A 1 372 ? 2.139 -35.532 10.371 1.00 70.62 372 ARG A N 1
ATOM 2897 C CA . ARG A 1 372 ? 2.814 -34.653 9.398 1.00 70.62 372 ARG A CA 1
ATOM 2898 C C . ARG A 1 372 ? 2.874 -35.279 8.006 1.00 70.62 372 ARG A C 1
ATOM 2900 O O . ARG A 1 372 ? 2.605 -34.593 7.026 1.00 70.62 372 ARG A O 1
ATOM 2907 N N . GLN A 1 373 ? 3.208 -36.564 7.909 1.00 72.00 373 GLN A N 1
ATOM 2908 C CA . GLN A 1 373 ? 3.269 -37.273 6.631 1.00 72.00 373 GLN A CA 1
ATOM 2909 C C . GLN A 1 373 ? 1.886 -37.392 5.970 1.00 72.00 373 GLN A C 1
ATOM 2911 O O . GLN A 1 373 ? 1.778 -37.250 4.755 1.00 72.00 373 GLN A O 1
ATOM 2916 N N . HIS A 1 374 ? 0.831 -37.603 6.757 1.00 77.12 374 HIS A N 1
ATOM 2917 C CA . HIS A 1 374 ? -0.546 -37.630 6.274 1.00 77.12 374 HIS A CA 1
ATOM 2918 C C . HIS A 1 374 ? -0.981 -36.261 5.738 1.00 77.12 374 HIS A C 1
ATOM 2920 O O . HIS A 1 374 ? -1.455 -36.183 4.610 1.00 77.12 374 HIS A O 1
ATOM 2926 N N . ASN A 1 375 ? -0.723 -35.180 6.481 1.00 74.50 375 ASN A N 1
ATOM 2927 C CA . ASN A 1 375 ? -1.025 -33.818 6.029 1.00 74.50 375 ASN A CA 1
ATOM 2928 C C . ASN A 1 375 ? -0.261 -33.451 4.747 1.00 74.50 375 ASN A C 1
ATOM 2930 O O . ASN A 1 375 ? -0.848 -32.884 3.831 1.00 74.50 375 ASN A O 1
ATOM 2934 N N . LEU A 1 376 ? 1.017 -33.836 4.638 1.00 69.50 376 LEU A N 1
ATOM 2935 C CA . LEU A 1 376 ? 1.785 -33.675 3.398 1.00 69.50 376 LEU A CA 1
ATOM 2936 C C . LEU A 1 376 ? 1.171 -34.469 2.238 1.00 69.50 376 LEU A C 1
ATOM 2938 O O . LEU A 1 376 ? 1.149 -33.984 1.115 1.00 69.50 376 LEU A O 1
ATOM 2942 N N . SER A 1 377 ? 0.649 -35.671 2.489 1.00 71.19 377 SER A N 1
ATOM 2943 C CA . SER A 1 377 ? -0.022 -36.466 1.454 1.00 71.19 377 SER A CA 1
ATOM 2944 C C . SER A 1 377 ? -1.329 -35.832 0.980 1.00 71.19 377 SER A C 1
ATOM 2946 O O . SER A 1 377 ? -1.636 -35.926 -0.204 1.00 71.19 377 SER A O 1
ATOM 2948 N N . VAL A 1 378 ? -2.089 -35.204 1.880 1.00 76.75 378 VAL A N 1
ATOM 2949 C CA . VAL A 1 378 ? -3.314 -34.470 1.528 1.00 76.75 378 VAL A CA 1
ATOM 2950 C C . VAL A 1 378 ? -2.964 -33.247 0.681 1.00 76.75 378 VAL A C 1
ATOM 2952 O O . VAL A 1 378 ? -3.537 -33.080 -0.389 1.00 76.75 378 VAL A O 1
ATOM 2955 N N . GLN A 1 379 ? -1.941 -32.481 1.072 1.00 77.69 379 GLN A N 1
ATOM 2956 C CA . GLN A 1 379 ? -1.455 -31.340 0.287 1.00 77.69 379 GLN A CA 1
ATOM 2957 C C . GLN A 1 379 ? -0.932 -31.747 -1.094 1.00 77.69 379 GLN A C 1
ATOM 2959 O O . GLN A 1 379 ? -1.223 -31.081 -2.079 1.00 77.69 379 GLN A O 1
ATOM 2964 N N . ILE A 1 380 ? -0.191 -32.855 -1.198 1.00 70.12 380 ILE A N 1
ATOM 2965 C CA . ILE A 1 380 ? 0.267 -33.370 -2.497 1.00 70.12 380 ILE A CA 1
ATOM 2966 C C . ILE A 1 380 ? -0.928 -33.761 -3.373 1.00 70.12 380 ILE A C 1
ATOM 2968 O O . ILE A 1 380 ? -0.897 -33.522 -4.576 1.00 70.12 380 ILE A O 1
ATOM 2972 N N . ASN A 1 381 ? -1.975 -34.355 -2.796 1.00 72.50 381 ASN A N 1
ATOM 2973 C CA . ASN A 1 381 ? -3.171 -34.723 -3.548 1.00 72.50 381 ASN A CA 1
ATOM 2974 C C . ASN A 1 381 ? -3.930 -33.488 -4.054 1.00 72.50 381 ASN A C 1
ATOM 2976 O O . ASN A 1 381 ? -4.314 -33.446 -5.217 1.00 72.50 381 ASN A O 1
ATOM 2980 N N . GLU A 1 382 ? -4.093 -32.472 -3.207 1.00 75.94 382 GLU A N 1
ATOM 2981 C CA . GLU A 1 382 ? -4.707 -31.196 -3.590 1.00 75.94 382 GLU A CA 1
ATOM 2982 C C . GLU A 1 382 ? -3.891 -30.476 -4.676 1.00 75.94 382 GLU A C 1
ATOM 2984 O O . GLU A 1 382 ? -4.456 -29.986 -5.653 1.00 75.94 382 GLU A O 1
ATOM 2989 N N . GLU A 1 383 ? -2.560 -30.480 -4.573 1.00 72.69 383 GLU A N 1
ATOM 2990 C CA . GLU A 1 383 ? -1.681 -29.881 -5.582 1.00 72.69 383 GLU A CA 1
ATOM 2991 C C . GLU A 1 383 ? -1.749 -30.637 -6.919 1.00 72.69 383 GLU A C 1
ATOM 2993 O O . GLU A 1 383 ? -1.729 -30.027 -7.985 1.00 72.69 383 GLU A O 1
ATOM 2998 N N . LEU A 1 384 ? -1.890 -31.968 -6.898 1.00 71.19 384 LEU A N 1
ATOM 2999 C CA . LEU A 1 384 ? -2.075 -32.761 -8.117 1.00 71.19 384 LEU A CA 1
ATOM 3000 C C . LEU A 1 384 ? -3.392 -32.431 -8.833 1.00 71.19 384 LEU A C 1
ATOM 3002 O O . LEU A 1 384 ? -3.404 -32.366 -10.065 1.00 71.19 384 LEU A O 1
ATOM 3006 N N . ASP A 1 385 ? -4.468 -32.169 -8.090 1.00 75.75 385 ASP A N 1
ATOM 3007 C CA . ASP A 1 385 ? -5.744 -31.725 -8.661 1.00 75.75 385 ASP A CA 1
ATOM 3008 C C . ASP A 1 385 ? -5.622 -30.321 -9.284 1.00 75.75 385 ASP A C 1
ATOM 3010 O O . ASP A 1 385 ? -6.118 -30.079 -10.390 1.00 75.75 385 ASP A O 1
ATOM 3014 N N . VAL A 1 386 ? -4.882 -29.412 -8.638 1.00 79.06 386 VAL A N 1
ATOM 3015 C CA . VAL A 1 386 ? -4.566 -28.080 -9.188 1.00 79.06 386 VAL A CA 1
ATOM 3016 C C . VAL A 1 386 ? -3.722 -28.194 -10.462 1.00 79.06 386 VAL A C 1
ATOM 3018 O O . VAL A 1 386 ? -4.039 -27.570 -11.478 1.00 79.06 386 VAL A O 1
ATOM 3021 N N . HIS A 1 387 ? -2.688 -29.037 -10.460 1.00 66.69 387 HIS A N 1
ATOM 3022 C CA . HIS A 1 387 ? -1.847 -29.295 -11.630 1.00 66.69 387 HIS A CA 1
ATOM 3023 C C . HIS A 1 387 ? -2.638 -29.915 -12.792 1.00 66.69 387 HIS A C 1
ATOM 3025 O O . HIS A 1 387 ? -2.377 -29.589 -13.951 1.00 66.69 387 HIS A O 1
ATOM 3031 N N . HIS A 1 388 ? -3.624 -30.772 -12.513 1.00 71.50 388 HIS A N 1
ATOM 3032 C CA . HIS A 1 388 ? -4.518 -31.304 -13.541 1.00 71.50 388 HIS A CA 1
ATOM 3033 C C . HIS A 1 388 ? -5.378 -30.200 -14.175 1.00 71.50 388 HIS A C 1
ATOM 3035 O O . HIS A 1 388 ? -5.516 -30.160 -15.399 1.00 71.50 388 HIS A O 1
ATOM 3041 N N . GLY A 1 389 ? -5.893 -29.267 -13.368 1.00 75.31 389 GLY A N 1
ATOM 3042 C CA . GLY A 1 389 ? -6.635 -28.101 -13.856 1.00 75.31 389 GLY A CA 1
ATOM 3043 C C . GLY A 1 389 ? -5.787 -27.174 -14.734 1.00 75.31 389 GLY A C 1
ATOM 3044 O O . GLY A 1 389 ? -6.219 -26.784 -15.818 1.00 75.31 389 GLY A O 1
ATOM 3045 N N . LEU A 1 390 ? -4.549 -26.892 -14.318 1.00 77.44 390 LEU A N 1
ATOM 3046 C CA . LEU A 1 390 ? -3.612 -26.062 -15.087 1.00 77.44 390 LEU A CA 1
ATOM 3047 C C . LEU A 1 390 ? -3.220 -26.704 -16.425 1.00 77.44 390 LEU A C 1
ATOM 3049 O O . LEU A 1 390 ? -3.076 -26.005 -17.426 1.00 77.44 390 LEU A O 1
ATOM 3053 N N . LEU A 1 391 ? -3.078 -28.032 -16.472 1.00 78.06 391 LEU A N 1
ATOM 3054 C CA . LEU A 1 391 ? -2.793 -28.753 -17.716 1.00 78.06 391 LEU A CA 1
ATOM 3055 C C . LEU A 1 391 ? -3.971 -28.704 -18.698 1.00 78.06 391 LEU A C 1
ATOM 3057 O O . LEU A 1 391 ? -3.753 -28.522 -19.893 1.00 78.06 391 LEU A O 1
ATOM 3061 N N . GLN A 1 392 ? -5.212 -28.791 -18.212 1.00 81.56 392 GLN A N 1
ATOM 3062 C CA . GLN A 1 392 ? -6.398 -28.620 -19.061 1.00 81.56 392 GLN A CA 1
ATOM 3063 C C . GLN A 1 392 ? -6.525 -27.188 -19.602 1.00 81.56 392 GLN A C 1
ATOM 3065 O O . GLN A 1 392 ? -6.935 -26.984 -20.747 1.00 81.56 392 GLN A O 1
ATOM 3070 N N . GLU A 1 393 ? -6.171 -26.185 -18.795 1.00 81.62 393 GLU A N 1
ATOM 3071 C CA . GLU A 1 393 ? -6.164 -24.788 -19.231 1.00 81.62 393 GLU A CA 1
ATOM 3072 C C . GLU A 1 393 ? -5.081 -24.525 -20.285 1.00 81.62 393 GLU A C 1
ATOM 3074 O O . GLU A 1 393 ? -5.351 -23.854 -21.287 1.00 81.62 393 GLU A O 1
ATOM 3079 N N . LEU A 1 394 ? -3.897 -25.121 -20.107 1.00 80.19 394 LEU A N 1
ATOM 3080 C CA . LEU A 1 394 ? -2.807 -25.064 -21.075 1.00 80.19 394 LEU A CA 1
ATOM 3081 C C . LEU A 1 394 ? -3.201 -25.708 -22.411 1.00 80.19 394 LEU A C 1
ATOM 3083 O O . LEU A 1 394 ? -2.980 -25.093 -23.453 1.00 80.19 394 LEU A O 1
ATOM 3087 N N . ASP A 1 395 ? -3.839 -26.882 -22.402 1.00 79.62 395 ASP A N 1
ATOM 3088 C CA . ASP A 1 395 ? -4.345 -27.528 -23.624 1.00 79.62 395 ASP A CA 1
ATOM 3089 C C . ASP A 1 395 ? -5.363 -26.629 -24.348 1.00 79.62 395 ASP A C 1
ATOM 3091 O O . ASP A 1 395 ? -5.252 -26.377 -25.552 1.00 79.62 395 ASP A O 1
ATOM 3095 N N . ALA A 1 396 ? -6.302 -26.034 -23.605 1.00 82.88 396 ALA A N 1
ATOM 3096 C CA . ALA A 1 396 ? -7.282 -25.112 -24.174 1.00 82.88 396 ALA A CA 1
ATOM 3097 C C . ALA A 1 396 ? -6.642 -23.823 -24.729 1.00 82.88 396 ALA A C 1
ATOM 3099 O O . ALA A 1 396 ? -7.160 -23.201 -25.665 1.00 82.88 396 ALA A O 1
ATOM 3100 N N . GLU A 1 397 ? -5.538 -23.356 -24.146 1.00 81.25 397 GLU A N 1
ATOM 3101 C CA . GLU A 1 397 ? -4.785 -22.211 -24.651 1.00 81.25 397 GLU A CA 1
ATOM 3102 C C . GLU A 1 397 ? -3.967 -22.557 -25.903 1.00 81.25 397 GLU A C 1
ATOM 3104 O O . GLU A 1 397 ? -4.002 -21.795 -26.875 1.00 81.25 397 GLU A O 1
ATOM 3109 N N . VAL A 1 398 ? -3.330 -23.729 -25.938 1.00 83.62 398 VAL A N 1
ATOM 3110 C CA . VAL A 1 398 ? -2.614 -24.249 -27.112 1.00 83.62 398 VAL A CA 1
ATOM 3111 C C . VAL A 1 398 ? -3.562 -24.397 -28.309 1.00 83.62 398 VAL A C 1
ATOM 3113 O O . VAL A 1 398 ? -3.248 -23.886 -29.388 1.00 83.62 398 VAL A O 1
ATOM 3116 N N . ASP A 1 399 ? -4.766 -24.941 -28.112 1.00 85.62 399 ASP A N 1
ATOM 3117 C CA . ASP A 1 399 ? -5.794 -25.046 -29.160 1.00 85.62 399 ASP A CA 1
ATOM 3118 C C . ASP A 1 399 ? -6.210 -23.667 -29.712 1.00 85.62 399 ASP A C 1
ATOM 3120 O O . ASP A 1 399 ? -6.385 -23.451 -30.922 1.00 85.62 399 ASP A O 1
ATOM 3124 N N . ARG A 1 400 ? -6.334 -22.667 -28.828 1.00 79.94 400 ARG A N 1
ATOM 3125 C CA . ARG A 1 400 ? -6.648 -21.282 -29.221 1.00 79.94 400 ARG A CA 1
ATOM 3126 C C . ARG A 1 400 ? -5.502 -20.632 -29.995 1.00 79.94 400 ARG A C 1
ATOM 3128 O O . ARG A 1 400 ? -5.760 -19.866 -30.937 1.00 79.94 400 ARG A O 1
ATOM 3135 N N . ILE A 1 401 ? -4.257 -20.923 -29.622 1.00 80.12 401 ILE A N 1
ATOM 3136 C CA . ILE A 1 401 ? -3.049 -20.446 -30.300 1.00 80.12 401 ILE A CA 1
ATOM 3137 C C . ILE A 1 401 ? -2.942 -21.073 -31.692 1.00 80.12 401 ILE A C 1
ATOM 3139 O O . ILE A 1 401 ? -2.739 -20.334 -32.660 1.00 80.12 401 ILE A O 1
ATOM 3143 N N . GLU A 1 402 ? -3.185 -22.376 -31.840 1.00 80.69 402 GLU A N 1
ATOM 3144 C CA . GLU A 1 402 ? -3.192 -23.055 -33.141 1.00 80.69 402 GLU A CA 1
ATOM 3145 C C . GLU A 1 402 ? -4.245 -22.444 -34.083 1.00 80.69 402 GLU A C 1
ATOM 3147 O O . GLU A 1 402 ? -3.952 -22.086 -35.232 1.00 80.69 402 GLU A O 1
ATOM 3152 N N . GLY A 1 403 ? -5.450 -22.170 -33.570 1.00 82.94 403 GLY A N 1
ATOM 3153 C CA . GLY A 1 403 ? -6.505 -21.487 -34.323 1.00 82.94 403 GLY A CA 1
ATOM 3154 C C . GLY A 1 403 ? -6.174 -20.034 -34.708 1.00 82.94 403 GLY A C 1
ATOM 3155 O O . GLY A 1 403 ? -6.668 -19.518 -35.722 1.00 82.94 403 GLY A O 1
ATOM 3156 N N . ARG A 1 404 ? -5.349 -19.327 -33.924 1.00 81.88 404 ARG A N 1
ATOM 3157 C CA . ARG A 1 404 ? -4.852 -17.976 -34.254 1.00 81.88 404 ARG A CA 1
ATOM 3158 C C . ARG A 1 404 ? -3.727 -18.024 -35.286 1.00 81.88 404 ARG A C 1
ATOM 3160 O O . ARG A 1 404 ? -3.789 -17.273 -36.262 1.00 81.88 404 ARG A O 1
ATOM 3167 N N . LEU A 1 405 ? -2.770 -18.936 -35.131 1.00 81.69 405 LEU A N 1
ATOM 3168 C CA . LEU A 1 405 ? -1.682 -19.164 -36.085 1.00 81.69 405 LEU A CA 1
ATOM 3169 C C . LEU A 1 405 ? -2.211 -19.597 -37.454 1.00 81.69 405 LEU A C 1
ATOM 3171 O O . LEU A 1 405 ? -1.778 -19.059 -38.474 1.00 81.69 405 LEU A O 1
ATOM 3175 N N . GLY A 1 406 ? -3.220 -20.470 -37.499 1.00 87.25 406 GLY A N 1
ATOM 3176 C CA . GLY A 1 406 ? -3.878 -20.858 -38.748 1.00 87.25 406 GLY A CA 1
ATOM 3177 C C . GLY A 1 406 ? -4.514 -19.670 -39.483 1.00 87.25 406 GLY A C 1
ATOM 3178 O O . GLY A 1 406 ? -4.400 -19.550 -40.705 1.00 87.25 406 GLY A O 1
ATOM 3179 N N . ARG A 1 407 ? -5.139 -18.737 -38.751 1.00 86.44 407 ARG A N 1
ATOM 3180 C CA . ARG A 1 407 ? -5.711 -17.506 -39.328 1.00 86.44 407 ARG A CA 1
ATOM 3181 C C . ARG A 1 407 ? -4.636 -16.518 -39.781 1.00 86.44 407 ARG A C 1
ATOM 3183 O O . ARG A 1 407 ? -4.785 -15.922 -40.847 1.00 86.44 407 ARG A O 1
ATOM 3190 N N . ALA A 1 408 ? -3.564 -16.361 -39.009 1.00 77.75 408 ALA A N 1
ATOM 3191 C CA . ALA A 1 408 ? -2.432 -15.510 -39.366 1.00 77.75 408 ALA A CA 1
ATOM 3192 C C . ALA A 1 408 ? -1.736 -16.007 -40.643 1.00 77.75 408 ALA A C 1
ATOM 3194 O O . ALA A 1 408 ? -1.508 -15.221 -41.561 1.00 77.75 408 ALA A O 1
ATOM 3195 N N . ARG A 1 409 ? -1.510 -17.321 -40.760 1.00 84.31 409 ARG A N 1
ATOM 3196 C CA . ARG A 1 409 ? -0.942 -17.949 -41.959 1.00 84.31 409 ARG A CA 1
ATOM 3197 C C . ARG A 1 409 ? -1.804 -17.709 -43.201 1.00 84.31 409 ARG A C 1
ATOM 3199 O O . ARG A 1 409 ? -1.282 -17.288 -44.224 1.00 84.31 409 ARG A O 1
ATOM 3206 N N . ARG A 1 410 ? -3.131 -17.862 -43.096 1.00 85.19 410 ARG A N 1
ATOM 3207 C CA . ARG A 1 410 ? -4.059 -17.569 -44.209 1.00 85.19 410 ARG A CA 1
ATOM 3208 C C . ARG A 1 410 ? -4.020 -16.102 -44.645 1.00 85.19 410 ARG A C 1
ATOM 3210 O O . ARG A 1 410 ? -4.111 -15.823 -45.838 1.00 85.19 410 ARG A O 1
ATOM 3217 N N . LYS A 1 411 ? -3.879 -15.163 -43.702 1.00 78.50 411 LYS A N 1
ATOM 3218 C CA . LYS A 1 411 ? -3.706 -13.738 -44.027 1.00 78.50 411 LYS A CA 1
ATOM 3219 C C . LYS A 1 411 ? -2.367 -13.473 -44.718 1.00 78.50 411 LYS A C 1
ATOM 3221 O O . LYS A 1 411 ? -2.341 -12.721 -45.685 1.00 78.50 411 LYS A O 1
ATOM 3226 N N . LEU A 1 412 ? -1.284 -14.107 -44.268 1.00 80.94 412 LEU A N 1
ATOM 3227 C CA . LEU A 1 412 ? 0.024 -14.001 -44.922 1.00 80.94 412 LEU A CA 1
ATOM 3228 C C . LEU A 1 412 ? -0.003 -14.562 -46.348 1.00 80.94 412 LEU A C 1
ATOM 3230 O O . LEU A 1 412 ? 0.516 -13.912 -47.250 1.00 80.94 412 LEU A O 1
ATOM 3234 N N . ASP A 1 413 ? -0.685 -15.684 -46.581 1.00 83.88 413 ASP A N 1
ATOM 3235 C CA . ASP A 1 413 ? -0.862 -16.237 -47.930 1.00 83.88 413 ASP A CA 1
ATOM 3236 C C . ASP A 1 413 ? -1.672 -15.293 -48.837 1.00 83.88 413 ASP A C 1
ATOM 3238 O O . ASP A 1 413 ? -1.343 -15.120 -50.012 1.00 83.88 413 ASP A O 1
ATOM 3242 N N . GLN A 1 414 ? -2.700 -14.624 -48.299 1.00 79.94 414 GLN A N 1
ATOM 3243 C CA . GLN A 1 414 ? -3.460 -13.607 -49.038 1.00 79.94 414 GLN A CA 1
ATOM 3244 C C . GLN A 1 414 ? -2.613 -12.376 -49.378 1.00 79.94 414 GLN A C 1
ATOM 3246 O O . GLN A 1 414 ? -2.684 -11.884 -50.503 1.00 79.94 414 GLN A O 1
ATOM 3251 N N . VAL A 1 415 ? -1.786 -11.898 -48.445 1.00 77.81 415 VAL A N 1
ATOM 3252 C CA . VAL A 1 415 ? -0.879 -10.761 -48.676 1.00 77.81 415 VAL A CA 1
ATOM 3253 C C . VAL A 1 415 ? 0.208 -11.128 -49.685 1.00 77.81 415 VAL A C 1
ATOM 3255 O O . VAL A 1 415 ? 0.460 -10.360 -50.609 1.00 77.81 415 VAL A O 1
ATOM 3258 N N . ALA A 1 416 ? 0.804 -12.316 -49.569 1.00 76.19 416 ALA A N 1
ATOM 3259 C CA . ALA A 1 416 ? 1.799 -12.811 -50.516 1.00 76.19 416 ALA A CA 1
ATOM 3260 C C . ALA A 1 416 ? 1.215 -12.935 -51.933 1.00 76.19 416 ALA A C 1
ATOM 3262 O O . ALA A 1 416 ? 1.862 -12.560 -52.914 1.00 76.19 416 ALA A O 1
ATOM 3263 N N . LYS A 1 417 ? -0.037 -13.394 -52.049 1.00 78.00 417 LYS A N 1
ATOM 3264 C CA . LYS A 1 417 ? -0.749 -13.470 -53.329 1.00 78.00 417 LYS A CA 1
ATOM 3265 C C . LYS A 1 417 ? -1.082 -12.080 -53.890 1.00 78.00 417 LYS A C 1
ATOM 3267 O O . LYS A 1 417 ? -0.814 -11.828 -55.061 1.00 78.00 417 LYS A O 1
ATOM 3272 N N . GLY A 1 418 ? -1.554 -11.155 -53.053 1.00 71.38 418 GLY A N 1
ATOM 3273 C CA . GLY A 1 418 ? -1.841 -9.771 -53.451 1.00 71.38 418 GLY A CA 1
ATOM 3274 C C . GLY A 1 418 ? -0.595 -8.971 -53.854 1.00 71.38 418 GLY A C 1
ATOM 3275 O O . GLY A 1 418 ? -0.647 -8.179 -54.794 1.00 71.38 418 GLY A O 1
ATOM 3276 N N . ALA A 1 419 ? 0.547 -9.212 -53.205 1.00 65.38 419 ALA A N 1
ATOM 3277 C CA . ALA A 1 419 ? 1.830 -8.613 -53.574 1.00 65.38 419 ALA A CA 1
ATOM 3278 C C . ALA A 1 419 ? 2.341 -9.135 -54.928 1.00 65.38 419 ALA A C 1
ATOM 3280 O O . ALA A 1 419 ? 2.892 -8.371 -55.719 1.00 65.38 419 ALA A O 1
ATOM 3281 N N . LYS A 1 420 ? 2.107 -10.420 -55.227 1.00 69.75 420 LYS A N 1
ATOM 3282 C CA . LYS A 1 420 ? 2.438 -11.025 -56.524 1.00 69.75 420 LYS A CA 1
ATOM 3283 C C . LYS A 1 420 ? 1.577 -10.471 -57.666 1.00 69.75 420 LYS A C 1
ATOM 3285 O O . LYS A 1 420 ? 2.079 -10.325 -58.776 1.00 69.75 420 LYS A O 1
ATOM 3290 N N . GLU A 1 421 ? 0.312 -10.152 -57.400 1.00 71.38 421 GLU A N 1
ATOM 3291 C CA . GLU A 1 421 ? -0.635 -9.645 -58.405 1.00 71.38 421 GLU A CA 1
ATOM 3292 C C . GLU A 1 421 ? -0.491 -8.129 -58.660 1.00 71.38 421 GLU A C 1
ATOM 3294 O O . GLU A 1 421 ? -0.651 -7.693 -59.797 1.00 71.38 421 GLU A O 1
ATOM 3299 N N . ASN A 1 422 ? -0.103 -7.331 -57.653 1.00 71.94 422 ASN A N 1
ATOM 3300 C CA . ASN A 1 422 ? -0.027 -5.861 -57.753 1.00 71.94 422 ASN A CA 1
ATOM 3301 C C . ASN A 1 422 ? 1.402 -5.278 -57.743 1.00 71.94 422 ASN A C 1
ATOM 3303 O O . ASN A 1 422 ? 1.571 -4.055 -57.727 1.00 71.94 422 ASN A O 1
ATOM 3307 N N . GLY A 1 423 ? 2.441 -6.120 -57.754 1.00 70.31 423 GLY A N 1
ATOM 3308 C CA . GLY A 1 423 ? 3.841 -5.688 -57.638 1.00 70.31 423 GLY A CA 1
ATOM 3309 C C . GLY A 1 423 ? 4.290 -4.690 -58.714 1.00 70.31 423 GLY A C 1
ATOM 3310 O O . GLY A 1 423 ? 5.076 -3.788 -58.428 1.00 70.31 423 GLY A O 1
ATOM 3311 N N . SER A 1 424 ? 3.739 -4.783 -59.928 1.00 68.94 424 SER A N 1
ATOM 3312 C CA . SER A 1 424 ? 4.005 -3.827 -61.012 1.00 68.94 424 SER A CA 1
ATOM 3313 C C . SER A 1 424 ? 3.426 -2.437 -60.727 1.00 68.94 424 SER A C 1
ATOM 3315 O O . SER A 1 424 ? 4.101 -1.439 -60.957 1.00 68.94 424 SER A O 1
ATOM 3317 N N . VAL A 1 425 ? 2.219 -2.352 -60.161 1.00 76.25 425 VAL A N 1
ATOM 3318 C CA . VAL A 1 425 ? 1.553 -1.079 -59.831 1.00 76.25 425 VAL A CA 1
ATOM 3319 C C . VAL A 1 425 ? 2.280 -0.358 -58.695 1.00 76.25 425 VAL A C 1
ATOM 3321 O O . VAL A 1 425 ? 2.491 0.853 -58.763 1.00 76.25 425 VAL A O 1
ATOM 3324 N N . VAL A 1 426 ? 2.733 -1.103 -57.682 1.00 75.69 426 VAL A N 1
ATOM 3325 C CA . VAL A 1 426 ? 3.506 -0.547 -56.559 1.00 75.69 426 VAL A CA 1
ATOM 3326 C C . VAL A 1 426 ? 4.877 -0.053 -57.029 1.00 75.69 426 VAL A C 1
ATOM 3328 O O . VAL A 1 426 ? 5.279 1.053 -56.672 1.00 75.69 426 VAL A O 1
ATOM 3331 N N . ALA A 1 427 ? 5.568 -0.813 -57.884 1.00 79.00 427 ALA A N 1
ATOM 3332 C CA . ALA A 1 427 ? 6.850 -0.396 -58.454 1.00 79.00 427 ALA A CA 1
ATOM 3333 C C . ALA A 1 427 ? 6.723 0.885 -59.299 1.00 79.00 427 ALA A C 1
ATOM 3335 O O . ALA A 1 427 ? 7.560 1.781 -59.188 1.00 79.00 427 ALA A O 1
ATOM 3336 N N . ILE A 1 428 ? 5.652 1.005 -60.093 1.00 81.88 428 ILE A N 1
ATOM 3337 C CA . ILE A 1 428 ? 5.357 2.215 -60.873 1.00 81.88 428 ILE A CA 1
ATOM 3338 C C . ILE A 1 428 ? 5.108 3.413 -59.944 1.00 81.88 428 ILE A C 1
ATOM 3340 O O . ILE A 1 428 ? 5.674 4.482 -60.168 1.00 81.88 428 ILE A O 1
ATOM 3344 N N . GLY A 1 429 ? 4.329 3.243 -58.871 1.00 85.56 429 GLY A N 1
ATOM 3345 C CA . GLY A 1 429 ? 4.084 4.306 -57.889 1.00 85.56 429 GLY A CA 1
ATOM 3346 C C . GLY A 1 429 ? 5.359 4.789 -57.187 1.00 85.56 429 GLY A C 1
ATOM 3347 O O . GLY A 1 429 ? 5.577 5.994 -57.059 1.00 85.56 429 GLY A O 1
ATOM 3348 N N . VAL A 1 430 ? 6.241 3.863 -56.800 1.00 86.31 430 VAL A N 1
ATOM 3349 C CA . VAL A 1 430 ? 7.537 4.183 -56.175 1.00 86.31 430 VAL A CA 1
ATOM 3350 C C . VAL A 1 430 ? 8.459 4.922 -57.149 1.00 86.31 430 VAL A C 1
ATOM 3352 O O . VAL A 1 430 ? 9.079 5.913 -56.768 1.00 86.31 430 VAL A O 1
ATOM 3355 N N . LEU A 1 431 ? 8.511 4.506 -58.417 1.00 89.19 431 LEU A N 1
ATOM 3356 C CA . LEU A 1 431 ? 9.289 5.198 -59.449 1.00 89.19 431 LEU A CA 1
ATOM 3357 C C . LEU A 1 431 ? 8.790 6.629 -59.692 1.00 89.19 431 LEU A C 1
ATOM 3359 O O . LEU A 1 431 ? 9.607 7.542 -59.801 1.00 89.19 431 LEU A O 1
ATOM 3363 N N . ILE A 1 432 ? 7.471 6.845 -59.721 1.00 91.19 432 ILE A N 1
ATOM 3364 C CA . ILE A 1 432 ? 6.878 8.187 -59.853 1.00 91.19 432 ILE A CA 1
ATOM 3365 C C . ILE A 1 432 ? 7.237 9.063 -58.647 1.00 91.19 432 ILE A C 1
ATOM 3367 O O . ILE A 1 432 ? 7.586 10.231 -58.813 1.00 91.19 432 ILE A O 1
ATOM 3371 N N . PHE A 1 433 ? 7.199 8.506 -57.437 1.00 92.19 433 PHE A N 1
ATOM 3372 C CA . PHE A 1 433 ? 7.558 9.233 -56.221 1.00 92.19 433 PHE A CA 1
ATOM 3373 C C . PHE A 1 433 ? 9.040 9.640 -56.201 1.00 92.19 433 PHE A C 1
ATOM 3375 O O . PHE A 1 433 ? 9.368 10.790 -55.908 1.00 92.19 433 PHE A O 1
ATOM 3382 N N . ILE A 1 434 ? 9.938 8.734 -56.595 1.00 92.00 434 ILE A N 1
ATOM 3383 C CA . ILE A 1 434 ? 11.374 9.024 -56.733 1.00 92.00 434 ILE A CA 1
ATOM 3384 C C . ILE A 1 434 ? 11.613 10.098 -57.806 1.00 92.00 434 ILE A C 1
ATOM 3386 O O . ILE A 1 434 ? 12.413 11.011 -57.597 1.00 92.00 434 ILE A O 1
ATOM 3390 N N . LEU A 1 435 ? 10.896 10.031 -58.931 1.00 90.81 435 LEU A N 1
ATOM 3391 C CA . LEU A 1 435 ? 10.977 11.033 -59.995 1.00 90.81 435 LEU A CA 1
ATOM 3392 C C . LEU A 1 435 ? 10.537 12.422 -59.502 1.00 90.81 435 LEU A C 1
ATOM 3394 O O . LEU A 1 435 ? 11.205 13.412 -59.793 1.00 90.81 435 LEU A O 1
ATOM 3398 N N . LEU A 1 436 ? 9.456 12.504 -58.721 1.00 91.69 436 LEU A N 1
ATOM 3399 C CA . LEU A 1 436 ? 8.988 13.756 -58.118 1.00 91.69 436 LEU A CA 1
ATOM 3400 C C . LEU A 1 436 ? 10.024 14.355 -57.161 1.00 91.69 436 LEU A C 1
ATOM 3402 O O . LEU A 1 436 ? 10.289 15.556 -57.226 1.00 91.69 436 LEU A O 1
ATOM 3406 N N . ILE A 1 437 ? 10.656 13.526 -56.326 1.00 90.50 437 ILE A N 1
ATOM 3407 C CA . ILE A 1 437 ? 11.740 13.965 -55.436 1.00 90.50 437 ILE A CA 1
ATOM 3408 C C . ILE A 1 437 ? 12.917 14.519 -56.246 1.00 90.50 437 ILE A C 1
ATOM 3410 O O . ILE A 1 437 ? 13.440 15.583 -55.916 1.00 90.50 437 ILE A O 1
ATOM 3414 N N . LEU A 1 438 ? 13.316 13.840 -57.325 1.00 90.38 438 LEU A N 1
ATOM 3415 C CA . LEU A 1 438 ? 14.401 14.303 -58.193 1.00 90.38 438 LEU A CA 1
ATOM 3416 C C . LEU A 1 438 ? 14.071 15.633 -58.876 1.00 90.38 438 LEU A C 1
ATOM 3418 O O . LEU A 1 438 ? 14.929 16.512 -58.921 1.00 90.38 438 LEU A O 1
ATOM 3422 N N . ILE A 1 439 ? 12.836 15.814 -59.350 1.00 90.44 439 ILE A N 1
ATOM 3423 C CA . ILE A 1 439 ? 12.386 17.074 -59.958 1.00 90.44 439 ILE A CA 1
ATOM 3424 C C . ILE A 1 439 ? 12.440 18.219 -58.943 1.00 90.44 439 ILE A C 1
ATOM 3426 O O . ILE A 1 439 ? 12.931 19.296 -59.271 1.00 90.44 439 ILE A O 1
ATOM 3430 N N . ILE A 1 440 ? 11.975 17.999 -57.711 1.00 89.06 440 ILE A N 1
ATOM 3431 C CA . ILE A 1 440 ? 12.016 19.020 -56.653 1.00 89.06 440 ILE A CA 1
ATOM 3432 C C . ILE A 1 440 ? 13.468 19.389 -56.323 1.00 89.06 440 ILE A C 1
ATOM 3434 O O . ILE A 1 440 ? 13.792 20.568 -56.186 1.00 89.06 440 ILE A O 1
ATOM 3438 N N . ARG A 1 441 ? 14.358 18.392 -56.259 1.00 85.25 441 ARG A N 1
ATOM 3439 C CA . ARG A 1 441 ? 15.763 18.604 -55.902 1.00 85.25 441 ARG A CA 1
ATOM 3440 C C . ARG A 1 441 ? 16.606 19.262 -57.000 1.00 85.25 441 ARG A C 1
ATOM 3442 O O . ARG A 1 441 ? 17.629 19.839 -56.670 1.00 85.25 441 ARG A O 1
ATOM 3449 N N . PHE A 1 442 ? 16.215 19.148 -58.270 1.00 79.50 442 PHE A N 1
ATOM 3450 C CA . PHE A 1 442 ? 16.915 19.773 -59.406 1.00 79.50 442 PHE A CA 1
ATOM 3451 C C . PHE A 1 442 ? 16.303 21.103 -59.862 1.00 79.50 442 PHE A C 1
ATOM 3453 O O . PHE A 1 442 ? 16.909 21.808 -60.667 1.00 79.50 442 PHE A O 1
ATOM 3460 N N . LYS A 1 443 ? 15.092 21.434 -59.401 1.00 72.25 443 LYS A N 1
ATOM 3461 C CA . LYS A 1 443 ? 14.410 22.703 -59.701 1.00 72.25 443 LYS A CA 1
ATOM 3462 C C . LYS A 1 443 ? 14.624 23.770 -58.613 1.00 72.25 443 LYS A C 1
ATOM 3464 O O . LYS A 1 443 ? 14.208 24.911 -58.806 1.00 72.25 443 LYS A O 1
ATOM 3469 N N . THR A 1 444 ? 15.258 23.393 -57.505 1.00 50.00 444 THR A N 1
ATOM 3470 C CA . THR A 1 444 ? 15.809 24.298 -56.483 1.00 50.00 444 THR A CA 1
ATOM 3471 C C . THR A 1 444 ? 17.305 24.402 -56.715 1.00 50.00 444 THR A C 1
ATOM 3473 O O . THR A 1 444 ? 17.838 25.525 -56.604 1.00 50.00 444 THR A O 1
#